Protein AF-A0A653WCY8-F1 (afdb_monomer_lite)

Structure (mmCIF, N/CA/C/O backbone):
data_AF-A0A653WCY8-F1
#
_entry.id   AF-A0A653WCY8-F1
#
loop_
_atom_site.group_PDB
_atom_site.id
_atom_site.type_symbol
_atom_site.label_atom_id
_atom_site.label_alt_id
_atom_site.label_comp_id
_atom_site.label_asym_id
_atom_site.label_entity_id
_atom_site.label_seq_id
_atom_site.pdbx_PDB_ins_code
_atom_site.Cartn_x
_atom_site.Cartn_y
_atom_site.Cartn_z
_atom_site.occupancy
_atom_site.B_iso_or_equiv
_atom_site.auth_seq_id
_atom_site.auth_comp_id
_atom_site.auth_asym_id
_atom_site.auth_atom_id
_atom_site.pdbx_PDB_model_num
ATOM 1 N N . MET A 1 1 ? -23.100 32.329 -38.546 1.00 37.22 1 MET A N 1
ATOM 2 C CA . MET A 1 1 ? -21.867 32.713 -37.825 1.00 37.22 1 MET A CA 1
ATOM 3 C C . MET A 1 1 ? -21.935 31.988 -36.496 1.00 37.22 1 MET A C 1
ATOM 5 O O . MET A 1 1 ? -22.924 32.178 -35.814 1.00 37.22 1 MET A O 1
ATOM 9 N N . THR A 1 2 ? -21.067 31.058 -36.130 1.00 34.03 2 THR A N 1
ATOM 10 C CA . THR A 1 2 ? -19.744 30.684 -36.642 1.00 34.03 2 THR A CA 1
ATOM 11 C C . THR A 1 2 ? -19.531 29.251 -36.151 1.00 34.03 2 THR A C 1
ATOM 13 O O . THR A 1 2 ? -19.774 28.970 -34.983 1.00 34.03 2 THR A O 1
ATOM 16 N N . VAL A 1 3 ? -19.167 28.339 -37.050 1.00 34.75 3 VAL A N 1
ATOM 17 C CA . VAL A 1 3 ? -18.745 26.983 -36.685 1.00 34.75 3 VAL A CA 1
ATOM 18 C C . VAL A 1 3 ? -17.281 27.111 -36.283 1.00 34.75 3 VAL A C 1
ATOM 20 O O . VAL A 1 3 ? -16.448 27.410 -37.134 1.00 34.75 3 VAL A O 1
ATOM 23 N N . GLU A 1 4 ? -16.981 26.973 -34.994 1.00 35.00 4 GLU A N 1
ATOM 24 C CA . GLU A 1 4 ? -15.604 26.849 -34.518 1.00 35.00 4 GLU A CA 1
ATOM 25 C C . GLU A 1 4 ? -15.106 25.447 -34.867 1.00 35.00 4 GLU A C 1
ATOM 27 O O . GLU A 1 4 ? -15.465 24.439 -34.257 1.00 35.00 4 GLU A O 1
ATOM 32 N N . THR A 1 5 ? -14.328 25.392 -35.940 1.00 37.34 5 THR A N 1
ATOM 33 C CA . THR A 1 5 ? -13.532 24.242 -36.348 1.00 37.34 5 THR A CA 1
ATOM 34 C C . THR A 1 5 ? -12.505 23.968 -35.252 1.00 37.34 5 THR A C 1
ATOM 36 O O . THR A 1 5 ? -11.610 24.778 -35.033 1.00 37.34 5 THR A O 1
ATOM 39 N N . LEU A 1 6 ? -12.630 22.835 -34.560 1.00 36.88 6 LEU A N 1
ATOM 40 C CA . LEU A 1 6 ? -11.575 22.310 -33.697 1.00 36.88 6 LEU A CA 1
ATOM 41 C C . LEU A 1 6 ? -10.349 22.008 -34.572 1.00 36.88 6 LEU A C 1
ATOM 43 O O . LEU A 1 6 ? -10.327 21.014 -35.301 1.00 36.88 6 LEU A O 1
ATOM 47 N N . GLU A 1 7 ? -9.344 22.884 -34.525 1.00 37.00 7 GLU A N 1
ATOM 48 C CA . GLU A 1 7 ? -8.011 22.601 -35.050 1.00 37.00 7 GLU A CA 1
ATOM 49 C C . GLU A 1 7 ? -7.476 21.345 -34.359 1.00 37.00 7 GLU A C 1
ATOM 51 O O . GLU A 1 7 ? -7.251 21.300 -33.150 1.00 37.00 7 GLU A O 1
ATOM 56 N N . THR A 1 8 ? -7.301 20.286 -35.145 1.00 37.06 8 THR A N 1
ATOM 57 C CA . THR A 1 8 ? -6.587 19.088 -34.715 1.00 37.06 8 THR A CA 1
ATOM 58 C C . THR A 1 8 ? -5.125 19.490 -34.553 1.00 37.06 8 THR A C 1
ATOM 60 O O . THR A 1 8 ? -4.447 19.739 -35.548 1.00 37.06 8 THR A O 1
ATOM 63 N N . ALA A 1 9 ? -4.652 19.615 -33.312 1.00 39.12 9 ALA A N 1
ATOM 64 C CA . ALA A 1 9 ? -3.251 19.900 -33.027 1.00 39.12 9 ALA A CA 1
ATOM 65 C C . ALA A 1 9 ? -2.364 18.875 -33.755 1.00 39.12 9 ALA A C 1
ATOM 67 O O . ALA A 1 9 ? -2.453 17.672 -33.504 1.00 39.12 9 ALA A O 1
ATOM 68 N N . ALA A 1 10 ? -1.539 19.343 -34.693 1.00 44.84 10 ALA A N 1
ATOM 69 C CA . ALA A 1 10 ? -0.582 18.504 -35.397 1.00 44.84 10 ALA A CA 1
ATOM 70 C C . ALA A 1 10 ? 0.420 17.931 -34.384 1.00 44.84 10 ALA A C 1
ATOM 72 O O . ALA A 1 10 ? 1.105 18.683 -33.690 1.00 44.84 10 ALA A O 1
ATOM 73 N N . HIS A 1 11 ? 0.505 16.603 -34.284 1.00 49.97 11 HIS A N 1
ATOM 74 C CA . HIS A 1 11 ? 1.547 15.957 -33.491 1.00 49.97 11 HIS A CA 1
ATOM 75 C C . HIS A 1 11 ? 2.930 16.366 -34.033 1.00 49.97 11 HIS A C 1
ATOM 77 O O . HIS A 1 11 ? 3.122 16.349 -35.254 1.00 49.97 11 HIS A O 1
ATOM 83 N N . PRO A 1 12 ? 3.896 16.744 -33.173 1.00 59.88 12 PRO A N 1
ATOM 84 C CA . PRO A 1 12 ? 5.237 17.090 -33.629 1.00 59.88 12 PRO A CA 1
ATOM 85 C C . PRO A 1 12 ? 5.863 15.906 -34.382 1.00 59.88 12 PRO A C 1
ATOM 87 O O . PRO A 1 12 ? 5.763 14.758 -33.952 1.00 59.88 12 PRO A O 1
ATOM 90 N N . LEU A 1 13 ? 6.489 16.190 -35.527 1.00 82.56 13 LEU A N 1
ATOM 91 C CA . LEU A 1 13 ? 7.158 15.190 -36.363 1.00 82.56 13 LEU A CA 1
ATOM 92 C C . LEU A 1 13 ? 8.298 14.512 -35.587 1.00 82.56 13 LEU A C 1
ATOM 94 O O . LEU A 1 13 ? 9.235 15.179 -35.156 1.00 82.56 13 LEU A O 1
ATOM 98 N N . VAL A 1 14 ? 8.237 13.184 -35.454 1.00 92.50 14 VAL A N 1
ATOM 99 C CA . VAL A 1 14 ? 9.301 12.376 -34.840 1.00 92.50 14 VAL A CA 1
ATOM 100 C C . VAL A 1 14 ? 10.441 12.179 -35.840 1.00 92.50 14 VAL A C 1
ATOM 102 O O . VAL A 1 14 ? 10.284 11.483 -36.845 1.00 92.50 14 VAL A O 1
ATOM 105 N N . THR A 1 15 ? 11.607 12.755 -35.551 1.00 97.00 15 THR A N 1
ATOM 106 C CA . THR A 1 15 ? 12.855 12.528 -36.299 1.00 97.00 15 THR A CA 1
ATOM 107 C C . THR A 1 15 ? 13.801 11.610 -35.524 1.00 97.00 15 THR A C 1
ATOM 109 O O . THR A 1 15 ? 13.743 11.548 -34.295 1.00 97.00 15 THR A O 1
ATOM 112 N N . VAL A 1 16 ? 14.671 10.883 -36.237 1.00 98.31 16 VAL A N 1
ATOM 113 C CA . VAL A 1 16 ? 15.595 9.897 -35.648 1.00 98.31 16 VAL A CA 1
ATOM 114 C C . VAL A 1 16 ? 17.026 10.160 -36.109 1.00 98.31 16 VAL A C 1
ATOM 116 O O . VAL A 1 16 ? 17.287 10.090 -37.309 1.00 98.31 16 VAL A O 1
ATOM 119 N N . ASP A 1 17 ? 17.945 10.387 -35.176 1.00 98.69 17 ASP A N 1
ATOM 120 C CA . ASP A 1 17 ? 19.391 10.320 -35.420 1.00 98.69 17 ASP A CA 1
ATOM 121 C C . ASP A 1 17 ? 19.901 8.922 -35.070 1.00 98.69 17 ASP A C 1
ATOM 123 O O . ASP A 1 17 ? 19.425 8.309 -34.114 1.00 98.69 17 ASP A O 1
ATOM 127 N N . VAL A 1 18 ? 20.855 8.394 -35.839 1.00 98.69 18 VAL A N 1
ATOM 128 C CA . VAL A 1 18 ? 21.429 7.060 -35.598 1.00 98.69 18 VAL A CA 1
ATOM 129 C C . VAL A 1 18 ? 22.893 7.179 -35.208 1.00 98.69 18 VAL A C 1
ATOM 131 O O . VAL A 1 18 ? 23.721 7.551 -36.034 1.00 98.69 18 VAL A O 1
ATOM 134 N N . VAL A 1 19 ? 23.216 6.797 -33.978 1.00 98.69 19 VAL A N 1
ATOM 135 C CA . VAL A 1 19 ? 24.571 6.780 -33.426 1.00 98.69 19 VAL A CA 1
ATOM 136 C C . VAL A 1 19 ? 25.219 5.413 -33.645 1.00 98.69 19 VAL A C 1
ATOM 138 O O . VAL A 1 19 ? 24.640 4.371 -33.319 1.00 98.69 19 VAL A O 1
ATOM 141 N N . VAL A 1 20 ? 26.438 5.422 -34.190 1.00 98.38 20 VAL A N 1
ATOM 142 C CA . VAL A 1 20 ? 27.239 4.233 -34.503 1.00 98.38 20 VAL A CA 1
ATOM 143 C C . VAL A 1 20 ? 28.653 4.394 -33.933 1.00 98.38 20 VAL A C 1
ATOM 145 O O . VAL A 1 20 ? 29.525 4.964 -34.595 1.00 98.38 20 VAL A O 1
ATOM 148 N N . PRO A 1 21 ? 28.919 3.885 -32.718 1.00 97.44 21 PRO A N 1
ATOM 149 C CA . PRO A 1 21 ? 30.273 3.817 -32.186 1.00 97.44 21 PRO A CA 1
ATOM 150 C C . PRO A 1 21 ? 31.128 2.841 -33.004 1.00 97.44 21 PRO A C 1
ATOM 152 O O . PRO A 1 21 ? 30.675 1.743 -33.354 1.00 97.44 21 PRO A O 1
ATOM 155 N N . VAL A 1 22 ? 32.375 3.213 -33.289 1.00 96.62 22 VAL A N 1
ATOM 156 C CA . VAL A 1 22 ? 33.323 2.378 -34.036 1.00 96.62 22 VAL A CA 1
ATOM 157 C C . VAL A 1 22 ? 34.723 2.447 -33.432 1.00 96.62 22 VAL A C 1
ATOM 159 O O . VAL A 1 22 ? 35.187 3.502 -33.008 1.00 96.62 22 VAL A O 1
ATOM 162 N N . LYS A 1 23 ? 35.399 1.295 -33.399 1.00 94.88 23 LYS A N 1
ATOM 163 C CA . LYS A 1 23 ? 36.823 1.183 -33.082 1.00 94.88 23 LYS A CA 1
ATOM 164 C C . LYS A 1 23 ? 37.437 0.018 -33.849 1.00 94.88 23 LYS A C 1
ATOM 166 O O . LYS A 1 23 ? 37.058 -1.123 -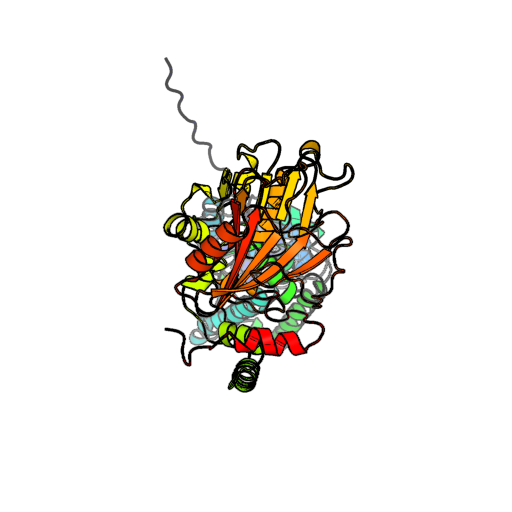33.601 1.00 94.88 23 LYS A O 1
ATOM 171 N N . ASP A 1 24 ? 38.374 0.301 -34.752 1.00 94.12 24 ASP A N 1
ATOM 172 C CA . ASP A 1 24 ? 39.100 -0.696 -35.566 1.00 94.12 24 ASP A CA 1
ATOM 173 C C . ASP A 1 24 ? 38.196 -1.632 -36.411 1.00 94.12 24 ASP A C 1
ATOM 175 O O . ASP A 1 24 ? 38.562 -2.770 -36.705 1.00 94.12 24 ASP A O 1
ATOM 179 N N . ASP A 1 25 ? 36.994 -1.178 -36.783 1.00 93.25 25 ASP A N 1
ATOM 180 C CA . ASP A 1 25 ? 35.944 -2.004 -37.402 1.00 93.25 25 ASP A CA 1
ATOM 181 C C . ASP A 1 25 ? 35.462 -1.421 -38.758 1.00 93.25 25 ASP A C 1
ATOM 183 O O . ASP A 1 25 ? 34.302 -1.593 -39.149 1.00 93.25 25 ASP A O 1
ATOM 187 N N . ALA A 1 26 ? 36.333 -0.749 -39.529 1.00 95.25 26 ALA A N 1
ATOM 188 C CA . ALA A 1 26 ? 35.964 -0.040 -40.768 1.00 95.25 26 ALA A CA 1
ATOM 189 C C . ALA A 1 26 ? 35.185 -0.902 -41.786 1.00 95.25 26 ALA A C 1
ATOM 191 O O . ALA A 1 26 ? 34.174 -0.474 -42.354 1.00 95.25 26 ALA A O 1
ATOM 192 N N . ALA A 1 27 ? 35.585 -2.158 -42.001 1.00 93.88 27 ALA A N 1
ATOM 193 C CA . ALA A 1 27 ? 34.877 -3.054 -42.921 1.00 93.88 27 ALA A CA 1
ATOM 194 C C . ALA A 1 27 ? 33.428 -3.343 -42.482 1.00 93.88 27 ALA A C 1
ATOM 196 O O . ALA A 1 27 ? 32.528 -3.450 -43.324 1.00 93.88 27 ALA A O 1
ATOM 197 N N . LEU A 1 28 ? 33.202 -3.457 -41.172 1.00 95.06 28 LEU A N 1
ATOM 198 C CA . LEU A 1 28 ? 31.887 -3.691 -40.584 1.00 95.06 28 LEU A CA 1
ATOM 199 C C . LEU A 1 28 ? 31.055 -2.408 -40.614 1.00 95.06 28 LEU A C 1
ATOM 201 O O . LEU A 1 28 ? 29.928 -2.450 -41.115 1.00 95.06 28 LEU A O 1
ATOM 205 N N . LEU A 1 29 ? 31.655 -1.267 -40.261 1.00 97.69 29 LEU A N 1
ATOM 206 C CA . LEU A 1 29 ? 31.039 0.055 -40.382 1.00 97.69 29 LEU A CA 1
ATOM 207 C C . LEU A 1 29 ? 30.500 0.290 -41.799 1.00 97.69 29 LEU A C 1
ATOM 209 O O . LEU A 1 29 ? 29.337 0.646 -41.974 1.00 97.69 29 LEU A O 1
ATOM 213 N N . ARG A 1 30 ? 31.299 -0.002 -42.834 1.00 98.00 30 ARG A N 1
ATOM 214 C CA . ARG A 1 30 ? 30.875 0.117 -44.241 1.00 98.00 30 ARG A CA 1
ATOM 215 C C . ARG A 1 30 ? 29.617 -0.701 -44.542 1.00 98.00 30 ARG A C 1
ATOM 217 O O . ARG A 1 30 ? 28.765 -0.259 -45.315 1.00 98.00 30 ARG A O 1
ATOM 224 N N . ARG A 1 31 ? 29.503 -1.909 -43.978 1.00 96.94 31 ARG A N 1
ATOM 225 C CA . ARG A 1 31 ? 28.319 -2.766 -44.144 1.00 96.94 31 ARG A CA 1
ATOM 226 C C . ARG A 1 31 ? 27.114 -2.181 -43.410 1.00 96.94 31 ARG A C 1
ATOM 228 O O . ARG A 1 31 ? 26.034 -2.163 -43.999 1.00 96.94 31 ARG A O 1
ATOM 235 N N . CYS A 1 32 ? 27.316 -1.705 -42.186 1.00 98.06 32 CYS A N 1
ATOM 236 C CA . CYS A 1 32 ? 26.291 -1.097 -41.349 1.00 98.06 32 CYS A CA 1
ATOM 237 C C . CYS A 1 32 ? 25.709 0.183 -41.982 1.00 98.06 32 CYS A C 1
ATOM 239 O O . CYS A 1 32 ? 24.495 0.274 -42.193 1.00 98.06 32 CYS A O 1
ATOM 241 N N . LEU A 1 33 ? 26.563 1.119 -42.415 1.00 98.25 33 LEU A N 1
ATOM 242 C CA . LEU A 1 33 ? 26.127 2.356 -43.075 1.00 98.25 33 LEU A CA 1
ATOM 243 C C . LEU A 1 33 ? 25.390 2.085 -44.392 1.00 98.25 33 LEU A C 1
ATOM 245 O O . LEU A 1 33 ? 24.407 2.753 -44.705 1.00 98.25 33 LEU A O 1
ATOM 249 N N . ARG A 1 34 ? 25.779 1.039 -45.134 1.00 97.81 34 ARG A N 1
ATOM 250 C CA . ARG A 1 34 ? 25.036 0.604 -46.325 1.00 97.81 34 ARG A CA 1
ATOM 251 C C . ARG A 1 34 ? 23.604 0.166 -45.997 1.00 97.81 34 ARG A C 1
ATOM 253 O O . ARG A 1 34 ? 22.697 0.501 -46.753 1.00 97.81 34 ARG A O 1
ATOM 260 N N . SER A 1 35 ? 23.385 -0.569 -44.904 1.00 97.62 35 SER A N 1
ATOM 261 C CA . SER A 1 35 ? 22.030 -0.944 -44.458 1.00 97.62 35 SER A CA 1
ATOM 262 C C . SER A 1 35 ? 21.225 0.236 -43.913 1.00 97.62 35 SER A C 1
ATOM 264 O O . SER A 1 35 ? 20.016 0.286 -44.129 1.00 97.62 35 SER A O 1
ATOM 266 N N . LEU A 1 36 ? 21.878 1.210 -43.271 1.00 97.88 36 LEU A N 1
ATOM 267 C CA . LEU A 1 36 ? 21.229 2.454 -42.842 1.00 97.88 36 LEU A CA 1
ATOM 268 C C . LEU A 1 36 ? 20.835 3.342 -44.031 1.00 97.88 36 LEU A C 1
ATOM 270 O O . LEU A 1 36 ? 19.763 3.940 -44.037 1.00 97.88 36 LEU A O 1
ATOM 274 N N . ARG A 1 37 ? 21.641 3.367 -45.098 1.00 96.44 37 ARG A N 1
ATOM 275 C CA . ARG A 1 37 ? 21.288 4.071 -46.340 1.00 96.44 37 ARG A CA 1
ATOM 276 C C . ARG A 1 37 ? 20.114 3.424 -47.082 1.00 96.44 37 ARG A C 1
ATOM 278 O O . ARG A 1 37 ? 19.429 4.109 -47.835 1.00 96.44 37 ARG A O 1
ATOM 285 N N . ALA A 1 38 ? 19.894 2.125 -46.878 1.00 96.31 38 ALA A N 1
ATOM 286 C CA . ALA A 1 38 ? 18.828 1.345 -47.506 1.00 96.31 38 ALA A CA 1
ATOM 287 C C . ALA A 1 38 ? 17.501 1.347 -46.718 1.00 96.31 38 ALA A C 1
ATOM 289 O O . ALA A 1 38 ? 16.601 0.579 -47.054 1.00 96.31 38 ALA A O 1
ATOM 290 N N . GLN A 1 39 ? 17.375 2.170 -45.671 1.00 97.81 39 GLN A N 1
ATOM 291 C CA . GLN A 1 39 ? 16.136 2.273 -44.901 1.00 97.81 39 GLN A CA 1
ATOM 292 C C . GLN A 1 39 ? 15.005 2.878 -45.742 1.00 97.81 39 GLN A C 1
ATOM 294 O O . GLN A 1 39 ? 15.221 3.817 -46.510 1.00 97.81 39 GLN A O 1
ATOM 299 N N . HIS A 1 40 ? 13.787 2.364 -45.571 1.00 96.50 40 HIS A N 1
ATOM 300 C CA . HIS A 1 40 ? 12.578 2.901 -46.199 1.00 96.50 40 HIS A CA 1
ATOM 301 C C . HIS A 1 40 ? 12.307 4.338 -45.736 1.00 96.50 40 HIS A C 1
ATOM 303 O O . HIS A 1 40 ? 12.013 5.208 -46.552 1.00 96.50 40 HIS A O 1
ATOM 309 N N . THR A 1 41 ? 12.468 4.585 -44.433 1.00 94.75 41 THR A N 1
ATOM 310 C CA . THR A 1 41 ? 12.459 5.922 -43.829 1.00 94.75 41 THR A CA 1
ATOM 311 C C . THR A 1 41 ? 13.896 6.315 -43.530 1.00 94.75 41 THR A C 1
ATOM 313 O O . THR A 1 41 ? 14.605 5.581 -42.843 1.00 94.75 41 THR A O 1
ATOM 316 N N . ARG A 1 42 ? 14.355 7.455 -44.054 1.00 94.06 42 ARG A N 1
ATOM 317 C CA . ARG A 1 42 ? 15.725 7.911 -43.798 1.00 94.06 42 ARG A CA 1
ATOM 318 C C . ARG A 1 42 ? 15.847 8.468 -42.376 1.00 94.06 42 ARG A C 1
ATOM 320 O O . ARG A 1 42 ? 14.951 9.203 -41.960 1.00 94.06 42 ARG A O 1
ATOM 327 N N . PRO A 1 43 ? 16.938 8.164 -41.652 1.00 96.81 43 PRO A N 1
ATOM 328 C CA . PRO A 1 43 ? 17.259 8.904 -40.439 1.00 96.81 43 PRO A CA 1
ATOM 329 C C . PRO A 1 43 ? 17.553 10.372 -40.785 1.00 96.81 43 PRO A C 1
ATOM 331 O O . PRO A 1 43 ? 17.943 10.678 -41.916 1.00 96.81 43 PRO A O 1
ATOM 334 N N . ALA A 1 44 ? 17.356 11.266 -39.819 1.00 96.81 44 ALA A N 1
ATOM 335 C CA . ALA A 1 44 ? 17.669 12.686 -39.951 1.00 96.81 44 ALA A CA 1
ATOM 336 C C . ALA A 1 44 ? 19.178 12.891 -40.132 1.00 96.81 44 ALA A C 1
ATOM 338 O O . ALA A 1 44 ? 19.601 13.575 -41.063 1.00 96.81 44 ALA A O 1
ATOM 339 N N . SER A 1 45 ? 19.980 12.213 -39.313 1.00 97.56 45 SER A N 1
ATOM 340 C CA . SER A 1 45 ? 21.417 12.078 -39.511 1.00 97.56 45 SER A CA 1
ATOM 341 C C . SER A 1 45 ? 21.924 10.705 -39.065 1.00 97.56 45 SER A C 1
ATOM 343 O O . SER A 1 45 ? 21.269 9.972 -38.315 1.00 97.56 45 SER A O 1
ATOM 345 N N . ILE A 1 46 ? 23.102 10.334 -39.562 1.00 98.62 46 ILE A N 1
ATOM 346 C CA . ILE A 1 46 ? 23.871 9.201 -39.051 1.00 98.62 46 ILE A CA 1
ATOM 347 C C . ILE A 1 46 ? 25.137 9.781 -38.435 1.00 98.62 46 ILE A C 1
ATOM 349 O O . ILE A 1 46 ? 25.871 10.498 -39.112 1.00 98.62 46 ILE A O 1
ATOM 353 N N . ILE A 1 47 ? 25.382 9.465 -37.172 1.00 98.75 47 ILE A N 1
ATOM 354 C CA . ILE A 1 47 ? 26.489 9.971 -36.370 1.00 98.75 47 ILE A CA 1
ATOM 355 C C . ILE A 1 47 ? 27.432 8.800 -36.101 1.00 98.75 47 ILE A C 1
ATOM 357 O O . ILE A 1 47 ? 27.106 7.875 -35.359 1.00 98.75 47 ILE A O 1
ATOM 361 N N . VAL A 1 48 ? 28.600 8.814 -36.728 1.00 98.69 48 VAL A N 1
ATOM 362 C CA . VAL A 1 48 ? 29.667 7.837 -36.503 1.00 98.69 48 VAL A CA 1
ATOM 363 C C . VAL A 1 48 ? 30.615 8.403 -35.459 1.00 98.69 48 VAL A C 1
ATOM 365 O O . VAL A 1 48 ? 31.184 9.471 -35.665 1.00 98.69 48 VAL A O 1
ATOM 368 N N . VAL A 1 49 ? 30.810 7.678 -34.359 1.00 98.50 49 VAL A N 1
ATOM 369 C CA . VAL A 1 49 ? 31.729 8.090 -33.290 1.00 98.50 49 VAL A CA 1
ATOM 370 C C . VAL A 1 49 ? 32.963 7.198 -33.323 1.00 98.50 49 VAL A C 1
ATOM 372 O O . VAL A 1 49 ? 32.896 6.026 -32.945 1.00 98.50 49 VAL A O 1
ATOM 375 N N . ASP A 1 50 ? 34.079 7.741 -33.803 1.00 98.06 50 ASP A N 1
ATOM 376 C CA . ASP A 1 50 ? 35.368 7.053 -33.843 1.00 98.06 50 ASP A CA 1
ATOM 377 C C . ASP A 1 50 ? 36.046 7.115 -32.470 1.00 98.06 50 ASP A C 1
ATOM 379 O O . ASP A 1 50 ? 36.502 8.170 -32.025 1.00 98.06 50 ASP A O 1
ATOM 383 N N . ASN A 1 51 ? 36.139 5.963 -31.804 1.00 96.06 51 ASN A N 1
ATOM 384 C CA . ASN A 1 51 ? 36.722 5.832 -30.472 1.00 96.06 51 ASN A CA 1
ATOM 385 C C . ASN A 1 51 ? 38.212 5.453 -30.513 1.00 96.06 51 ASN A C 1
ATOM 387 O O . ASN A 1 51 ? 38.664 4.479 -29.894 1.00 96.06 51 ASN A O 1
ATOM 391 N N . GLY A 1 52 ? 38.970 6.214 -31.304 1.00 94.56 52 GLY A N 1
ATOM 392 C CA . GLY A 1 52 ? 40.413 6.054 -31.465 1.00 94.56 52 GLY A CA 1
ATOM 393 C C . GLY A 1 52 ? 40.812 4.855 -32.328 1.00 94.56 52 GLY A C 1
ATOM 394 O O . GLY A 1 52 ? 41.693 4.086 -31.932 1.00 94.56 52 GLY A O 1
ATOM 395 N N . SER A 1 53 ? 40.168 4.671 -33.484 1.00 95.25 53 SER A N 1
ATOM 396 C CA . SER A 1 53 ? 40.542 3.637 -34.458 1.00 95.25 53 SER A CA 1
ATOM 397 C C . SER A 1 53 ? 41.945 3.865 -35.028 1.00 95.25 53 SER A C 1
ATOM 399 O O . SER A 1 53 ? 42.339 4.985 -35.362 1.00 95.25 53 SER A O 1
ATOM 401 N N . ARG A 1 54 ? 42.705 2.783 -35.213 1.00 94.94 54 ARG A N 1
ATOM 402 C CA . ARG A 1 54 ? 44.025 2.807 -35.871 1.00 94.94 54 ARG A CA 1
ATOM 403 C C . ARG A 1 54 ? 43.911 3.131 -37.359 1.00 94.94 54 ARG A C 1
ATOM 405 O O . ARG A 1 54 ? 44.796 3.763 -37.928 1.00 94.94 54 ARG A O 1
ATOM 412 N N . ASP A 1 55 ? 42.815 2.709 -37.977 1.00 91.75 55 ASP A N 1
ATOM 413 C CA . ASP A 1 55 ? 42.436 2.919 -39.374 1.00 91.75 55 ASP A CA 1
ATOM 414 C C . ASP A 1 55 ? 41.492 4.122 -39.550 1.00 91.75 55 ASP A C 1
ATOM 416 O O . ASP A 1 55 ? 40.642 4.151 -40.440 1.00 91.75 55 ASP A O 1
ATOM 420 N N . ARG A 1 56 ? 41.673 5.163 -38.730 1.00 94.44 56 ARG A N 1
ATOM 421 C CA . ARG A 1 56 ? 40.874 6.396 -38.732 1.00 94.44 56 ARG A CA 1
ATOM 422 C C . ARG A 1 56 ? 40.608 6.990 -40.120 1.00 94.44 56 ARG A C 1
ATOM 424 O O . ARG A 1 56 ? 39.495 7.419 -40.405 1.00 94.44 56 ARG A O 1
ATOM 431 N N . ALA A 1 57 ? 41.615 7.022 -40.994 1.00 96.25 57 ALA A N 1
ATOM 432 C CA . ALA A 1 57 ? 41.455 7.558 -42.347 1.00 96.25 57 ALA A CA 1
ATOM 433 C C . ALA A 1 57 ? 40.429 6.759 -43.176 1.00 96.25 57 ALA A C 1
ATOM 435 O O . ALA A 1 57 ? 39.677 7.340 -43.956 1.00 96.25 57 ALA A O 1
ATOM 436 N N . GLU A 1 58 ? 40.363 5.437 -42.987 1.00 96.94 58 GLU A N 1
ATOM 437 C CA . GLU A 1 58 ? 39.360 4.593 -43.639 1.00 96.94 58 GLU A CA 1
ATOM 438 C C . GLU A 1 58 ? 37.969 4.820 -43.035 1.00 96.94 58 GLU A C 1
ATOM 440 O O . GLU A 1 58 ? 36.998 4.936 -43.783 1.00 96.94 58 GLU A O 1
ATOM 445 N N . VAL A 1 59 ? 37.872 4.943 -41.705 1.00 97.44 59 VAL A N 1
ATOM 446 C CA . VAL A 1 59 ? 36.620 5.286 -41.006 1.00 97.44 59 VAL A CA 1
ATOM 447 C C . VAL A 1 59 ? 36.055 6.615 -41.515 1.00 97.44 59 VAL A C 1
ATOM 449 O O . VAL A 1 59 ? 34.879 6.673 -41.877 1.00 97.44 59 VAL A O 1
ATOM 452 N N . ALA A 1 60 ? 36.893 7.648 -41.636 1.00 97.50 60 ALA A N 1
ATOM 453 C CA . ALA A 1 60 ? 36.489 8.958 -42.143 1.00 97.50 60 ALA A CA 1
ATOM 454 C C . ALA A 1 60 ? 36.014 8.904 -43.602 1.00 97.50 60 ALA A C 1
ATOM 456 O O . ALA A 1 60 ? 34.934 9.404 -43.914 1.00 97.50 60 ALA A O 1
ATOM 457 N N . ALA A 1 61 ? 36.755 8.214 -44.476 1.00 98.00 61 ALA A N 1
ATOM 458 C CA . ALA A 1 61 ? 36.358 8.029 -45.872 1.00 98.00 61 ALA A CA 1
ATOM 459 C C . ALA A 1 61 ? 35.036 7.248 -46.010 1.00 98.00 61 ALA A C 1
ATOM 461 O O . ALA A 1 61 ? 34.255 7.475 -46.936 1.00 98.00 61 ALA A O 1
ATOM 462 N N . ILE A 1 62 ? 34.769 6.301 -45.104 1.00 98.25 62 ILE A N 1
ATOM 463 C CA . ILE A 1 62 ? 33.495 5.580 -45.054 1.00 98.25 62 ILE A CA 1
ATOM 464 C C . ILE A 1 62 ? 32.367 6.504 -44.587 1.00 98.25 62 ILE A C 1
ATOM 466 O O . ILE A 1 62 ? 31.317 6.500 -45.225 1.00 98.25 62 ILE A O 1
ATOM 470 N N . ALA A 1 63 ? 32.564 7.273 -43.514 1.00 97.44 63 ALA A N 1
ATOM 471 C CA . ALA A 1 63 ? 31.554 8.198 -43.004 1.00 97.44 63 ALA A CA 1
ATOM 472 C C . ALA A 1 63 ? 31.152 9.225 -44.076 1.00 97.44 63 ALA A C 1
ATOM 474 O O . ALA A 1 63 ? 29.969 9.334 -44.399 1.00 97.44 63 ALA A O 1
ATOM 475 N N . GLU A 1 64 ? 32.137 9.858 -44.722 1.00 97.62 64 GLU A N 1
ATOM 476 C CA . GLU A 1 64 ? 31.927 10.809 -45.821 1.00 97.62 64 GLU A CA 1
ATOM 477 C C . GLU A 1 64 ? 31.129 10.182 -46.974 1.00 97.62 64 GLU A C 1
ATOM 479 O O . GLU A 1 64 ? 30.133 10.738 -47.432 1.00 97.62 64 GLU A O 1
ATOM 484 N N . ARG A 1 65 ? 31.501 8.968 -47.402 1.00 97.62 65 ARG A N 1
ATOM 485 C CA . ARG A 1 65 ? 30.824 8.259 -48.501 1.00 97.62 65 ARG A CA 1
ATOM 486 C C . ARG A 1 65 ? 29.331 8.018 -48.258 1.00 97.62 65 ARG A C 1
ATOM 488 O O . ARG A 1 65 ? 28.580 7.867 -49.224 1.00 97.62 65 ARG A O 1
ATOM 495 N N . TYR A 1 66 ? 28.917 7.883 -47.001 1.00 97.12 66 TYR A N 1
ATOM 496 C CA . TYR A 1 66 ? 27.530 7.598 -46.629 1.00 97.12 66 TYR A CA 1
ATOM 497 C C . TYR A 1 66 ? 26.797 8.815 -46.053 1.00 97.12 66 TYR A C 1
ATOM 499 O O . TYR A 1 66 ? 25.718 8.637 -45.488 1.00 97.12 66 TYR A O 1
ATOM 507 N N . ASP A 1 67 ? 27.335 10.025 -46.245 1.00 96.38 67 ASP A N 1
ATOM 508 C CA . ASP A 1 67 ? 26.781 11.279 -45.723 1.00 96.38 67 ASP A CA 1
ATOM 509 C C . ASP A 1 67 ? 26.619 11.261 -44.183 1.00 96.38 67 ASP A C 1
ATOM 511 O O . ASP A 1 67 ? 25.661 11.816 -43.645 1.00 96.38 67 ASP A O 1
ATOM 515 N N . ALA A 1 68 ? 27.512 10.568 -43.465 1.00 97.94 68 ALA A N 1
ATOM 516 C CA . ALA A 1 68 ? 27.477 10.474 -42.008 1.00 97.94 68 ALA A CA 1
ATOM 517 C C . ALA A 1 68 ? 28.368 11.539 -41.355 1.00 97.94 68 ALA A C 1
ATOM 519 O O . ALA A 1 68 ? 29.467 11.832 -41.828 1.00 97.94 68 ALA A O 1
ATOM 520 N N . VAL A 1 69 ? 27.908 12.079 -40.229 1.00 98.25 69 VAL A N 1
ATOM 521 C CA . VAL A 1 69 ? 28.684 12.984 -39.381 1.00 98.25 69 VAL A CA 1
ATOM 522 C C . VAL A 1 69 ? 29.710 12.161 -38.613 1.00 98.25 69 VAL A C 1
ATOM 524 O O . VAL A 1 69 ? 29.344 11.195 -37.948 1.00 98.25 69 VAL A O 1
ATOM 527 N N . LEU A 1 70 ? 30.987 12.527 -38.706 1.00 98.25 70 LEU A N 1
ATOM 528 C CA . LEU A 1 70 ? 32.063 11.884 -37.957 1.00 98.25 70 LEU A CA 1
ATOM 529 C C . LEU A 1 70 ? 32.393 12.698 -36.703 1.00 98.25 70 LEU A C 1
ATOM 531 O O . LEU A 1 70 ? 32.653 13.896 -36.798 1.00 98.25 70 LEU A O 1
ATOM 535 N N . ILE A 1 71 ? 32.421 12.027 -35.555 1.00 97.88 71 ILE A N 1
ATOM 536 C CA . ILE A 1 71 ? 32.833 12.579 -34.263 1.00 97.88 71 ILE A CA 1
ATOM 537 C C . ILE A 1 71 ? 34.040 11.805 -33.754 1.00 97.88 71 ILE A C 1
ATOM 539 O O . ILE A 1 71 ? 34.090 10.578 -33.856 1.00 97.88 71 ILE A O 1
ATOM 543 N N . ASP A 1 72 ? 34.973 12.534 -33.156 1.00 96.94 72 ASP A N 1
ATOM 544 C CA . ASP A 1 72 ? 36.180 11.979 -32.559 1.00 96.94 72 ASP A CA 1
ATOM 545 C C . ASP A 1 72 ? 36.026 11.927 -31.050 1.00 96.94 72 ASP A C 1
ATOM 547 O O . ASP A 1 72 ? 35.911 12.972 -30.412 1.00 96.94 72 ASP A O 1
ATOM 551 N N . GLU A 1 73 ? 36.055 10.723 -30.480 1.00 96.56 73 GLU A N 1
ATOM 552 C CA . GLU A 1 73 ? 36.011 10.535 -29.030 1.00 96.56 73 GLU A CA 1
ATOM 553 C C . GLU A 1 73 ? 37.329 9.911 -28.546 1.00 96.56 73 GLU A C 1
ATOM 555 O O . GLU A 1 73 ? 37.528 8.696 -28.694 1.00 96.56 73 GLU A O 1
ATOM 560 N N . PRO A 1 74 ? 38.262 10.718 -28.004 1.00 91.25 74 PRO A N 1
ATOM 561 C CA . PRO A 1 74 ? 39.572 10.238 -27.575 1.00 91.25 74 PRO A CA 1
ATOM 562 C C . PRO A 1 74 ? 39.531 9.384 -26.299 1.00 91.25 74 PRO A C 1
ATOM 564 O O . PRO A 1 74 ? 40.473 8.619 -26.072 1.00 91.25 74 PRO A O 1
ATOM 567 N N . MET A 1 75 ? 38.491 9.492 -25.465 1.00 93.44 75 MET A N 1
ATOM 568 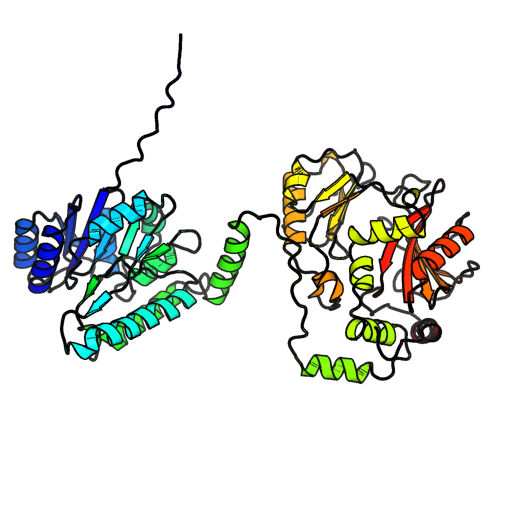C CA . MET A 1 75 ? 38.353 8.708 -24.238 1.00 93.44 75 MET A CA 1
ATOM 569 C C . MET A 1 75 ? 38.034 7.247 -24.575 1.00 93.44 75 MET A C 1
ATOM 571 O O . MET A 1 75 ? 36.972 6.968 -25.130 1.00 93.44 75 MET A O 1
ATOM 575 N N . PRO A 1 76 ? 38.894 6.270 -24.241 1.00 89.19 76 PRO A N 1
ATOM 576 C CA . PRO A 1 76 ? 38.654 4.883 -24.617 1.00 89.19 76 PRO A CA 1
ATOM 577 C C . PRO A 1 76 ? 37.414 4.303 -23.932 1.00 89.19 76 PRO A C 1
ATOM 579 O O . PRO A 1 76 ? 37.298 4.350 -22.713 1.00 89.19 76 PRO A O 1
ATOM 582 N N . GLY A 1 77 ? 36.551 3.639 -24.696 1.00 90.44 77 GLY A N 1
ATOM 583 C CA . GLY A 1 77 ? 35.418 2.894 -24.160 1.00 90.44 77 GLY A CA 1
ATOM 584 C C . GLY A 1 77 ? 34.120 3.151 -24.915 1.00 90.44 77 GLY A C 1
ATOM 585 O O . GLY A 1 77 ? 33.874 4.231 -25.442 1.00 90.44 77 GLY A O 1
ATOM 586 N N . ILE A 1 78 ? 33.257 2.133 -24.919 1.00 91.25 78 ILE A N 1
ATOM 587 C CA . ILE A 1 78 ? 31.898 2.259 -25.456 1.00 91.25 78 ILE A CA 1
ATOM 588 C C . ILE A 1 78 ? 31.090 3.334 -24.704 1.00 91.25 78 ILE A C 1
ATOM 590 O O . ILE A 1 78 ? 30.414 4.078 -25.405 1.00 91.25 78 ILE A O 1
ATOM 594 N N . PRO A 1 79 ? 31.160 3.476 -23.357 1.00 93.75 79 PRO A N 1
ATOM 595 C CA . PRO A 1 79 ? 30.391 4.508 -22.656 1.00 93.75 79 PRO A CA 1
ATOM 596 C C . PRO A 1 79 ? 30.688 5.932 -23.144 1.00 93.75 79 PRO A C 1
ATOM 598 O O . PRO A 1 79 ? 29.761 6.666 -23.477 1.00 93.75 79 PRO A O 1
ATOM 601 N N . ALA A 1 80 ? 31.968 6.296 -23.282 1.00 95.12 80 ALA A N 1
ATOM 602 C CA . ALA A 1 80 ? 32.369 7.603 -23.800 1.00 95.12 80 ALA A CA 1
ATOM 603 C C . ALA A 1 80 ? 31.883 7.824 -25.239 1.00 95.12 80 ALA A C 1
ATOM 605 O O . ALA A 1 80 ? 31.231 8.822 -25.532 1.00 95.12 80 ALA A O 1
ATOM 606 N N . ALA A 1 81 ? 32.137 6.857 -26.129 1.00 95.81 81 ALA A N 1
ATOM 607 C CA . ALA A 1 81 ? 31.747 6.964 -27.533 1.00 95.81 81 ALA A CA 1
ATOM 608 C C . ALA A 1 81 ? 30.224 7.037 -27.720 1.00 95.81 81 ALA A C 1
ATOM 610 O O . ALA A 1 81 ? 29.723 7.778 -28.564 1.00 95.81 81 ALA A O 1
ATOM 611 N N . ASN A 1 82 ? 29.475 6.267 -26.930 1.00 95.19 82 ASN A N 1
ATOM 612 C CA . ASN A 1 82 ? 28.022 6.292 -26.952 1.00 95.19 82 ASN A CA 1
ATOM 613 C C . ASN A 1 82 ? 27.491 7.653 -26.486 1.00 95.19 82 ASN A C 1
ATOM 615 O O . ASN A 1 82 ? 26.687 8.273 -27.181 1.00 95.19 82 ASN A O 1
ATOM 619 N N . ALA A 1 83 ? 28.002 8.146 -25.358 1.00 96.50 83 ALA A N 1
ATOM 620 C CA . ALA A 1 83 ? 27.598 9.425 -24.801 1.00 96.50 83 ALA A CA 1
ATOM 621 C C . ALA A 1 83 ? 27.903 10.602 -25.737 1.00 96.50 83 ALA A C 1
ATOM 623 O O . ALA A 1 83 ? 27.019 11.418 -25.977 1.00 96.50 83 ALA A O 1
ATOM 624 N N . ALA A 1 84 ? 29.096 10.641 -26.338 1.00 97.44 84 ALA A N 1
ATOM 625 C CA . ALA A 1 84 ? 29.476 11.678 -27.298 1.00 97.44 84 ALA A CA 1
ATOM 626 C C . ALA A 1 84 ? 28.538 11.721 -28.516 1.00 97.44 84 ALA A C 1
ATOM 628 O O . ALA A 1 84 ? 28.146 12.793 -28.978 1.00 97.44 84 ALA A O 1
ATOM 629 N N . GLY A 1 85 ? 28.132 10.552 -29.022 1.00 97.44 85 GLY A N 1
ATOM 630 C CA . GLY A 1 85 ? 27.161 10.472 -30.111 1.00 97.44 85 GLY A CA 1
ATOM 631 C C . GLY A 1 85 ? 25.764 10.934 -29.699 1.00 97.44 85 GLY A C 1
ATOM 632 O O . GLY A 1 85 ? 25.098 11.620 -30.472 1.00 97.44 85 GLY A O 1
ATOM 633 N N . PHE A 1 86 ? 25.324 10.584 -28.488 1.00 97.62 86 PHE A N 1
ATOM 634 C CA . PHE A 1 86 ? 24.007 10.975 -27.981 1.00 97.62 86 PHE A CA 1
ATOM 635 C C . PHE A 1 86 ? 23.933 12.475 -27.682 1.00 97.62 86 PHE A C 1
ATOM 637 O O . PHE A 1 86 ? 22.917 13.095 -27.982 1.00 97.62 86 PHE A O 1
ATOM 644 N N . ASP A 1 87 ? 25.012 13.064 -27.163 1.00 97.56 87 ASP A N 1
ATOM 645 C CA . ASP A 1 87 ? 25.124 14.505 -26.911 1.00 97.56 87 ASP A CA 1
ATOM 646 C C . ASP A 1 87 ? 25.111 15.329 -28.205 1.00 97.56 87 ASP A C 1
ATOM 648 O O . ASP A 1 87 ? 24.642 16.466 -28.218 1.00 97.56 87 ASP A O 1
ATOM 652 N N . HIS A 1 88 ? 25.623 14.768 -29.303 1.00 97.69 88 HIS A N 1
ATOM 653 C CA . HIS A 1 88 ? 25.627 15.436 -30.602 1.00 97.69 88 HIS A CA 1
ATOM 654 C C . HIS A 1 88 ? 24.282 15.356 -31.335 1.00 97.69 88 HIS A C 1
ATOM 656 O O . HIS A 1 88 ? 24.006 16.168 -32.219 1.00 97.69 88 HIS A O 1
ATOM 662 N N . ALA A 1 89 ? 23.452 14.365 -31.012 1.00 97.56 89 ALA A N 1
ATOM 663 C CA . ALA A 1 89 ? 22.183 14.159 -31.688 1.00 97.56 89 ALA A CA 1
ATOM 664 C C . ALA A 1 89 ? 21.214 15.328 -31.439 1.00 97.56 89 ALA A C 1
ATOM 666 O O . ALA A 1 89 ? 21.077 15.840 -30.329 1.00 97.56 89 ALA A O 1
ATOM 667 N N . THR A 1 90 ? 20.496 15.735 -32.484 1.00 96.81 90 THR A N 1
ATOM 668 C CA . THR A 1 90 ? 19.559 16.876 -32.449 1.00 96.81 90 THR A CA 1
ATOM 669 C C . THR A 1 90 ? 18.122 16.473 -32.767 1.00 96.81 90 THR A C 1
ATOM 671 O O . THR A 1 90 ? 17.185 17.224 -32.480 1.00 96.81 90 THR A O 1
ATOM 674 N N . ALA A 1 91 ? 17.928 15.276 -33.322 1.00 97.25 91 ALA A N 1
ATOM 675 C CA . ALA A 1 91 ? 16.621 14.709 -33.601 1.00 97.25 91 ALA A CA 1
ATOM 676 C C . ALA A 1 91 ? 15.795 14.452 -32.327 1.00 97.25 91 ALA A C 1
ATOM 678 O O . ALA A 1 91 ? 16.291 14.465 -31.199 1.00 97.25 91 ALA A O 1
ATOM 679 N N . THR A 1 92 ? 14.497 14.199 -32.495 1.00 96.94 92 THR A N 1
ATOM 680 C CA . THR A 1 92 ? 13.597 13.877 -31.373 1.00 96.94 92 THR A CA 1
ATOM 681 C C . THR A 1 92 ? 14.007 12.583 -30.663 1.00 96.94 92 THR A C 1
ATOM 683 O O . THR A 1 92 ? 13.913 12.480 -29.438 1.00 96.94 92 THR A O 1
ATOM 686 N N . VAL A 1 93 ? 14.463 11.597 -31.434 1.00 98.12 93 VAL A N 1
ATOM 687 C CA . VAL A 1 93 ? 14.868 10.270 -30.969 1.00 98.12 93 VAL A CA 1
ATOM 688 C C . VAL A 1 93 ? 16.313 10.010 -31.378 1.00 98.12 93 VAL A C 1
ATOM 690 O O . VAL A 1 93 ? 16.699 10.265 -32.518 1.00 98.12 93 VAL A O 1
ATOM 693 N N . VAL A 1 94 ? 17.087 9.434 -30.464 1.00 98.44 94 VAL A N 1
ATOM 694 C CA . VAL A 1 94 ? 18.450 8.964 -30.711 1.00 98.44 94 VAL A CA 1
ATOM 695 C C . VAL A 1 94 ? 18.432 7.440 -30.717 1.00 98.44 94 VAL A C 1
ATOM 697 O O . VAL A 1 94 ? 18.176 6.801 -29.697 1.00 98.44 94 VAL A O 1
ATOM 700 N N . ALA A 1 95 ? 18.648 6.845 -31.883 1.00 98.44 95 ALA A N 1
ATOM 701 C CA . ALA A 1 95 ? 18.782 5.408 -32.061 1.00 98.44 95 ALA A CA 1
ATOM 702 C C . ALA A 1 95 ? 20.254 5.001 -32.039 1.00 98.44 95 ALA A C 1
ATOM 704 O O . ALA A 1 95 ? 21.122 5.754 -32.471 1.00 98.44 95 ALA A O 1
ATOM 705 N N . ARG A 1 96 ? 20.544 3.790 -31.569 1.00 97.75 96 ARG A N 1
ATOM 706 C CA . ARG A 1 96 ? 21.911 3.290 -31.440 1.00 97.75 96 ARG A CA 1
ATOM 707 C C . ARG A 1 96 ? 22.009 1.845 -31.892 1.00 97.75 96 ARG A C 1
ATOM 709 O O . ARG A 1 96 ? 21.153 1.008 -31.598 1.00 97.75 96 ARG A O 1
ATOM 716 N N . LEU A 1 97 ? 23.088 1.576 -32.617 1.00 97.56 97 LEU A N 1
ATOM 717 C CA . LEU A 1 97 ? 23.524 0.243 -33.014 1.00 97.56 97 LEU A CA 1
ATOM 718 C C . LEU A 1 97 ? 25.059 0.194 -33.070 1.00 97.56 97 LEU A C 1
ATOM 720 O O . LEU A 1 97 ? 25.719 1.230 -33.082 1.00 97.56 97 LEU A O 1
ATOM 724 N N . ASP A 1 98 ? 25.639 -1.004 -33.089 1.00 95.88 98 ASP A N 1
ATOM 725 C CA . ASP A 1 98 ? 27.093 -1.168 -33.223 1.00 95.88 98 ASP A CA 1
ATOM 726 C C . ASP A 1 98 ? 27.524 -1.197 -34.697 1.00 95.88 98 ASP A C 1
ATOM 728 O O . ASP A 1 98 ? 26.749 -1.558 -35.588 1.00 95.88 98 ASP A O 1
ATOM 732 N N . ALA A 1 99 ? 28.797 -0.898 -34.968 1.00 95.88 99 ALA A N 1
ATOM 733 C CA . ALA A 1 99 ? 29.364 -0.938 -36.319 1.00 95.88 99 ALA A CA 1
ATOM 734 C C . ALA A 1 99 ? 29.221 -2.304 -37.024 1.00 95.88 99 ALA A C 1
ATOM 736 O O . ALA A 1 99 ? 29.289 -2.376 -38.248 1.00 95.88 99 ALA A O 1
ATOM 737 N N . ASP A 1 100 ? 28.997 -3.398 -36.292 1.00 94.50 100 ASP A N 1
ATOM 738 C CA . ASP A 1 100 ? 28.808 -4.739 -36.853 1.00 94.50 100 ASP A CA 1
ATOM 739 C C . ASP A 1 100 ? 27.355 -5.155 -37.083 1.00 94.50 100 ASP A C 1
ATOM 741 O O . ASP A 1 100 ? 27.108 -6.264 -37.582 1.00 94.50 100 ASP A O 1
ATOM 745 N N . CYS A 1 101 ? 26.420 -4.253 -36.798 1.00 96.94 101 CYS A N 1
ATOM 746 C CA . CYS A 1 101 ? 24.997 -4.460 -36.985 1.00 96.94 101 CYS A CA 1
ATOM 747 C C . CYS A 1 101 ? 24.564 -4.336 -38.450 1.00 96.94 101 CYS A C 1
ATOM 749 O O . CYS A 1 101 ? 25.211 -3.701 -39.286 1.00 96.94 101 CYS A O 1
ATOM 751 N N . VAL A 1 102 ? 23.436 -4.968 -38.766 1.00 97.56 102 VAL A N 1
ATOM 752 C CA . VAL A 1 102 ? 22.738 -4.865 -40.051 1.00 97.56 102 VAL A CA 1
ATOM 753 C C . VAL A 1 102 ? 21.241 -4.721 -39.756 1.00 97.56 102 VAL A C 1
ATOM 755 O O . VAL A 1 102 ? 20.558 -5.741 -39.598 1.00 97.56 102 VAL A O 1
ATOM 758 N N . PRO A 1 103 ? 20.720 -3.485 -39.633 1.00 97.56 103 PRO A N 1
ATOM 759 C CA . PRO A 1 103 ? 19.293 -3.256 -39.446 1.00 97.56 103 PRO A CA 1
ATOM 760 C C . PRO A 1 103 ? 18.490 -3.688 -40.683 1.00 97.56 103 PRO A C 1
ATOM 762 O O . PRO A 1 103 ? 18.959 -3.510 -41.814 1.00 97.56 103 PRO A O 1
ATOM 765 N N . PRO A 1 104 ? 17.273 -4.236 -40.505 1.00 97.06 104 PRO A N 1
ATOM 766 C CA . PRO A 1 104 ? 16.354 -4.465 -41.615 1.00 97.06 104 PRO A CA 1
ATOM 767 C C . PRO A 1 104 ? 15.905 -3.127 -42.237 1.00 97.06 104 PRO A C 1
ATOM 769 O O . PRO A 1 104 ? 15.953 -2.106 -41.551 1.00 97.06 104 PRO A O 1
ATOM 772 N N . PRO A 1 105 ? 15.459 -3.092 -43.510 1.00 97.62 105 PRO A N 1
ATOM 773 C CA . PRO A 1 105 ? 15.098 -1.846 -44.209 1.00 97.62 105 PRO A CA 1
ATOM 774 C C . PRO A 1 105 ? 13.997 -1.005 -43.544 1.00 97.62 105 PRO A C 1
ATOM 776 O O . PRO A 1 105 ? 13.840 0.171 -43.854 1.00 97.62 105 PRO A O 1
ATOM 779 N N . ASP A 1 106 ? 13.211 -1.590 -42.647 1.00 97.31 106 ASP A N 1
ATOM 780 C CA . ASP A 1 106 ? 12.113 -0.943 -41.934 1.00 97.31 106 ASP A CA 1
ATOM 781 C C . ASP A 1 106 ? 12.465 -0.535 -40.491 1.00 97.31 106 ASP A C 1
ATOM 783 O O . ASP A 1 106 ? 11.590 -0.056 -39.775 1.00 97.31 106 ASP A O 1
ATOM 787 N N . TRP A 1 107 ? 13.719 -0.681 -40.053 1.00 98.31 107 TRP A N 1
ATOM 788 C CA . TRP A 1 107 ? 14.136 -0.423 -38.669 1.00 98.31 107 TRP A CA 1
ATOM 789 C C . TRP A 1 107 ? 13.864 1.018 -38.213 1.00 98.31 107 TRP A C 1
ATOM 791 O O . TRP A 1 107 ? 13.206 1.214 -37.192 1.00 98.31 107 TRP A O 1
ATOM 801 N N . VAL A 1 108 ? 14.284 2.023 -38.991 1.00 98.06 108 VAL A N 1
ATOM 802 C CA . VAL A 1 108 ? 14.016 3.442 -38.675 1.00 98.06 108 VAL A CA 1
ATOM 803 C C . VAL A 1 108 ? 12.517 3.730 -38.715 1.00 98.06 108 VAL A C 1
ATOM 805 O O . VAL A 1 108 ? 12.002 4.388 -37.820 1.00 98.06 108 VAL A O 1
ATOM 808 N N . THR A 1 109 ? 11.798 3.168 -39.694 1.00 97.50 109 THR A N 1
ATOM 809 C CA . THR A 1 109 ? 10.336 3.302 -39.802 1.00 97.50 109 THR A CA 1
ATOM 810 C C . THR A 1 109 ? 9.644 2.816 -38.530 1.00 97.50 109 THR A C 1
ATOM 812 O O . THR A 1 109 ? 8.836 3.542 -37.961 1.00 97.50 109 THR A O 1
ATOM 815 N N . ARG A 1 110 ? 10.020 1.634 -38.021 1.00 96.94 110 ARG A N 1
ATOM 816 C CA . ARG A 1 110 ? 9.461 1.074 -36.781 1.00 96.94 110 ARG A CA 1
ATOM 817 C C . ARG A 1 110 ? 9.790 1.920 -35.555 1.00 96.94 110 ARG A C 1
ATOM 819 O O . ARG A 1 110 ? 8.950 2.035 -34.668 1.00 96.94 110 ARG A O 1
ATOM 826 N N . ILE A 1 111 ? 10.986 2.512 -35.486 1.00 98.06 111 ILE A N 1
ATOM 827 C CA . ILE A 1 111 ? 11.352 3.445 -34.407 1.00 98.06 111 ILE A CA 1
ATOM 828 C C . ILE A 1 111 ? 10.461 4.687 -34.474 1.00 98.06 111 ILE A C 1
ATOM 830 O O . ILE A 1 111 ? 9.827 5.038 -33.480 1.00 98.06 111 ILE A O 1
ATOM 834 N N . THR A 1 112 ? 10.354 5.321 -35.642 1.00 96.88 112 THR A N 1
ATOM 835 C CA . THR A 1 112 ? 9.502 6.498 -35.838 1.00 96.88 112 THR A CA 1
ATOM 836 C C . THR A 1 112 ? 8.046 6.192 -35.485 1.00 96.88 112 THR A C 1
ATOM 838 O O . THR A 1 112 ? 7.451 6.916 -34.689 1.00 96.88 112 THR A O 1
ATOM 841 N N . GLU A 1 113 ? 7.481 5.095 -35.996 1.00 95.19 113 GLU A N 1
ATOM 842 C CA . GLU A 1 113 ? 6.118 4.646 -35.682 1.00 95.19 113 GLU A CA 1
ATOM 843 C C . GLU A 1 113 ? 5.929 4.396 -34.181 1.00 95.19 113 GLU A C 1
ATOM 845 O O . GLU A 1 113 ? 4.916 4.797 -33.604 1.00 95.19 113 GLU A O 1
ATOM 850 N N . ALA A 1 114 ? 6.913 3.772 -33.530 1.00 95.56 114 ALA A N 1
ATOM 851 C CA . ALA A 1 114 ? 6.869 3.452 -32.113 1.00 95.56 114 ALA A CA 1
ATOM 852 C C . ALA A 1 114 ? 6.747 4.694 -31.225 1.00 95.56 114 ALA A C 1
ATOM 854 O O . ALA A 1 114 ? 5.882 4.698 -30.348 1.00 95.56 114 ALA A O 1
ATOM 855 N N . PHE A 1 115 ? 7.582 5.711 -31.454 1.00 95.00 115 PHE A N 1
ATOM 856 C CA . PHE A 1 115 ? 7.565 6.965 -30.691 1.00 95.00 115 PHE A CA 1
ATOM 857 C C . PHE A 1 115 ? 6.438 7.908 -31.130 1.00 95.00 115 PHE A C 1
ATOM 859 O O . PHE A 1 115 ? 5.951 8.686 -30.319 1.00 95.00 115 PHE A O 1
ATOM 866 N N . THR A 1 116 ? 5.964 7.803 -32.376 1.00 92.94 116 THR A N 1
ATOM 867 C CA . THR A 1 116 ? 4.773 8.543 -32.833 1.00 92.94 116 THR A CA 1
ATOM 868 C C . THR A 1 116 ? 3.503 8.008 -32.168 1.00 92.94 116 THR A C 1
ATOM 870 O O . THR A 1 116 ? 2.633 8.777 -31.772 1.00 92.94 116 THR A O 1
ATOM 873 N N . THR A 1 117 ? 3.387 6.683 -32.030 1.00 91.25 117 THR A N 1
ATOM 874 C CA . THR A 1 117 ? 2.178 6.024 -31.502 1.00 91.25 117 THR A CA 1
ATOM 875 C C . THR A 1 117 ? 2.113 6.031 -29.973 1.00 91.25 117 THR A C 1
ATOM 877 O O . THR A 1 117 ? 1.032 5.913 -29.400 1.00 91.25 117 THR A O 1
ATOM 880 N N . ASP A 1 118 ? 3.255 6.127 -29.291 1.00 89.44 118 ASP A N 1
ATOM 881 C CA . ASP A 1 118 ? 3.358 6.021 -27.832 1.00 89.44 118 ASP A CA 1
ATOM 882 C C . ASP A 1 118 ? 4.112 7.240 -27.266 1.00 89.44 118 ASP A C 1
ATOM 884 O O . ASP A 1 118 ? 5.322 7.154 -27.057 1.00 89.44 118 ASP A O 1
ATOM 888 N N . PRO A 1 119 ? 3.426 8.376 -27.017 1.00 86.56 119 PRO A N 1
ATOM 889 C CA . PRO A 1 119 ? 4.067 9.615 -26.557 1.00 86.56 119 PRO A CA 1
ATOM 890 C C . PRO A 1 119 ? 4.759 9.510 -25.190 1.00 86.56 119 PRO A C 1
ATOM 892 O O . PRO A 1 119 ? 5.604 10.336 -24.862 1.00 86.56 119 PRO A O 1
ATOM 895 N N . GLU A 1 120 ? 4.413 8.503 -24.382 1.00 89.06 120 GLU A N 1
ATOM 896 C CA . GLU A 1 120 ? 5.052 8.239 -23.086 1.00 89.06 120 GLU A CA 1
ATOM 897 C C . GLU A 1 120 ? 6.310 7.367 -23.202 1.00 89.06 120 GLU A C 1
ATOM 899 O O . GLU A 1 120 ? 6.979 7.103 -22.198 1.00 89.06 120 GLU A O 1
ATOM 904 N N . LEU A 1 121 ? 6.606 6.837 -24.393 1.00 94.38 121 LEU A N 1
ATOM 905 C CA . LEU A 1 121 ? 7.730 5.941 -24.616 1.00 94.38 121 LEU A CA 1
ATOM 906 C C . LEU A 1 121 ? 9.043 6.702 -24.450 1.00 94.38 121 LEU A C 1
ATOM 908 O O . LEU A 1 121 ? 9.359 7.580 -25.239 1.00 94.38 121 LEU A O 1
ATOM 912 N N . ALA A 1 122 ? 9.837 6.316 -23.457 1.00 96.81 122 ALA A N 1
ATOM 913 C CA . ALA A 1 122 ? 11.140 6.922 -23.210 1.00 96.81 122 ALA A CA 1
ATOM 914 C C . ALA A 1 122 ? 12.266 6.187 -23.943 1.00 96.81 122 ALA A C 1
ATOM 916 O O . ALA A 1 122 ? 13.212 6.810 -24.417 1.00 96.81 122 ALA A O 1
ATOM 917 N N . ALA A 1 123 ? 12.164 4.857 -24.045 1.00 97.69 123 ALA A N 1
ATOM 918 C CA . ALA A 1 123 ? 13.132 4.044 -24.767 1.00 97.69 123 ALA A CA 1
ATOM 919 C C . ALA A 1 123 ? 12.502 2.795 -25.397 1.00 97.69 123 ALA A C 1
ATOM 921 O O . ALA A 1 123 ? 11.565 2.188 -24.868 1.00 97.69 123 ALA A O 1
ATOM 922 N N . LEU A 1 124 ? 13.073 2.375 -26.517 1.00 98.00 124 LEU A N 1
ATOM 923 C CA . LEU A 1 124 ? 12.690 1.219 -27.309 1.00 98.00 124 LEU A CA 1
ATOM 924 C C . LEU A 1 124 ? 13.901 0.297 -27.478 1.00 98.00 124 LEU A C 1
ATOM 926 O O . LEU A 1 124 ? 15.021 0.757 -27.674 1.00 98.00 124 LEU A O 1
ATOM 930 N N . THR A 1 125 ? 13.680 -1.010 -27.411 1.00 98.06 125 THR A N 1
ATOM 931 C CA . THR A 1 125 ? 14.702 -2.036 -27.658 1.00 98.06 125 THR A CA 1
ATOM 932 C C . THR A 1 125 ? 14.066 -3.252 -28.325 1.00 98.06 125 THR A C 1
ATOM 934 O O . THR A 1 125 ? 12.847 -3.438 -28.246 1.00 98.06 125 THR A O 1
ATOM 937 N N . GLY A 1 126 ? 14.862 -4.097 -28.972 1.00 95.69 126 GLY A N 1
ATOM 938 C CA . GLY A 1 126 ? 14.351 -5.255 -29.702 1.00 95.69 126 GLY A CA 1
ATOM 939 C C . GLY A 1 126 ? 15.300 -6.453 -29.739 1.00 95.69 126 GLY A C 1
ATOM 940 O O . GLY A 1 126 ? 16.422 -6.402 -29.229 1.00 95.69 126 GLY A O 1
ATOM 941 N N . PRO A 1 127 ? 14.850 -7.586 -30.304 1.00 95.56 127 PRO A N 1
ATOM 942 C CA . PRO A 1 127 ? 15.674 -8.779 -30.441 1.00 95.56 127 PRO A CA 1
ATOM 943 C C . PRO A 1 127 ? 16.774 -8.593 -31.491 1.00 95.56 127 PRO A C 1
ATOM 945 O O . PRO A 1 127 ? 16.725 -7.698 -32.332 1.00 95.56 127 PRO A O 1
ATOM 948 N N . ALA A 1 128 ? 17.729 -9.519 -31.504 1.00 95.00 128 ALA A N 1
ATOM 949 C CA . ALA A 1 128 ? 18.663 -9.651 -32.608 1.00 95.00 128 ALA A CA 1
ATOM 950 C C . ALA A 1 128 ? 18.895 -11.115 -32.991 1.00 95.00 128 ALA A C 1
ATOM 952 O O . ALA A 1 128 ? 18.589 -12.035 -32.229 1.00 95.00 128 ALA A O 1
ATOM 953 N N . VAL A 1 129 ? 19.428 -11.317 -34.191 1.00 94.38 129 VAL A N 1
ATOM 954 C CA . VAL A 1 129 ? 19.825 -12.615 -34.739 1.00 94.38 129 VAL A CA 1
ATOM 955 C C . VAL A 1 129 ? 21.243 -12.529 -35.286 1.00 94.38 129 VAL A C 1
ATOM 957 O O . VAL A 1 129 ? 21.649 -11.501 -35.828 1.00 94.38 129 VAL A O 1
ATOM 960 N N . PHE A 1 130 ? 22.004 -13.617 -35.173 1.00 95.38 130 PHE A N 1
ATOM 961 C CA . PHE A 1 130 ? 23.341 -13.654 -35.759 1.00 95.38 130 PHE A CA 1
ATOM 962 C C . PHE A 1 130 ? 23.280 -13.696 -37.292 1.00 95.38 130 PHE A C 1
ATOM 964 O O . PHE A 1 130 ? 22.442 -14.401 -37.860 1.00 95.38 130 PHE A O 1
ATOM 971 N N . ILE A 1 131 ? 24.167 -12.968 -37.974 1.00 93.75 131 ILE A N 1
ATOM 972 C CA . ILE A 1 131 ? 24.219 -12.907 -39.454 1.00 93.75 131 ILE A CA 1
ATOM 973 C C . ILE A 1 131 ? 25.372 -13.713 -40.070 1.00 93.75 131 ILE A C 1
ATOM 975 O O . ILE A 1 131 ? 25.389 -13.962 -41.279 1.00 93.75 131 ILE A O 1
ATOM 979 N N . ASP A 1 132 ? 26.291 -14.190 -39.243 1.00 91.12 132 ASP A N 1
ATOM 980 C CA . ASP A 1 132 ? 27.455 -15.017 -39.559 1.00 91.12 132 ASP A CA 1
ATOM 981 C C . ASP A 1 132 ? 27.442 -16.330 -38.745 1.00 91.12 132 ASP A C 1
ATOM 983 O O . ASP A 1 132 ? 26.449 -16.680 -38.106 1.00 91.12 132 ASP A O 1
ATOM 987 N N . GLY A 1 133 ? 28.477 -17.161 -38.895 1.00 90.31 133 GLY A N 1
ATOM 988 C CA . GLY A 1 133 ? 28.526 -18.497 -38.288 1.00 90.31 133 GLY A CA 1
ATOM 989 C C . GLY A 1 133 ? 27.518 -19.510 -38.869 1.00 90.31 133 GLY A C 1
ATOM 990 O O . GLY A 1 133 ? 26.882 -19.244 -39.904 1.00 90.31 133 GLY A O 1
ATOM 991 N N . PRO A 1 134 ? 27.368 -20.696 -38.243 1.00 91.69 134 PRO A N 1
ATOM 992 C CA . PRO A 1 134 ? 26.517 -21.779 -38.742 1.00 91.69 134 PRO A CA 1
ATOM 993 C C . PRO A 1 134 ? 25.032 -21.393 -38.761 1.00 91.69 134 PRO A C 1
ATOM 995 O O . PRO A 1 134 ? 24.452 -21.088 -37.721 1.00 91.69 134 PRO A O 1
ATOM 998 N N . ARG A 1 135 ? 24.387 -21.451 -39.938 1.00 90.94 135 ARG A N 1
ATOM 999 C CA . ARG A 1 135 ? 23.001 -20.971 -40.147 1.00 90.94 135 ARG A CA 1
ATOM 1000 C C . ARG A 1 135 ? 21.990 -21.531 -39.143 1.00 90.94 135 ARG A C 1
ATOM 1002 O O . ARG A 1 135 ? 21.157 -20.779 -38.651 1.00 90.94 135 ARG A O 1
ATOM 1009 N N . LEU A 1 136 ? 22.099 -22.819 -38.812 1.00 91.38 136 LEU A N 1
ATOM 1010 C CA . LEU A 1 136 ? 21.195 -23.501 -37.879 1.00 91.38 136 LEU A CA 1
ATOM 1011 C C . LEU A 1 136 ? 21.322 -23.004 -36.430 1.00 91.38 136 LEU A C 1
ATOM 1013 O O . LEU A 1 136 ? 20.386 -23.162 -35.654 1.00 91.38 136 LEU A O 1
ATOM 1017 N N . LEU A 1 137 ? 22.451 -22.389 -36.061 1.00 90.62 137 LEU A N 1
ATOM 1018 C CA . LEU A 1 137 ? 22.707 -21.905 -34.701 1.00 90.62 137 LEU A CA 1
ATOM 1019 C C . LEU A 1 137 ? 22.367 -20.423 -34.510 1.00 90.62 137 LEU A C 1
ATOM 1021 O O . LEU A 1 137 ? 22.196 -19.984 -33.376 1.00 90.62 137 LEU A O 1
ATOM 1025 N N . ARG A 1 138 ? 22.229 -19.651 -35.594 1.00 92.25 138 ARG A N 1
ATOM 1026 C CA . ARG A 1 138 ? 22.099 -18.184 -35.547 1.00 92.25 138 ARG A CA 1
ATOM 1027 C C . ARG A 1 138 ? 20.922 -17.694 -34.709 1.00 92.25 138 ARG A C 1
ATOM 1029 O O . ARG A 1 138 ? 21.106 -16.907 -33.789 1.00 92.25 138 ARG A O 1
ATOM 1036 N N . ALA A 1 139 ? 19.718 -18.162 -35.026 1.00 89.94 139 ALA A N 1
ATOM 1037 C CA . ALA A 1 139 ? 18.503 -17.786 -34.310 1.00 89.94 139 ALA A CA 1
ATOM 1038 C C . ALA A 1 139 ? 18.421 -18.381 -32.889 1.00 89.94 139 ALA A C 1
ATOM 1040 O O . ALA A 1 139 ? 18.203 -17.609 -31.954 1.00 89.94 139 ALA A O 1
ATOM 1041 N N . PRO A 1 140 ? 18.612 -19.702 -32.669 1.00 91.06 140 PRO A N 1
ATOM 1042 C CA . PRO A 1 140 ? 18.459 -20.271 -31.330 1.00 91.06 140 PRO A CA 1
ATOM 1043 C C . PRO A 1 140 ? 19.522 -19.763 -30.352 1.00 91.06 140 PRO A C 1
ATOM 1045 O O . PRO A 1 140 ? 19.191 -19.484 -29.200 1.00 91.06 140 PRO A O 1
ATOM 1048 N N . LEU A 1 141 ? 20.775 -19.583 -30.791 1.00 90.81 141 LEU A N 1
ATOM 1049 C CA . LEU A 1 141 ? 21.822 -19.081 -29.903 1.00 90.81 141 LEU A CA 1
ATOM 1050 C C . LEU A 1 141 ? 21.623 -17.600 -29.572 1.00 90.81 141 LEU A C 1
ATOM 1052 O O . LEU A 1 141 ? 21.789 -17.223 -28.416 1.00 90.81 141 LEU A O 1
ATOM 1056 N N . ALA A 1 142 ? 21.216 -16.772 -30.542 1.00 91.00 142 ALA A N 1
ATOM 1057 C CA . ALA A 1 142 ? 20.893 -15.371 -30.273 1.00 91.00 142 ALA A CA 1
ATOM 1058 C C . ALA A 1 142 ? 19.702 -15.248 -29.310 1.00 91.00 142 ALA A C 1
ATOM 1060 O O . ALA A 1 142 ? 19.760 -14.474 -28.355 1.00 91.00 142 ALA A O 1
ATOM 1061 N N . ALA A 1 143 ? 18.659 -16.066 -29.497 1.00 89.94 143 ALA A N 1
ATOM 1062 C CA . ALA A 1 143 ? 17.509 -16.112 -28.599 1.00 89.94 143 ALA A CA 1
ATOM 1063 C C . ALA A 1 143 ? 17.897 -16.538 -27.175 1.00 89.94 143 ALA A C 1
ATOM 1065 O O . ALA A 1 143 ? 17.411 -15.943 -26.214 1.00 89.94 143 ALA A O 1
ATOM 1066 N N . LEU A 1 144 ? 18.785 -17.527 -27.026 1.00 90.50 144 LEU A N 1
ATOM 1067 C CA . LEU A 1 144 ? 19.300 -17.948 -25.722 1.00 90.50 144 LEU A CA 1
ATOM 1068 C C . LEU A 1 144 ? 20.142 -16.845 -25.068 1.00 90.50 144 LEU A C 1
ATOM 1070 O O . LEU A 1 144 ? 19.905 -16.501 -23.914 1.00 90.50 144 LEU A O 1
ATOM 1074 N N . TYR A 1 145 ? 21.091 -16.273 -25.807 1.00 88.56 145 TYR A N 1
ATOM 1075 C CA . TYR A 1 145 ? 22.020 -15.256 -25.317 1.00 88.56 145 TYR A CA 1
ATOM 1076 C C . TYR A 1 145 ? 21.303 -13.967 -24.896 1.00 88.56 145 TYR A C 1
ATOM 1078 O O . TYR A 1 145 ? 21.385 -13.546 -23.742 1.00 88.56 145 TYR A O 1
ATOM 1086 N N . LEU A 1 146 ? 20.533 -13.375 -25.810 1.00 90.81 146 LEU A N 1
ATOM 1087 C CA . LEU A 1 146 ? 19.815 -12.122 -25.566 1.00 90.81 146 LEU A CA 1
ATOM 1088 C C . LEU A 1 146 ? 18.593 -12.339 -24.670 1.00 90.81 146 LEU A C 1
ATOM 1090 O O . LEU A 1 146 ? 18.211 -11.454 -23.907 1.00 90.81 146 LEU A O 1
ATOM 1094 N N . GLY A 1 147 ? 17.989 -13.531 -24.718 1.00 90.81 147 GLY A N 1
ATOM 1095 C CA . GLY A 1 147 ? 16.935 -13.933 -23.791 1.00 90.81 147 GLY A CA 1
ATOM 1096 C C . GLY A 1 147 ? 17.440 -14.029 -22.354 1.00 90.81 147 GLY A C 1
ATOM 1097 O O . GLY A 1 147 ? 16.776 -13.514 -21.454 1.00 90.81 147 GLY A O 1
ATOM 1098 N N . ALA A 1 148 ? 18.622 -14.618 -22.145 1.00 89.62 148 ALA A N 1
ATOM 1099 C CA . ALA A 1 148 ? 19.277 -14.669 -20.842 1.00 89.62 148 ALA A CA 1
ATOM 1100 C C . ALA A 1 148 ? 19.654 -13.264 -20.354 1.00 89.62 148 ALA A C 1
ATOM 1102 O O . ALA A 1 148 ? 19.295 -12.919 -19.230 1.00 89.62 148 ALA A O 1
ATOM 1103 N N . TYR A 1 149 ? 20.280 -12.435 -21.201 1.00 90.12 149 TYR A N 1
ATOM 1104 C CA . TYR A 1 149 ? 20.568 -11.030 -20.884 1.00 90.12 149 TYR A CA 1
ATOM 1105 C C . TYR A 1 149 ? 19.300 -10.302 -20.421 1.00 90.12 149 TYR A C 1
ATOM 1107 O O . TYR A 1 149 ? 19.230 -9.837 -19.286 1.00 90.12 149 TYR A O 1
ATOM 1115 N N . ARG A 1 150 ? 18.237 -10.313 -21.236 1.00 92.94 150 ARG A N 1
ATOM 1116 C CA . ARG A 1 150 ? 16.968 -9.644 -20.914 1.00 92.94 150 ARG A CA 1
ATOM 1117 C C . ARG A 1 150 ? 16.340 -10.158 -19.620 1.00 92.94 150 ARG A C 1
ATOM 1119 O O . ARG A 1 150 ? 15.764 -9.369 -18.877 1.00 92.94 150 ARG A O 1
ATOM 1126 N N . PHE A 1 151 ? 16.415 -11.461 -19.357 1.00 91.00 151 PHE A N 1
ATOM 1127 C CA . PHE A 1 151 ? 15.850 -12.051 -18.146 1.00 91.00 151 PHE A CA 1
ATOM 1128 C C . PHE A 1 151 ? 16.645 -11.664 -16.896 1.00 91.00 151 PHE A C 1
ATOM 1130 O O . PHE A 1 151 ? 16.068 -11.116 -15.961 1.00 91.00 151 PHE A O 1
ATOM 1137 N N . PHE A 1 152 ? 17.953 -11.927 -16.872 1.00 90.81 152 PHE A N 1
ATOM 1138 C CA . PHE A 1 152 ? 18.775 -11.718 -15.679 1.00 90.81 152 PHE A CA 1
ATOM 1139 C C . PHE A 1 152 ? 19.025 -10.239 -15.405 1.00 90.81 152 PHE A C 1
ATOM 1141 O O . PHE A 1 152 ? 18.846 -9.792 -14.274 1.00 90.81 152 PHE A O 1
ATOM 1148 N N . VAL A 1 153 ? 19.363 -9.464 -16.435 1.00 90.38 153 VAL A N 1
ATOM 1149 C CA . VAL A 1 153 ? 19.562 -8.019 -16.295 1.00 90.38 153 VAL A CA 1
ATOM 1150 C C . VAL A 1 153 ? 18.234 -7.330 -16.007 1.00 90.38 153 VAL A C 1
ATOM 1152 O O . VAL A 1 153 ? 18.158 -6.498 -15.108 1.00 90.38 153 VAL A O 1
ATOM 1155 N N . GLY A 1 154 ? 17.151 -7.731 -16.678 1.00 91.31 154 GLY A N 1
ATOM 1156 C CA . GLY A 1 154 ? 15.834 -7.174 -16.384 1.00 91.31 154 GLY A CA 1
ATOM 1157 C C . GLY A 1 154 ? 15.337 -7.501 -14.975 1.00 91.31 154 GLY A C 1
ATOM 1158 O O . GLY A 1 154 ? 14.675 -6.676 -14.346 1.00 91.31 154 GLY A O 1
ATOM 1159 N N . ALA A 1 155 ? 15.699 -8.670 -14.438 1.00 89.44 155 ALA A N 1
ATOM 1160 C CA . ALA A 1 155 ? 15.465 -9.005 -13.039 1.00 89.44 155 ALA A CA 1
ATOM 1161 C C . ALA A 1 155 ? 16.337 -8.170 -12.089 1.00 89.44 155 ALA A C 1
ATOM 1163 O O . ALA A 1 155 ? 15.834 -7.748 -11.051 1.00 89.44 155 ALA A O 1
ATOM 1164 N N . ALA A 1 156 ? 17.599 -7.898 -12.431 1.00 88.50 156 ALA A N 1
ATOM 1165 C CA . ALA A 1 156 ? 18.486 -7.069 -11.617 1.00 88.50 156 ALA A CA 1
ATOM 1166 C C . ALA A 1 156 ? 18.023 -5.604 -11.566 1.00 88.50 156 ALA A C 1
ATOM 1168 O O . ALA A 1 156 ? 17.926 -5.025 -10.489 1.00 88.50 156 ALA A O 1
ATOM 1169 N N . LEU A 1 157 ? 17.654 -5.035 -12.714 1.00 89.25 157 LEU A N 1
ATOM 1170 C CA . LEU A 1 157 ? 17.198 -3.648 -12.825 1.00 89.25 157 LEU A CA 1
ATOM 1171 C C . LEU A 1 157 ? 15.718 -3.460 -12.475 1.00 89.25 157 LEU A C 1
ATOM 1173 O O . LEU A 1 157 ? 15.227 -2.331 -12.431 1.00 89.25 157 LEU A O 1
ATOM 1177 N N . ALA A 1 158 ? 14.984 -4.560 -12.293 1.00 90.69 158 ALA A N 1
ATOM 1178 C CA . ALA A 1 158 ? 13.531 -4.577 -12.251 1.00 90.69 158 ALA A CA 1
ATOM 1179 C C . ALA A 1 158 ? 12.914 -3.760 -13.403 1.00 90.69 158 ALA A C 1
ATOM 1181 O O . ALA A 1 158 ? 11.930 -3.071 -13.188 1.00 90.69 158 ALA A O 1
ATOM 1182 N N . GLN A 1 159 ? 13.431 -3.827 -14.632 1.00 91.81 159 GLN A N 1
ATOM 1183 C CA . GLN A 1 159 ? 12.859 -3.169 -15.820 1.00 91.81 159 GLN A CA 1
ATOM 1184 C C . GLN A 1 159 ? 13.294 -3.856 -17.115 1.00 91.81 159 GLN A C 1
ATOM 1186 O O . GLN A 1 159 ? 14.004 -4.853 -17.065 1.00 91.81 159 GLN A O 1
ATOM 1191 N N . VAL A 1 160 ? 12.817 -3.395 -18.273 1.00 94.06 160 VAL A N 1
ATOM 1192 C CA . VAL A 1 160 ? 13.332 -3.883 -19.560 1.00 94.06 160 VAL A CA 1
ATOM 1193 C C . VAL A 1 160 ? 14.692 -3.215 -19.788 1.00 94.06 160 VAL A C 1
ATOM 1195 O O . VAL A 1 160 ? 14.714 -1.992 -19.880 1.00 94.06 160 VAL A O 1
ATOM 1198 N N . PRO A 1 161 ? 15.805 -3.966 -19.866 1.00 94.50 161 PRO A N 1
ATOM 1199 C CA . PRO A 1 161 ? 17.088 -3.377 -20.217 1.00 94.50 161 PRO A CA 1
ATOM 1200 C C . PRO A 1 161 ? 17.112 -3.046 -21.708 1.00 94.50 161 PRO A C 1
ATOM 1202 O O . PRO A 1 161 ? 16.621 -3.833 -22.528 1.00 94.50 161 PRO A O 1
ATOM 1205 N N . ILE A 1 162 ? 17.687 -1.900 -22.060 1.00 95.38 162 ILE A N 1
ATOM 1206 C CA . ILE A 1 162 ? 18.021 -1.608 -23.450 1.00 95.38 162 ILE A CA 1
ATOM 1207 C C . ILE A 1 162 ? 19.195 -2.486 -23.875 1.00 95.38 162 ILE A C 1
ATOM 1209 O O . ILE A 1 162 ? 20.055 -2.829 -23.072 1.00 95.38 162 ILE A O 1
ATOM 1213 N N . PHE A 1 163 ? 19.199 -2.887 -25.139 1.00 94.44 163 PHE A N 1
ATOM 1214 C CA . PHE A 1 163 ? 20.307 -3.620 -25.728 1.00 94.44 163 PHE A CA 1
ATOM 1215 C C . PHE A 1 163 ? 21.013 -2.664 -26.672 1.00 94.44 163 PHE A C 1
ATOM 1217 O O . PHE A 1 163 ? 20.395 -2.215 -27.636 1.00 94.44 163 PHE A O 1
ATOM 1224 N N . GLY A 1 164 ? 22.277 -2.346 -26.400 1.00 90.50 164 GLY A N 1
ATOM 1225 C CA . GLY A 1 164 ? 22.990 -1.302 -27.128 1.00 90.50 164 GLY A CA 1
ATOM 1226 C C . GLY A 1 164 ? 22.9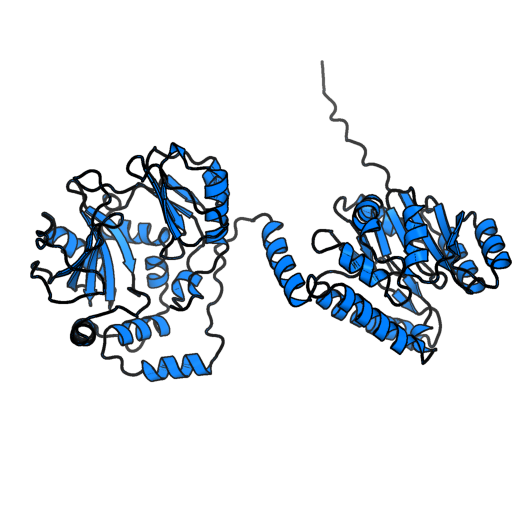56 -1.540 -28.634 1.00 90.50 164 GLY A C 1
ATOM 1227 O O . GLY A 1 164 ? 22.769 -0.614 -29.408 1.00 90.50 164 GLY A O 1
ATOM 1228 N N . SER A 1 165 ? 23.107 -2.772 -29.113 1.00 94.31 165 SER A N 1
ATOM 1229 C CA . SER A 1 165 ? 23.157 -3.012 -30.562 1.00 94.31 165 SER A CA 1
ATOM 1230 C C . SER A 1 165 ? 21.801 -2.816 -31.262 1.00 94.31 165 SER A C 1
ATOM 1232 O O . SER A 1 165 ? 21.732 -2.940 -32.481 1.00 94.31 165 SER A O 1
ATOM 1234 N N . ASN A 1 166 ? 20.720 -2.567 -30.516 1.00 97.19 166 ASN A N 1
ATOM 1235 C CA . ASN A 1 166 ? 19.378 -2.351 -31.043 1.00 97.19 166 ASN A CA 1
ATOM 1236 C C . ASN A 1 166 ? 18.492 -1.596 -30.036 1.00 97.19 166 ASN A C 1
ATOM 1238 O O . ASN A 1 166 ? 17.599 -2.187 -29.413 1.00 97.19 166 ASN A O 1
ATOM 1242 N N . CYS A 1 167 ? 18.734 -0.296 -29.873 1.00 97.94 167 CYS A N 1
ATOM 1243 C CA . CYS A 1 167 ? 17.907 0.552 -29.021 1.00 97.94 167 CYS A CA 1
ATOM 1244 C C . CYS A 1 167 ? 17.662 1.943 -29.613 1.00 97.94 167 CYS A C 1
ATOM 1246 O O . CYS A 1 167 ? 18.329 2.376 -30.550 1.00 97.94 167 CYS A O 1
ATOM 1248 N N . ALA A 1 168 ? 16.675 2.639 -29.058 1.00 98.31 168 ALA A N 1
ATOM 1249 C CA . ALA A 1 168 ? 16.411 4.046 -29.311 1.00 98.31 168 ALA A CA 1
ATOM 1250 C C . ALA A 1 168 ? 15.860 4.717 -28.051 1.00 98.31 168 ALA A C 1
ATOM 1252 O O . ALA A 1 168 ? 15.097 4.093 -27.314 1.00 98.31 168 ALA A O 1
ATOM 1253 N N . ILE A 1 169 ? 16.243 5.964 -27.793 1.00 98.06 169 ILE A N 1
ATOM 1254 C CA . ILE A 1 169 ? 15.869 6.736 -26.600 1.00 98.06 169 ILE A CA 1
ATOM 1255 C C . ILE A 1 169 ? 15.369 8.113 -27.048 1.00 98.06 169 ILE A C 1
ATOM 1257 O O . ILE A 1 169 ? 15.893 8.680 -28.006 1.00 98.06 169 ILE A O 1
ATOM 1261 N N . LEU A 1 170 ? 14.357 8.665 -26.374 1.00 97.62 170 LEU A N 1
ATOM 1262 C CA . LEU A 1 170 ? 14.005 10.076 -26.552 1.00 97.62 170 LEU A CA 1
ATOM 1263 C C . LEU A 1 170 ? 15.203 10.957 -26.191 1.00 97.62 170 LEU A C 1
ATOM 1265 O O . LEU A 1 170 ? 15.792 10.789 -25.124 1.00 97.62 170 LEU A O 1
ATOM 1269 N N . ARG A 1 171 ? 15.515 11.949 -27.028 1.00 96.88 171 ARG A N 1
ATOM 1270 C CA . ARG A 1 171 ? 16.618 12.880 -26.754 1.00 96.88 171 ARG A CA 1
ATOM 1271 C C . ARG A 1 171 ? 16.438 13.600 -25.417 1.00 96.88 171 ARG A C 1
ATOM 1273 O O . ARG A 1 171 ? 17.363 13.624 -24.621 1.00 96.88 171 ARG A O 1
ATOM 1280 N N . ALA A 1 172 ? 15.220 14.052 -25.116 1.00 95.75 172 ALA A N 1
ATOM 1281 C CA . ALA A 1 172 ? 14.897 14.655 -23.821 1.00 95.75 172 ALA A CA 1
ATOM 1282 C C . ALA A 1 172 ? 15.174 13.704 -22.637 1.00 95.75 172 ALA A C 1
ATOM 1284 O O . ALA A 1 172 ? 15.677 14.117 -21.601 1.00 95.75 172 ALA A O 1
ATOM 1285 N N . THR A 1 173 ? 14.911 12.401 -22.799 1.00 96.06 173 THR A N 1
ATOM 1286 C CA . THR A 1 173 ? 15.262 11.403 -21.775 1.00 96.06 173 THR A CA 1
ATOM 1287 C C . THR A 1 173 ? 16.772 11.254 -21.619 1.00 96.06 173 THR A C 1
ATOM 1289 O O . THR A 1 173 ? 17.230 11.062 -20.497 1.00 96.06 173 THR A O 1
ATOM 1292 N N . TRP A 1 174 ? 17.543 11.324 -22.709 1.00 96.88 174 TRP A N 1
ATOM 1293 C CA . TRP A 1 174 ? 19.002 11.337 -22.621 1.00 96.88 174 TRP A CA 1
ATOM 1294 C C . TRP A 1 174 ? 19.507 12.574 -21.877 1.00 96.88 174 TRP A C 1
ATOM 1296 O O . TRP A 1 174 ? 20.268 12.418 -20.930 1.00 96.88 174 TRP A O 1
ATOM 1306 N N . GLU A 1 175 ? 19.031 13.768 -22.235 1.00 96.12 175 GLU A N 1
ATOM 1307 C CA . GLU A 1 175 ? 19.402 15.037 -21.587 1.00 96.12 175 GLU A CA 1
ATOM 1308 C C . GLU A 1 175 ? 19.179 14.991 -20.062 1.00 96.12 175 GLU A C 1
ATOM 1310 O O . GLU A 1 175 ? 20.019 15.459 -19.300 1.00 96.12 175 GLU A O 1
ATOM 1315 N N . GLU A 1 176 ? 18.101 14.347 -19.601 1.00 95.50 176 GLU A N 1
ATOM 1316 C CA . GLU A 1 176 ? 17.804 14.175 -18.170 1.00 95.50 176 GLU A CA 1
ATOM 1317 C C . GLU A 1 176 ? 18.759 13.226 -17.425 1.00 95.50 176 GLU A C 1
ATOM 1319 O O . GLU A 1 176 ? 18.892 13.335 -16.205 1.00 95.50 176 GLU A O 1
ATOM 1324 N N . ILE A 1 177 ? 19.355 12.243 -18.108 1.00 94.94 177 ILE A N 1
ATOM 1325 C CA . ILE A 1 177 ? 20.198 11.212 -17.470 1.00 94.94 177 ILE A CA 1
ATOM 1326 C C . ILE A 1 177 ? 21.685 11.354 -17.802 1.00 94.94 177 ILE A C 1
ATOM 1328 O O . ILE A 1 177 ? 22.507 10.707 -17.155 1.00 94.94 177 ILE A O 1
ATOM 1332 N N . ALA A 1 178 ? 22.028 12.179 -18.790 1.00 93.19 178 ALA A N 1
ATOM 1333 C CA . ALA A 1 178 ? 23.354 12.314 -19.383 1.00 93.19 178 ALA A CA 1
ATOM 1334 C C . ALA A 1 178 ? 24.462 12.561 -18.351 1.00 93.19 178 ALA A C 1
ATOM 1336 O O . ALA A 1 178 ? 25.522 11.943 -18.450 1.00 93.19 178 ALA A O 1
ATOM 1337 N N . GLU A 1 179 ? 24.199 13.420 -17.360 1.00 90.81 179 GLU A N 1
ATOM 1338 C CA . GLU A 1 179 ? 25.149 13.768 -16.293 1.00 90.81 179 GLU A CA 1
ATOM 1339 C C . GLU A 1 179 ? 25.344 12.650 -15.261 1.00 90.81 179 GLU A C 1
ATOM 1341 O O . GLU A 1 179 ? 26.374 12.598 -14.594 1.00 90.81 179 GLU A O 1
ATOM 1346 N N . ALA A 1 180 ? 24.359 11.761 -15.110 1.00 90.06 180 ALA A N 1
ATOM 1347 C CA . ALA A 1 180 ? 24.412 10.671 -14.141 1.00 90.06 180 ALA A CA 1
ATOM 1348 C C . ALA A 1 180 ? 25.081 9.410 -14.709 1.00 90.06 180 ALA A C 1
ATOM 1350 O O . ALA A 1 180 ? 25.629 8.628 -13.939 1.00 90.06 180 ALA A O 1
ATOM 1351 N N . VAL A 1 181 ? 25.025 9.216 -16.032 1.00 92.25 181 VAL A N 1
ATOM 1352 C CA . VAL A 1 181 ? 25.617 8.067 -16.732 1.00 92.25 181 VAL A CA 1
ATOM 1353 C C . VAL A 1 181 ? 27.142 8.090 -16.621 1.00 92.25 181 VAL A C 1
ATOM 1355 O O . VAL A 1 181 ? 27.790 9.120 -16.807 1.00 92.25 181 VAL A O 1
ATOM 1358 N N . HIS A 1 182 ? 27.736 6.927 -16.374 1.00 92.44 182 HIS A N 1
ATOM 1359 C CA . HIS A 1 182 ? 29.176 6.772 -16.219 1.00 92.44 182 HIS A CA 1
ATOM 1360 C C . HIS A 1 182 ? 29.867 6.692 -17.585 1.00 92.44 182 HIS A C 1
ATOM 1362 O O . HIS A 1 182 ? 29.880 5.653 -18.244 1.00 92.44 182 HIS A O 1
ATOM 1368 N N . ARG A 1 183 ? 30.482 7.801 -18.002 1.00 92.31 183 ARG A N 1
ATOM 1369 C CA . ARG A 1 183 ? 31.090 7.952 -19.338 1.00 92.31 183 ARG A CA 1
ATOM 1370 C C . ARG A 1 183 ? 32.576 7.591 -19.389 1.00 92.31 183 ARG A C 1
ATOM 1372 O O . ARG A 1 183 ? 33.077 7.203 -20.439 1.00 92.31 183 ARG A O 1
ATOM 1379 N N . GLU A 1 184 ? 33.276 7.703 -18.262 1.00 88.44 184 GLU A N 1
ATOM 1380 C CA . GLU A 1 184 ? 34.745 7.616 -18.201 1.00 88.44 184 GLU A CA 1
ATOM 1381 C C . GLU A 1 184 ? 35.276 6.211 -17.866 1.00 88.44 184 GLU A C 1
ATOM 1383 O O . GLU A 1 184 ? 36.461 5.933 -18.051 1.00 88.44 184 GLU A O 1
ATOM 1388 N N . ASP A 1 185 ? 34.423 5.296 -17.395 1.00 87.00 185 ASP A N 1
ATOM 1389 C CA . ASP A 1 185 ? 34.842 3.943 -17.018 1.00 87.00 185 ASP A CA 1
ATOM 1390 C C . ASP A 1 185 ? 34.636 2.943 -18.168 1.00 87.00 185 ASP A C 1
ATOM 1392 O O . ASP A 1 185 ? 33.554 2.394 -18.392 1.00 87.00 185 ASP A O 1
ATOM 1396 N N . ALA A 1 186 ? 35.727 2.661 -18.884 1.00 83.94 186 ALA A N 1
ATOM 1397 C CA . ALA A 1 186 ? 35.771 1.718 -20.002 1.00 83.94 186 ALA A CA 1
ATOM 1398 C C . ALA A 1 186 ? 35.429 0.259 -19.626 1.00 83.94 186 ALA A C 1
ATOM 1400 O O . ALA A 1 186 ? 35.210 -0.577 -20.516 1.00 83.94 186 ALA A O 1
ATOM 1401 N N . GLU A 1 187 ? 35.422 -0.077 -18.332 1.00 84.00 187 GLU A N 1
ATOM 1402 C CA . GLU A 1 187 ? 35.056 -1.397 -17.821 1.00 84.00 187 GLU A CA 1
ATOM 1403 C C . GLU A 1 187 ? 33.560 -1.539 -17.531 1.00 84.00 187 GLU A C 1
ATOM 1405 O O . GLU A 1 187 ? 33.110 -2.639 -17.195 1.00 84.00 187 GLU A O 1
ATOM 1410 N N . LEU A 1 188 ? 32.764 -0.487 -17.728 1.00 87.06 188 LEU A N 1
ATOM 1411 C CA . LEU A 1 188 ? 31.316 -0.578 -17.620 1.00 87.06 188 LEU A CA 1
ATOM 1412 C C . LEU A 1 188 ? 30.666 -1.047 -18.920 1.00 87.06 188 LEU A C 1
ATOM 1414 O O . LEU A 1 188 ? 31.126 -0.811 -20.041 1.00 87.06 188 LEU A O 1
ATOM 1418 N N . HIS A 1 189 ? 29.563 -1.762 -18.749 1.00 87.88 189 HIS A N 1
ATOM 1419 C CA . HIS A 1 189 ? 28.667 -2.144 -19.817 1.00 87.88 189 HIS A CA 1
ATOM 1420 C C . HIS A 1 189 ? 27.671 -0.996 -20.052 1.00 87.88 189 HIS A C 1
ATOM 1422 O O . HIS A 1 189 ? 26.672 -0.891 -19.349 1.00 87.88 189 HIS A O 1
ATOM 1428 N N . ASP A 1 190 ? 27.968 -0.141 -21.031 1.00 89.31 190 ASP A N 1
ATOM 1429 C CA . ASP A 1 190 ? 27.221 1.087 -21.368 1.00 89.31 190 ASP A CA 1
ATOM 1430 C C . ASP A 1 190 ? 25.691 0.904 -21.391 1.00 89.31 190 ASP A C 1
ATOM 1432 O O . ASP A 1 190 ? 24.979 1.564 -20.641 1.00 89.31 190 ASP A O 1
ATOM 1436 N N . ASP A 1 191 ? 25.170 -0.053 -22.168 1.00 90.81 191 ASP A N 1
ATOM 1437 C CA . ASP A 1 191 ? 23.715 -0.237 -22.283 1.00 90.81 191 ASP A CA 1
ATOM 1438 C C . ASP A 1 191 ? 23.031 -0.609 -20.951 1.00 90.81 191 ASP A C 1
ATOM 1440 O O . ASP A 1 191 ? 21.868 -0.268 -20.726 1.00 90.81 191 ASP A O 1
ATOM 1444 N N . LEU A 1 192 ? 23.756 -1.252 -20.035 1.00 91.56 192 LEU A N 1
ATOM 1445 C CA . LEU A 1 192 ? 23.294 -1.623 -18.706 1.00 91.56 192 LEU A CA 1
ATOM 1446 C C . LEU A 1 192 ? 23.338 -0.415 -17.772 1.00 91.56 192 LEU A C 1
ATOM 1448 O O . LEU A 1 192 ? 22.404 -0.228 -16.997 1.00 91.56 192 LEU A O 1
ATOM 1452 N N . ASP A 1 193 ? 24.378 0.408 -17.872 1.00 92.94 193 ASP A N 1
ATOM 1453 C CA . ASP A 1 193 ? 24.494 1.650 -17.111 1.00 92.94 193 ASP A CA 1
ATOM 1454 C C . ASP A 1 193 ? 23.375 2.629 -17.492 1.00 92.94 193 ASP A C 1
ATOM 1456 O O . ASP A 1 193 ? 22.584 3.046 -16.645 1.00 92.94 193 ASP A O 1
ATOM 1460 N N . VAL A 1 194 ? 23.182 2.860 -18.793 1.00 94.31 194 VAL A N 1
ATOM 1461 C CA . VAL A 1 194 ? 22.055 3.647 -19.311 1.00 94.31 194 VAL A CA 1
ATOM 1462 C C . VAL A 1 194 ? 20.722 3.024 -18.882 1.00 94.31 194 VAL A C 1
ATOM 1464 O O . VAL A 1 194 ? 19.832 3.730 -18.407 1.00 94.31 194 VAL A O 1
ATOM 1467 N N . SER A 1 195 ? 20.577 1.694 -18.952 1.00 94.31 195 SER A N 1
ATOM 1468 C CA . SER A 1 195 ? 19.375 1.009 -18.448 1.00 94.31 195 SER A CA 1
ATOM 1469 C C . SER A 1 195 ? 19.142 1.224 -16.951 1.00 94.31 195 SER A C 1
ATOM 1471 O O . SER A 1 195 ? 17.989 1.229 -16.515 1.00 94.31 195 SER A O 1
ATOM 1473 N N . ALA A 1 196 ? 20.189 1.361 -16.139 1.00 91.50 196 ALA A N 1
ATOM 1474 C CA . ALA A 1 196 ? 20.054 1.647 -14.718 1.00 91.50 196 ALA A CA 1
ATOM 1475 C C . ALA A 1 196 ? 19.522 3.072 -14.506 1.00 91.50 196 ALA A C 1
ATOM 1477 O O . ALA A 1 196 ? 18.510 3.220 -13.806 1.00 91.50 196 ALA A O 1
ATOM 1478 N N . HIS A 1 197 ? 20.106 4.059 -15.198 1.00 93.81 197 HIS A N 1
ATOM 1479 C CA . HIS A 1 197 ? 19.773 5.489 -15.111 1.00 93.81 197 HIS A CA 1
ATOM 1480 C C . HIS A 1 197 ? 18.443 5.892 -15.757 1.00 93.81 197 HIS A C 1
ATOM 1482 O O . HIS A 1 197 ? 17.798 6.835 -15.291 1.00 93.81 197 HIS A O 1
ATOM 1488 N N . LEU A 1 198 ? 17.943 5.130 -16.741 1.00 92.12 198 LEU A N 1
ATOM 1489 C CA . LEU A 1 198 ? 16.548 5.254 -17.195 1.00 92.12 198 LEU A CA 1
ATOM 1490 C C . LEU A 1 198 ? 15.572 5.138 -16.012 1.00 92.12 198 LEU A C 1
ATOM 1492 O O . LEU A 1 198 ? 14.504 5.756 -16.021 1.00 92.12 198 LEU A O 1
ATOM 1496 N N . GLY A 1 199 ? 15.978 4.410 -14.965 1.00 87.12 199 GLY A N 1
ATOM 1497 C CA . GLY A 1 199 ? 15.264 4.319 -13.705 1.00 87.12 199 GLY A CA 1
ATOM 1498 C C . GLY A 1 199 ? 13.940 3.581 -13.850 1.00 87.12 199 GLY A C 1
ATOM 1499 O O . GLY A 1 199 ? 13.537 3.150 -14.921 1.00 87.12 199 GLY A O 1
ATOM 1500 N N . LEU A 1 200 ? 13.221 3.420 -12.746 1.00 84.94 200 LEU A N 1
ATOM 1501 C CA . LEU A 1 200 ? 11.947 2.697 -12.765 1.00 84.94 200 LEU A CA 1
ATOM 1502 C C . LEU A 1 200 ? 10.786 3.542 -13.277 1.00 84.94 200 LEU A C 1
ATOM 1504 O O . LEU A 1 200 ? 9.675 3.016 -13.357 1.00 84.94 200 LEU A O 1
ATOM 1508 N N . HIS A 1 201 ? 11.012 4.835 -13.545 1.00 81.38 201 HIS A N 1
ATOM 1509 C CA . HIS A 1 201 ? 9.970 5.798 -13.877 1.00 81.38 201 HIS A CA 1
ATOM 1510 C C . HIS A 1 201 ? 9.726 5.966 -15.384 1.00 81.38 201 HIS A C 1
ATOM 1512 O O . HIS A 1 201 ? 8.639 6.352 -15.807 1.00 81.38 201 HIS A O 1
ATOM 1518 N N . ARG A 1 202 ? 10.685 5.595 -16.221 1.00 89.12 202 ARG A N 1
ATOM 1519 C CA . ARG A 1 202 ? 10.558 5.763 -17.666 1.00 89.12 202 ARG A CA 1
ATOM 1520 C C . ARG A 1 202 ? 9.963 4.520 -18.322 1.00 89.12 202 ARG A C 1
ATOM 1522 O O . ARG A 1 202 ? 10.153 3.393 -17.859 1.00 89.12 202 ARG A O 1
ATOM 1529 N N . ARG A 1 203 ? 9.166 4.714 -19.374 1.00 91.50 203 ARG A N 1
ATOM 1530 C CA . ARG A 1 203 ? 8.541 3.611 -20.112 1.00 91.50 203 ARG A CA 1
ATOM 1531 C C . ARG A 1 203 ? 9.540 3.068 -21.127 1.00 91.50 203 ARG A C 1
ATOM 1533 O O . ARG A 1 203 ? 9.804 3.705 -22.141 1.00 91.50 203 ARG A O 1
ATOM 1540 N N . VAL A 1 204 ? 10.077 1.883 -20.843 1.00 95.69 204 VAL A N 1
ATOM 1541 C CA . VAL A 1 204 ? 10.977 1.153 -21.746 1.00 95.69 204 VAL A CA 1
ATOM 1542 C C . VAL A 1 204 ? 10.238 -0.034 -22.352 1.00 95.69 204 VAL A C 1
ATOM 1544 O O . VAL A 1 204 ? 9.727 -0.893 -21.623 1.00 95.69 204 VAL A O 1
ATOM 1547 N N . ARG A 1 205 ? 10.168 -0.100 -23.683 1.00 96.44 205 ARG A N 1
ATOM 1548 C CA . ARG A 1 205 ? 9.424 -1.141 -24.405 1.00 96.44 205 ARG A CA 1
ATOM 1549 C C . ARG A 1 205 ? 10.362 -2.088 -25.142 1.00 96.44 205 ARG A C 1
ATOM 1551 O O . ARG A 1 205 ? 11.231 -1.658 -25.890 1.00 96.44 205 ARG A O 1
ATOM 1558 N N . PHE A 1 206 ? 10.130 -3.390 -24.971 1.00 96.19 206 PHE A N 1
ATOM 1559 C CA . PHE A 1 206 ? 10.726 -4.423 -25.817 1.00 96.19 206 PHE A CA 1
ATOM 1560 C C . PHE A 1 206 ? 9.778 -4.744 -26.972 1.00 96.19 206 PHE A C 1
ATOM 1562 O O . PHE A 1 206 ? 8.720 -5.342 -26.752 1.00 96.19 206 PHE A O 1
ATOM 1569 N N . ASP A 1 207 ? 10.159 -4.379 -28.189 1.00 94.81 207 ASP A N 1
ATOM 1570 C CA . ASP A 1 207 ? 9.399 -4.676 -29.396 1.00 94.81 207 ASP A CA 1
ATOM 1571 C C . ASP A 1 207 ? 10.010 -5.879 -30.123 1.00 94.81 20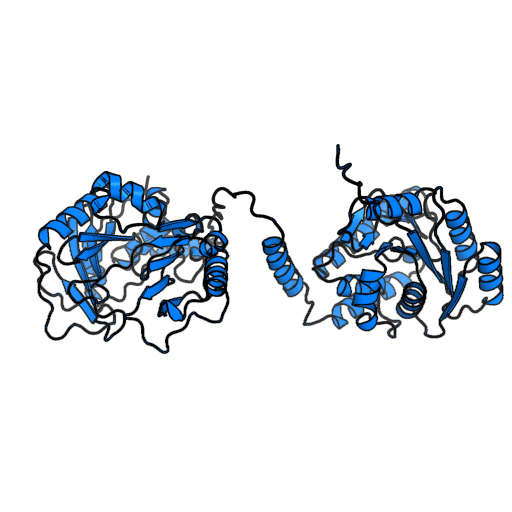7 ASP A C 1
ATOM 1573 O O . ASP A 1 207 ? 11.125 -5.835 -30.638 1.00 94.81 207 ASP A O 1
ATOM 1577 N N . ARG A 1 208 ? 9.255 -6.982 -30.180 1.00 93.62 208 ARG A N 1
ATOM 1578 C CA . ARG A 1 208 ? 9.666 -8.220 -30.870 1.00 93.62 208 ARG A CA 1
ATOM 1579 C C . ARG A 1 208 ? 9.849 -8.032 -32.374 1.00 93.62 208 ARG A C 1
ATOM 1581 O O . ARG A 1 208 ? 10.478 -8.867 -33.017 1.00 93.62 208 ARG A O 1
ATOM 1588 N N . SER A 1 209 ? 9.237 -6.991 -32.911 1.00 92.31 209 SER A N 1
ATOM 1589 C CA . SER A 1 209 ? 9.186 -6.663 -34.321 1.00 92.31 209 SER A CA 1
ATOM 1590 C C . SER A 1 209 ? 10.384 -5.798 -34.749 1.00 92.31 209 SER A C 1
ATOM 1592 O O . SER A 1 209 ? 10.760 -5.808 -35.918 1.00 92.31 209 SER A O 1
ATOM 1594 N N . LEU A 1 210 ? 11.047 -5.132 -33.794 1.00 95.31 210 LEU A N 1
ATOM 1595 C CA . LEU A 1 210 ? 12.274 -4.366 -34.005 1.00 95.31 210 LEU A CA 1
ATOM 1596 C C . LEU A 1 210 ? 13.492 -5.303 -34.039 1.00 95.31 210 LEU A C 1
ATOM 1598 O O . LEU A 1 210 ? 14.288 -5.338 -33.110 1.00 95.31 210 LEU A O 1
ATOM 1602 N N . GLY A 1 211 ? 13.608 -6.138 -35.068 1.00 94.19 211 GLY A N 1
ATOM 1603 C CA . GLY A 1 211 ? 14.733 -7.067 -35.206 1.00 94.19 211 GLY A CA 1
ATOM 1604 C C . GLY A 1 211 ? 16.037 -6.382 -35.630 1.00 94.19 211 GLY A C 1
ATOM 1605 O O . GLY A 1 211 ? 16.014 -5.398 -36.361 1.00 94.19 211 GLY A O 1
ATOM 1606 N N . MET A 1 212 ? 17.177 -6.952 -35.231 1.00 97.25 212 MET A N 1
ATOM 1607 C CA . MET A 1 212 ? 18.514 -6.518 -35.657 1.00 97.25 212 MET A CA 1
ATOM 1608 C C . MET A 1 212 ? 19.388 -7.703 -36.087 1.00 97.25 212 MET A C 1
ATOM 1610 O O . MET A 1 212 ? 19.360 -8.765 -35.464 1.00 97.25 212 MET A O 1
ATOM 1614 N N . GLY A 1 213 ? 20.191 -7.543 -37.138 1.00 97.00 213 GLY A N 1
ATOM 1615 C CA . GLY A 1 213 ? 21.269 -8.481 -37.455 1.00 97.00 213 GLY A CA 1
ATOM 1616 C C . GLY A 1 213 ? 22.556 -8.102 -36.723 1.00 97.00 213 GLY A C 1
ATOM 1617 O O . GLY A 1 213 ? 22.985 -6.964 -36.850 1.00 97.00 213 GLY A O 1
ATOM 1618 N N . ILE A 1 214 ? 23.190 -9.029 -35.999 1.00 94.69 214 ILE A N 1
ATOM 1619 C CA . ILE A 1 214 ? 24.448 -8.790 -35.256 1.00 94.69 214 ILE A CA 1
ATOM 1620 C C . ILE A 1 214 ? 25.506 -9.859 -35.556 1.00 94.69 214 ILE A C 1
ATOM 1622 O O . ILE A 1 214 ? 25.173 -10.959 -36.004 1.00 94.69 214 ILE A O 1
ATOM 1626 N N . SER A 1 215 ? 26.783 -9.573 -35.296 1.00 91.38 215 SER A N 1
ATOM 1627 C CA . SER A 1 215 ? 27.845 -10.576 -35.453 1.00 91.38 215 SER A CA 1
ATOM 1628 C C . SER A 1 215 ? 27.851 -11.612 -34.318 1.00 91.38 215 SER A C 1
ATOM 1630 O O . SER A 1 215 ? 27.526 -11.316 -33.168 1.00 91.38 215 SER A O 1
ATOM 1632 N N . MET A 1 216 ? 28.259 -12.844 -34.625 1.00 89.12 216 MET A N 1
ATOM 1633 C CA . MET A 1 216 ? 28.418 -13.963 -33.686 1.00 89.12 216 MET A CA 1
ATOM 1634 C C . MET A 1 216 ? 29.751 -13.894 -32.921 1.00 89.12 216 MET A C 1
ATOM 1636 O O . MET A 1 216 ? 30.088 -14.816 -32.175 1.00 89.12 216 MET A O 1
ATOM 1640 N N . ARG A 1 217 ? 30.490 -12.780 -33.047 1.00 82.00 217 ARG A N 1
ATOM 1641 C CA . ARG A 1 217 ? 31.779 -12.534 -32.381 1.00 82.00 217 ARG A CA 1
ATOM 1642 C C . ARG A 1 217 ? 31.794 -12.822 -30.873 1.00 82.00 217 ARG A C 1
ATOM 1644 O O . ARG A 1 217 ? 32.790 -13.388 -30.422 1.00 82.00 217 ARG A O 1
ATOM 1651 N N . PRO A 1 218 ? 30.721 -12.550 -30.094 1.00 74.75 218 PRO A N 1
ATOM 1652 C CA . PRO A 1 218 ? 30.683 -12.904 -28.671 1.00 74.75 218 PRO A CA 1
ATOM 1653 C C . PRO A 1 218 ? 30.914 -14.394 -28.363 1.00 74.75 218 PRO A C 1
ATOM 1655 O O . PRO A 1 218 ? 31.245 -14.730 -27.231 1.00 74.75 218 PRO A O 1
ATOM 1658 N N . PHE A 1 219 ? 30.729 -15.284 -29.345 1.00 75.31 219 PHE A N 1
ATOM 1659 C CA . PHE A 1 219 ? 30.905 -16.732 -29.200 1.00 75.31 219 PHE A CA 1
ATOM 1660 C C . PHE A 1 219 ? 32.135 -17.289 -29.920 1.00 75.31 219 PHE A C 1
ATOM 1662 O O . PHE A 1 219 ? 32.472 -18.453 -29.714 1.00 75.31 219 PHE A O 1
ATOM 1669 N N . THR A 1 220 ? 32.800 -16.500 -30.765 1.00 72.31 220 THR A N 1
ATOM 1670 C CA . THR A 1 220 ? 33.979 -16.957 -31.518 1.00 72.31 220 THR A CA 1
ATOM 1671 C C . THR A 1 220 ? 35.295 -16.538 -30.872 1.00 72.31 220 THR A C 1
ATOM 1673 O O . THR A 1 220 ? 36.312 -17.165 -31.142 1.00 72.31 220 THR A O 1
ATOM 1676 N N . ASP A 1 221 ? 35.288 -15.513 -30.015 1.00 72.94 221 ASP A N 1
ATOM 1677 C CA . ASP A 1 221 ? 36.455 -15.105 -29.230 1.00 72.94 221 ASP A CA 1
ATOM 1678 C C . ASP A 1 221 ? 36.295 -15.526 -27.759 1.00 72.94 221 ASP A C 1
ATOM 1680 O O . ASP A 1 221 ? 35.505 -14.951 -27.003 1.00 72.94 221 ASP A O 1
ATOM 1684 N N . THR A 1 222 ? 37.057 -16.546 -27.357 1.00 55.06 222 THR A N 1
ATOM 1685 C CA . THR A 1 222 ? 37.007 -17.208 -26.042 1.00 55.06 222 THR A CA 1
ATOM 1686 C C . THR A 1 222 ? 37.323 -16.295 -24.849 1.00 55.06 222 THR A C 1
ATOM 1688 O O . THR A 1 222 ? 36.943 -16.635 -23.729 1.00 55.06 222 THR A O 1
ATOM 1691 N N . GLY A 1 223 ? 37.951 -15.129 -25.052 1.00 62.16 223 GLY A N 1
ATOM 1692 C CA . GLY A 1 223 ? 38.168 -14.125 -23.994 1.00 62.16 223 GLY A CA 1
ATOM 1693 C C . GLY A 1 223 ? 37.036 -13.097 -23.858 1.00 62.16 223 GLY A C 1
ATOM 1694 O O . GLY A 1 223 ? 36.829 -12.519 -22.787 1.00 62.16 223 GLY A O 1
ATOM 1695 N N . SER A 1 224 ? 36.260 -12.895 -24.925 1.00 68.81 224 SER A N 1
ATOM 1696 C CA . SER A 1 224 ? 35.284 -11.807 -25.019 1.00 68.81 224 SER A CA 1
ATOM 1697 C C . SER A 1 224 ? 34.040 -12.023 -24.149 1.00 68.81 224 SER A C 1
ATOM 1699 O O . SER A 1 224 ? 33.505 -11.065 -23.589 1.00 68.81 224 SER A O 1
ATOM 1701 N N . LEU A 1 225 ? 33.592 -13.272 -23.969 1.00 71.81 225 LEU A N 1
ATOM 1702 C CA . LEU A 1 225 ? 32.404 -13.583 -23.167 1.00 71.81 225 LEU A CA 1
ATOM 1703 C C . LEU A 1 225 ? 32.651 -13.383 -21.663 1.00 71.81 225 LEU A C 1
ATOM 1705 O O . LEU A 1 225 ? 31.815 -12.801 -20.973 1.00 71.81 225 LEU A O 1
ATOM 1709 N N . ALA A 1 226 ? 33.810 -13.820 -21.159 1.00 75.19 226 ALA A N 1
ATOM 1710 C CA . ALA A 1 226 ? 34.189 -13.633 -19.758 1.00 75.19 226 ALA A CA 1
ATOM 1711 C C . ALA A 1 226 ? 34.368 -12.146 -19.420 1.00 75.19 226 ALA A C 1
ATOM 1713 O O . ALA A 1 226 ? 33.896 -11.691 -18.377 1.00 75.19 226 ALA A O 1
ATOM 1714 N N . LEU A 1 227 ? 34.975 -11.376 -20.332 1.00 78.31 227 LEU A N 1
ATOM 1715 C CA . LEU A 1 227 ? 35.088 -9.926 -20.195 1.00 78.31 227 LEU A CA 1
ATOM 1716 C C . LEU A 1 227 ? 33.703 -9.265 -20.132 1.00 78.31 227 LEU A C 1
ATOM 1718 O O . LEU A 1 227 ? 33.453 -8.485 -19.221 1.00 78.31 227 LEU A O 1
ATOM 1722 N N . ARG A 1 228 ? 32.771 -9.625 -21.025 1.00 79.94 228 ARG A N 1
ATOM 1723 C CA . ARG A 1 228 ? 31.391 -9.097 -21.018 1.00 79.94 228 ARG A CA 1
ATOM 1724 C C . ARG A 1 228 ? 30.657 -9.390 -19.709 1.00 79.94 228 ARG A C 1
ATOM 1726 O O . ARG A 1 228 ? 30.013 -8.498 -19.164 1.00 79.94 228 ARG A O 1
ATOM 1733 N N . MET A 1 229 ? 30.798 -10.604 -19.175 1.00 80.75 229 MET A N 1
ATOM 1734 C CA . MET A 1 229 ? 30.215 -10.970 -17.877 1.00 80.75 229 MET A CA 1
ATOM 1735 C C . MET A 1 229 ? 30.843 -10.179 -16.725 1.00 80.75 229 MET A C 1
ATOM 1737 O O . MET A 1 229 ? 30.117 -9.690 -15.860 1.00 80.75 229 MET A O 1
ATOM 1741 N N . ARG A 1 230 ? 32.174 -10.000 -16.733 1.00 84.25 230 ARG A N 1
ATOM 1742 C CA . ARG A 1 230 ? 32.880 -9.171 -15.744 1.00 84.25 230 ARG A CA 1
ATOM 1743 C C . ARG A 1 230 ? 32.374 -7.733 -15.774 1.00 84.25 230 ARG A C 1
ATOM 1745 O O . ARG A 1 230 ? 32.028 -7.217 -14.720 1.00 84.25 230 ARG A O 1
ATOM 1752 N N . ARG A 1 231 ? 32.288 -7.124 -16.960 1.00 85.56 231 ARG A N 1
ATOM 1753 C CA . ARG A 1 231 ? 31.789 -5.753 -17.136 1.00 85.56 231 ARG A CA 1
ATOM 1754 C C . ARG A 1 231 ? 30.349 -5.611 -16.661 1.00 85.56 231 ARG A C 1
ATOM 1756 O O . ARG A 1 231 ? 30.064 -4.727 -15.868 1.00 85.56 231 ARG A O 1
ATOM 1763 N N . GLY A 1 232 ? 29.469 -6.544 -17.035 1.00 84.88 232 GLY A N 1
ATOM 1764 C CA . GLY A 1 232 ? 28.085 -6.552 -16.554 1.00 84.88 232 GLY A CA 1
ATOM 1765 C C . GLY A 1 232 ? 27.980 -6.621 -15.025 1.00 84.88 232 GLY A C 1
ATOM 1766 O O . GLY A 1 232 ? 27.188 -5.900 -14.421 1.00 84.88 232 GLY A O 1
ATOM 1767 N N . TRP A 1 233 ? 28.813 -7.444 -14.378 1.00 84.50 233 TRP A N 1
ATOM 1768 C CA . TRP A 1 233 ? 28.862 -7.522 -12.916 1.00 84.50 233 TRP A CA 1
ATOM 1769 C C . TRP A 1 233 ? 29.439 -6.257 -12.270 1.00 84.50 233 TRP A C 1
ATOM 1771 O O . TRP A 1 233 ? 28.893 -5.786 -11.273 1.00 84.50 233 TRP A O 1
ATOM 1781 N N . SER A 1 234 ? 30.516 -5.697 -12.829 1.00 85.94 234 SER A N 1
ATOM 1782 C CA . SER A 1 234 ? 31.097 -4.429 -12.373 1.00 85.94 234 SER A CA 1
ATOM 1783 C C . SER A 1 234 ? 30.075 -3.299 -12.446 1.00 85.94 234 SER A C 1
ATOM 1785 O O . SER A 1 234 ? 29.897 -2.594 -11.459 1.00 85.94 234 SER A O 1
ATOM 1787 N N . THR A 1 235 ? 29.328 -3.195 -13.548 1.00 86.94 235 THR A N 1
ATOM 1788 C CA . THR A 1 235 ? 28.281 -2.181 -13.705 1.00 86.94 235 THR A CA 1
ATOM 1789 C C . THR A 1 235 ? 27.183 -2.331 -12.669 1.00 86.94 235 THR A C 1
ATOM 1791 O O . THR A 1 235 ? 26.904 -1.370 -11.968 1.00 86.94 235 THR A O 1
ATOM 1794 N N . LEU A 1 236 ? 26.623 -3.529 -12.460 1.00 85.62 236 LEU A N 1
ATOM 1795 C CA . LEU A 1 236 ? 25.608 -3.715 -11.409 1.00 85.62 236 LEU A CA 1
ATOM 1796 C C . LEU A 1 236 ? 26.109 -3.306 -10.017 1.00 85.62 236 LEU A C 1
ATOM 1798 O O . LEU A 1 236 ? 25.324 -2.807 -9.217 1.00 85.62 236 LEU A O 1
ATOM 1802 N N . ARG A 1 237 ? 27.397 -3.514 -9.726 1.00 86.00 237 ARG A N 1
ATOM 1803 C CA . ARG A 1 237 ? 27.992 -3.169 -8.431 1.00 86.00 237 ARG A CA 1
ATOM 1804 C C . ARG A 1 237 ? 28.184 -1.674 -8.216 1.00 86.00 237 ARG A C 1
ATOM 1806 O O . ARG A 1 237 ? 28.106 -1.261 -7.066 1.00 86.00 237 ARG A O 1
ATOM 1813 N N . VAL A 1 238 ? 28.451 -0.899 -9.266 1.00 88.75 238 VAL A N 1
ATOM 1814 C CA . VAL A 1 238 ? 28.578 0.569 -9.166 1.00 88.75 238 VAL A CA 1
ATOM 1815 C C . VAL A 1 238 ? 27.257 1.202 -8.722 1.00 88.75 238 VAL A C 1
ATOM 1817 O O . VAL A 1 238 ? 27.258 2.184 -7.996 1.00 88.75 238 VAL A O 1
ATOM 1820 N N . HIS A 1 239 ? 26.137 0.564 -9.064 1.00 84.12 239 HIS A N 1
ATOM 1821 C CA . HIS A 1 239 ? 24.791 0.968 -8.657 1.00 84.12 239 HIS A CA 1
ATOM 1822 C C . HIS A 1 239 ? 24.385 0.476 -7.249 1.00 84.12 239 HIS A C 1
ATOM 1824 O O . HIS A 1 239 ? 23.252 0.673 -6.821 1.00 84.12 239 HIS A O 1
ATOM 1830 N N . TRP A 1 240 ? 25.248 -0.219 -6.500 1.00 82.25 240 TRP A N 1
ATOM 1831 C CA . TRP A 1 240 ? 24.909 -0.724 -5.160 1.00 82.25 240 TRP A CA 1
ATOM 1832 C C . TRP A 1 240 ? 25.501 0.144 -4.044 1.00 82.25 240 TRP A C 1
ATOM 1834 O O . TRP A 1 240 ? 26.665 0.531 -4.146 1.00 82.25 240 TRP A O 1
ATOM 1844 N N . PRO A 1 241 ? 24.780 0.318 -2.914 1.00 75.62 241 PRO A N 1
ATOM 1845 C CA . PRO A 1 241 ? 23.574 -0.416 -2.496 1.00 75.62 241 PRO A CA 1
ATOM 1846 C C . PRO A 1 241 ? 22.219 0.152 -2.959 1.00 75.62 241 PRO A C 1
ATOM 1848 O O . PRO A 1 241 ? 21.211 -0.551 -2.828 1.00 75.62 241 PRO A O 1
ATOM 1851 N N . GLU A 1 242 ? 22.172 1.378 -3.474 1.00 71.50 242 GLU A N 1
ATOM 1852 C CA . GLU A 1 242 ? 20.940 2.138 -3.741 1.00 71.50 242 GLU A CA 1
ATOM 1853 C C . GLU A 1 242 ? 20.012 1.422 -4.733 1.00 71.50 242 GLU A C 1
ATOM 1855 O O . GLU A 1 242 ? 18.791 1.429 -4.570 1.00 71.50 242 GLU A O 1
ATOM 1860 N N . ASP A 1 243 ? 20.594 0.717 -5.703 1.00 75.19 243 ASP A N 1
ATOM 1861 C CA . ASP A 1 243 ? 19.895 0.020 -6.779 1.00 75.19 243 ASP A CA 1
ATOM 1862 C C . ASP A 1 243 ? 20.048 -1.512 -6.708 1.00 75.19 243 ASP A C 1
ATOM 1864 O O . ASP A 1 243 ? 19.989 -2.229 -7.715 1.00 75.19 243 ASP A O 1
ATOM 1868 N N . LEU A 1 244 ? 20.187 -2.060 -5.494 1.00 85.00 244 LEU A N 1
ATOM 1869 C CA . LEU A 1 244 ? 20.111 -3.509 -5.280 1.00 85.00 244 LEU A CA 1
ATOM 1870 C C . LEU A 1 244 ? 18.814 -4.089 -5.881 1.00 85.00 244 LEU A C 1
ATOM 1872 O O . LEU A 1 244 ? 17.744 -3.499 -5.708 1.00 85.00 244 LEU A O 1
ATOM 1876 N N . PRO A 1 245 ? 18.834 -5.291 -6.498 1.00 83.62 245 PRO A N 1
ATOM 1877 C CA . PRO A 1 245 ? 17.648 -5.840 -7.161 1.00 83.62 245 PRO A CA 1
ATOM 1878 C C . PRO A 1 245 ? 16.406 -5.897 -6.263 1.00 83.62 245 PRO A C 1
ATOM 1880 O O . PRO A 1 245 ? 15.305 -5.559 -6.691 1.00 83.62 245 PRO A O 1
ATOM 1883 N N . ALA A 1 246 ? 16.568 -6.269 -4.989 1.00 78.75 246 ALA A N 1
ATOM 1884 C CA . ALA A 1 246 ? 15.466 -6.294 -4.026 1.00 78.75 246 ALA A CA 1
ATOM 1885 C C . ALA A 1 246 ? 14.861 -4.898 -3.783 1.00 78.75 246 ALA A C 1
ATOM 1887 O O . ALA A 1 246 ? 13.639 -4.767 -3.682 1.00 78.75 246 ALA A O 1
ATOM 1888 N N . VAL A 1 247 ? 15.707 -3.867 -3.737 1.00 78.94 247 VAL A N 1
ATOM 1889 C CA . VAL A 1 247 ? 15.318 -2.462 -3.569 1.00 78.94 247 VAL A CA 1
ATOM 1890 C C . VAL A 1 247 ? 14.601 -1.968 -4.828 1.00 78.94 247 VAL A C 1
ATOM 1892 O O . VAL A 1 247 ? 13.482 -1.459 -4.734 1.00 78.94 247 VAL A O 1
ATOM 1895 N N . ARG A 1 248 ? 15.133 -2.243 -6.026 1.00 80.75 248 ARG A N 1
ATOM 1896 C CA . ARG A 1 248 ? 14.471 -1.887 -7.297 1.00 80.75 248 ARG A CA 1
ATOM 1897 C C . ARG A 1 248 ? 13.115 -2.577 -7.464 1.00 80.75 248 ARG A C 1
ATOM 1899 O O . ARG A 1 248 ? 12.139 -1.934 -7.849 1.00 80.75 248 ARG A O 1
ATOM 1906 N N . TRP A 1 249 ? 12.989 -3.856 -7.106 1.00 82.12 249 TRP A N 1
ATOM 1907 C CA . TRP A 1 249 ? 11.690 -4.544 -7.112 1.00 82.12 249 TRP A CA 1
ATOM 1908 C C . TRP A 1 249 ? 10.718 -3.982 -6.072 1.00 82.12 249 TRP A C 1
ATOM 1910 O O . TRP A 1 249 ? 9.522 -3.872 -6.359 1.00 82.12 249 TRP A O 1
ATOM 1920 N N . PHE A 1 250 ? 11.208 -3.573 -4.899 1.00 78.19 250 PHE A N 1
ATOM 1921 C CA . PHE A 1 250 ? 10.400 -2.866 -3.908 1.00 78.19 250 PHE A CA 1
ATOM 1922 C C . PHE A 1 250 ? 9.863 -1.543 -4.477 1.00 78.19 250 PHE A C 1
ATOM 1924 O O . PHE A 1 250 ? 8.643 -1.356 -4.511 1.00 78.19 250 PHE A O 1
ATOM 1931 N N . HIS A 1 251 ? 10.718 -0.681 -5.032 1.00 75.44 251 HIS A N 1
ATOM 1932 C CA . HIS A 1 251 ? 10.296 0.582 -5.648 1.00 75.44 251 HIS A CA 1
ATOM 1933 C C . HIS A 1 251 ? 9.375 0.377 -6.857 1.00 75.44 251 HIS A C 1
ATOM 1935 O O . HIS A 1 251 ? 8.347 1.048 -6.955 1.00 75.44 251 HIS A O 1
ATOM 1941 N N . ARG A 1 252 ? 9.649 -0.602 -7.731 1.00 74.38 252 ARG A N 1
ATOM 1942 C CA . ARG A 1 252 ? 8.776 -0.915 -8.876 1.00 74.38 252 ARG A CA 1
ATOM 1943 C C . ARG A 1 252 ? 7.406 -1.389 -8.422 1.00 74.38 252 ARG A C 1
ATOM 1945 O O . ARG A 1 252 ? 6.403 -1.003 -9.013 1.00 74.38 252 ARG A O 1
ATOM 1952 N N . SER A 1 253 ? 7.347 -2.202 -7.370 1.00 66.75 253 SER A N 1
ATOM 1953 C CA . SER A 1 253 ? 6.075 -2.658 -6.812 1.00 66.75 253 SER A CA 1
ATOM 1954 C C . SER A 1 253 ? 5.267 -1.512 -6.197 1.00 66.75 253 SER A C 1
ATOM 1956 O O . SER A 1 253 ? 4.048 -1.491 -6.352 1.00 66.75 253 SER A O 1
ATOM 1958 N N . ARG A 1 254 ? 5.928 -0.528 -5.566 1.00 65.88 254 ARG A N 1
ATOM 1959 C CA . ARG A 1 254 ? 5.286 0.706 -5.086 1.00 65.88 254 ARG A CA 1
ATOM 1960 C C . ARG A 1 254 ? 4.803 1.582 -6.245 1.00 65.88 254 ARG A C 1
ATOM 1962 O O . ARG A 1 254 ? 3.693 2.087 -6.181 1.00 65.88 254 ARG A O 1
ATOM 1969 N N . ARG A 1 255 ? 5.582 1.704 -7.324 1.00 59.72 255 ARG A N 1
ATOM 1970 C CA . ARG A 1 255 ? 5.232 2.520 -8.499 1.00 59.72 255 ARG A CA 1
ATOM 1971 C C . ARG A 1 255 ? 4.114 1.915 -9.351 1.00 59.72 255 ARG A C 1
ATOM 1973 O O . ARG A 1 255 ? 3.197 2.626 -9.733 1.00 59.72 255 ARG A O 1
ATOM 1980 N N . LEU A 1 256 ? 4.143 0.608 -9.623 1.00 48.22 256 LEU A N 1
ATOM 1981 C CA . LEU A 1 256 ? 3.046 -0.075 -10.327 1.00 48.22 256 LEU A CA 1
ATOM 1982 C C . LEU A 1 256 ? 1.722 0.020 -9.553 1.00 48.22 256 LEU A C 1
ATOM 1984 O O . LEU A 1 256 ? 0.663 -0.057 -10.161 1.00 48.22 256 LEU A O 1
ATOM 1988 N N . ARG A 1 257 ? 1.782 0.212 -8.229 1.00 41.28 257 ARG A N 1
ATOM 1989 C CA . ARG A 1 257 ? 0.613 0.534 -7.400 1.00 41.28 257 ARG A CA 1
ATOM 1990 C C . ARG A 1 257 ? 0.174 2.001 -7.481 1.00 41.28 257 ARG A C 1
ATOM 1992 O O . ARG A 1 257 ? -0.945 2.269 -7.090 1.00 41.28 257 ARG A O 1
ATOM 1999 N N . ALA A 1 258 ? 1.024 2.910 -7.958 1.00 40.84 258 ALA A N 1
ATOM 2000 C CA . ALA A 1 258 ? 0.746 4.344 -8.067 1.00 40.84 258 ALA A CA 1
ATOM 2001 C C . ALA A 1 258 ? 0.308 4.797 -9.480 1.00 40.84 258 ALA A C 1
ATOM 2003 O O . ALA A 1 258 ? -0.195 5.901 -9.615 1.00 40.84 258 ALA A O 1
ATOM 2004 N N . ILE A 1 259 ? 0.528 3.986 -10.530 1.00 39.38 259 ILE A N 1
ATOM 2005 C CA . ILE A 1 259 ? 0.253 4.346 -11.945 1.00 39.38 259 ILE A CA 1
ATOM 2006 C C . ILE A 1 259 ? -0.982 3.667 -12.528 1.00 39.38 259 ILE A C 1
ATOM 2008 O O . ILE A 1 259 ? -1.541 4.158 -13.500 1.00 39.38 259 ILE A O 1
ATOM 2012 N N . LEU A 1 260 ? -1.410 2.531 -11.980 1.00 31.45 260 LEU A N 1
ATOM 2013 C CA . LEU A 1 260 ? -2.672 1.939 -12.407 1.00 31.45 260 LEU A CA 1
ATOM 2014 C C . LEU A 1 260 ? -3.807 2.842 -11.899 1.00 31.45 260 LEU A C 1
ATOM 2016 O O . LEU A 1 260 ? -3.931 2.955 -10.681 1.00 31.45 260 LEU A O 1
ATOM 2020 N N . PRO A 1 261 ? -4.622 3.459 -12.780 1.00 32.38 261 PRO A N 1
ATOM 2021 C CA . PRO A 1 261 ? -5.878 4.052 -12.355 1.00 32.38 261 PRO A CA 1
ATOM 2022 C C . PRO A 1 261 ? -6.707 2.917 -11.766 1.00 32.38 261 PRO A C 1
ATOM 2024 O O . PRO A 1 261 ? -6.817 1.848 -12.383 1.00 32.38 261 PRO A O 1
ATOM 2027 N N . ASP A 1 262 ? -7.255 3.119 -10.575 1.00 33.16 262 ASP A N 1
ATOM 2028 C CA . ASP A 1 262 ? -8.209 2.183 -10.007 1.00 33.16 262 ASP A CA 1
ATOM 2029 C C . ASP A 1 262 ? -9.449 2.156 -10.917 1.00 33.16 262 ASP A C 1
ATOM 2031 O O . ASP A 1 262 ? -10.376 2.948 -10.794 1.00 33.16 262 ASP A O 1
ATOM 2035 N N . ALA A 1 263 ? -9.493 1.206 -11.859 1.00 29.28 263 ALA A N 1
ATOM 2036 C CA . ALA A 1 263 ? -10.774 0.620 -12.228 1.00 29.28 263 ALA A CA 1
ATOM 2037 C C . ALA A 1 263 ? -11.389 0.125 -10.911 1.00 29.28 263 ALA A C 1
ATOM 2039 O O . ALA A 1 263 ? -10.652 -0.549 -10.182 1.00 29.28 263 ALA A O 1
ATOM 2040 N N . PRO A 1 264 ? -12.663 0.437 -10.590 1.00 33.03 264 PRO A N 1
ATOM 2041 C CA . PRO A 1 264 ? -13.254 0.155 -9.286 1.00 33.03 264 PRO A CA 1
ATOM 2042 C C . PRO A 1 264 ? -13.105 -1.335 -9.006 1.00 33.03 264 PRO A C 1
ATOM 2044 O O . PRO A 1 264 ? -13.801 -2.188 -9.565 1.00 33.03 264 PRO A O 1
ATOM 2047 N N . SER A 1 265 ? -12.071 -1.664 -8.233 1.00 37.16 265 SER A N 1
ATOM 2048 C CA . SER A 1 265 ? -11.652 -3.040 -8.093 1.00 37.16 265 SER A CA 1
ATOM 2049 C C . SER A 1 265 ? -12.522 -3.618 -7.003 1.00 37.16 265 SER A C 1
ATOM 2051 O O . SER A 1 265 ? -12.385 -3.281 -5.828 1.00 37.16 265 SER A O 1
ATOM 2053 N N . ALA A 1 266 ? -13.439 -4.497 -7.411 1.00 33.22 266 ALA A N 1
ATOM 2054 C CA . ALA A 1 266 ? -14.119 -5.385 -6.488 1.00 33.22 266 ALA A CA 1
ATOM 2055 C C . ALA A 1 266 ? -13.088 -5.901 -5.463 1.00 33.22 266 ALA A C 1
ATOM 2057 O O . ALA A 1 266 ? -11.976 -6.290 -5.854 1.00 33.22 266 ALA A O 1
ATOM 2058 N N . PRO A 1 267 ? -13.411 -5.861 -4.161 1.00 37.56 267 PRO A N 1
ATOM 2059 C CA . PRO A 1 267 ? -12.435 -5.919 -3.086 1.00 37.56 267 PRO A CA 1
ATOM 2060 C C . PRO A 1 267 ? -11.466 -7.084 -3.267 1.00 37.56 267 PRO A C 1
ATOM 2062 O O . PRO A 1 267 ? -11.842 -8.257 -3.203 1.00 37.56 267 PRO A O 1
ATOM 2065 N N . ARG A 1 268 ? -10.189 -6.757 -3.516 1.00 43.84 268 ARG A N 1
ATOM 2066 C CA . ARG A 1 268 ? -9.110 -7.740 -3.692 1.00 43.84 268 ARG A CA 1
ATOM 2067 C C . ARG A 1 268 ? -8.913 -8.502 -2.386 1.00 43.84 268 ARG A C 1
ATOM 2069 O O . ARG A 1 268 ? -8.092 -8.115 -1.554 1.00 43.84 268 ARG A O 1
ATOM 2076 N N . THR A 1 269 ? -9.633 -9.610 -2.214 1.00 40.41 269 THR A N 1
ATOM 2077 C CA . THR A 1 269 ? -9.383 -10.551 -1.124 1.00 40.41 269 THR A CA 1
ATOM 2078 C C . THR A 1 269 ? -8.023 -11.195 -1.367 1.00 40.41 269 THR A C 1
ATOM 2080 O O . THR A 1 269 ? -7.874 -12.026 -2.265 1.00 40.41 269 THR A O 1
ATOM 2083 N N . VAL A 1 270 ? -7.004 -10.822 -0.596 1.00 45.66 270 VAL A N 1
ATOM 2084 C CA . VAL A 1 270 ? -5.723 -11.533 -0.628 1.00 45.66 270 VAL A CA 1
ATOM 2085 C C . VAL A 1 270 ? -5.944 -12.866 0.092 1.00 45.66 270 VAL A C 1
ATOM 2087 O O . VAL A 1 270 ? -6.328 -12.859 1.265 1.00 45.66 270 VAL A O 1
ATOM 2090 N N . PRO A 1 271 ? -5.734 -14.035 -0.545 1.00 43.00 271 PRO A N 1
ATOM 2091 C CA . PRO A 1 271 ? -5.900 -15.308 0.139 1.00 43.00 271 PRO A CA 1
ATOM 2092 C C . PRO A 1 271 ? -4.860 -15.421 1.257 1.00 43.00 271 PRO A C 1
ATOM 2094 O O . PRO A 1 271 ? -3.684 -15.692 1.016 1.00 43.00 271 PRO A O 1
ATOM 2097 N N . TRP A 1 272 ? -5.292 -15.217 2.500 1.00 48.84 272 TRP A N 1
ATOM 2098 C CA . TRP A 1 272 ? -4.462 -15.466 3.671 1.00 48.84 272 TRP A CA 1
ATOM 2099 C C . TRP A 1 272 ? -4.033 -16.941 3.689 1.00 48.84 272 TRP A C 1
ATOM 2101 O O . TRP A 1 272 ? -4.872 -17.847 3.673 1.00 48.84 272 TRP A O 1
ATOM 2111 N N . ARG A 1 273 ? -2.722 -17.197 3.736 1.00 52.78 273 ARG A N 1
ATOM 2112 C CA . ARG A 1 273 ? -2.152 -18.514 4.042 1.00 52.78 273 ARG A CA 1
ATOM 2113 C C . ARG A 1 273 ? -0.961 -18.338 4.970 1.00 52.78 273 ARG A C 1
ATOM 2115 O O . ARG A 1 273 ? -0.004 -17.646 4.634 1.00 52.78 273 ARG A O 1
ATOM 2122 N N . GLU A 1 274 ? -0.999 -19.015 6.114 1.00 57.16 274 GLU A N 1
ATOM 2123 C CA . GLU A 1 274 ? 0.185 -19.207 6.950 1.00 57.16 274 GLU A CA 1
ATOM 2124 C C . GLU A 1 274 ? 1.249 -19.938 6.114 1.00 57.16 274 GLU A C 1
ATOM 2126 O O . GLU A 1 274 ? 1.087 -21.116 5.787 1.00 57.16 274 GLU A O 1
ATOM 2131 N N . ARG A 1 275 ? 2.288 -19.201 5.682 1.00 57.69 275 ARG A N 1
ATOM 2132 C CA . ARG A 1 275 ? 3.279 -19.671 4.693 1.00 57.69 275 ARG A CA 1
ATOM 2133 C C . ARG A 1 275 ? 4.053 -20.898 5.187 1.00 57.69 275 ARG A C 1
ATOM 2135 O O . ARG A 1 275 ? 4.393 -21.768 4.391 1.00 57.69 275 ARG A O 1
ATOM 2142 N N . SER A 1 276 ? 4.267 -21.005 6.502 1.00 70.62 276 SER A N 1
ATOM 2143 C CA . SER A 1 276 ? 4.894 -22.170 7.130 1.00 70.62 276 SER A CA 1
ATOM 2144 C C . SER A 1 276 ? 3.853 -23.211 7.547 1.00 70.62 276 SER A C 1
ATOM 2146 O O . SER A 1 276 ? 3.088 -23.021 8.498 1.00 70.62 276 SER A O 1
ATOM 2148 N N . ARG A 1 277 ? 3.868 -24.360 6.861 1.00 73.31 277 ARG A N 1
ATOM 2149 C CA . ARG A 1 277 ? 3.042 -25.527 7.216 1.00 73.31 277 ARG A CA 1
ATOM 2150 C C . ARG A 1 277 ? 3.357 -26.047 8.625 1.00 73.31 277 ARG A C 1
ATOM 2152 O O . ARG A 1 277 ? 2.440 -26.476 9.319 1.00 73.31 277 ARG A O 1
ATOM 2159 N N . LEU A 1 278 ? 4.617 -25.947 9.058 1.00 79.12 278 LEU A N 1
ATOM 2160 C CA . LEU A 1 278 ? 5.069 -26.365 10.386 1.00 79.12 278 LEU A CA 1
ATOM 2161 C C . LEU A 1 278 ? 4.456 -25.496 11.491 1.00 79.12 278 LEU A C 1
ATOM 2163 O O . LEU A 1 278 ? 3.855 -26.021 12.425 1.00 79.12 278 LEU A O 1
ATOM 2167 N N . VAL A 1 279 ? 4.537 -24.168 11.356 1.00 76.94 279 VAL A N 1
ATOM 2168 C CA . VAL A 1 279 ? 3.969 -23.229 12.342 1.00 76.94 279 VAL A CA 1
ATOM 2169 C C . VAL A 1 279 ? 2.464 -23.438 12.476 1.00 76.94 279 VAL A C 1
ATOM 2171 O O . VAL A 1 279 ? 1.940 -23.529 13.587 1.00 76.94 279 VAL A O 1
ATOM 2174 N N . ARG A 1 280 ? 1.769 -23.602 11.345 1.00 78.06 280 ARG A N 1
ATOM 2175 C CA . ARG A 1 280 ? 0.338 -23.913 11.341 1.00 78.06 280 ARG A CA 1
ATOM 2176 C C . ARG A 1 280 ? 0.036 -25.235 12.055 1.00 78.06 280 ARG A C 1
ATOM 2178 O O . ARG A 1 280 ? -0.904 -25.286 12.846 1.00 78.06 280 ARG A O 1
ATOM 2185 N N . ALA A 1 281 ? 0.818 -26.287 11.807 1.00 81.62 281 ALA A N 1
ATOM 2186 C CA . ALA A 1 281 ? 0.643 -27.586 12.460 1.00 81.62 281 ALA A CA 1
ATOM 2187 C C . ALA A 1 281 ? 0.829 -27.492 13.985 1.00 81.62 281 ALA A C 1
ATOM 2189 O O . ALA A 1 281 ? -0.016 -27.985 14.732 1.00 81.62 281 ALA A O 1
ATOM 2190 N N . VAL A 1 282 ? 1.862 -26.780 14.451 1.00 83.69 282 VAL A N 1
ATOM 2191 C CA . VAL A 1 282 ? 2.113 -26.548 15.885 1.00 83.69 282 VAL A CA 1
ATOM 2192 C C . VAL A 1 282 ? 0.958 -25.781 16.536 1.00 83.69 282 VAL A C 1
ATOM 2194 O O . VAL A 1 282 ? 0.466 -26.186 17.590 1.00 83.69 282 VAL A O 1
ATOM 2197 N N . ARG A 1 283 ? 0.469 -24.704 15.907 1.00 82.38 283 ARG A N 1
ATOM 2198 C CA . ARG A 1 283 ? -0.666 -23.916 16.428 1.00 82.38 283 ARG A CA 1
ATOM 2199 C C . ARG A 1 283 ? -1.960 -24.735 16.493 1.00 82.38 283 ARG A C 1
ATOM 2201 O O . ARG A 1 283 ? -2.699 -24.646 17.476 1.00 82.38 283 ARG A O 1
ATOM 2208 N N . LEU A 1 284 ? -2.226 -25.562 15.478 1.00 85.12 284 LEU A N 1
ATOM 2209 C CA . LEU A 1 284 ? -3.375 -26.474 15.466 1.00 85.12 284 LEU A CA 1
ATOM 2210 C C . LEU A 1 284 ? -3.277 -27.541 16.561 1.00 85.12 284 LEU A C 1
ATOM 2212 O O . LEU A 1 284 ? -4.301 -27.863 17.167 1.00 85.12 284 LEU A O 1
ATOM 2216 N N . TRP A 1 285 ? -2.073 -28.059 16.821 1.00 86.06 285 TRP A N 1
ATOM 2217 C CA . TRP A 1 285 ? -1.815 -29.035 17.879 1.00 86.06 285 TRP A CA 1
ATOM 2218 C C . TRP A 1 285 ? -1.997 -28.431 19.277 1.00 86.06 285 TRP A C 1
ATOM 2220 O O . TRP A 1 285 ? -2.751 -28.991 20.072 1.00 86.06 285 TRP A O 1
ATOM 2230 N N . ARG A 1 286 ? -1.420 -27.248 19.544 1.00 84.38 286 ARG A N 1
ATOM 2231 C CA . ARG A 1 286 ? -1.581 -26.525 20.825 1.00 84.38 286 ARG A CA 1
ATOM 2232 C C . ARG A 1 286 ? -3.042 -26.223 21.150 1.00 84.38 286 ARG A C 1
ATOM 2234 O O . ARG A 1 286 ? -3.456 -26.312 22.292 1.00 84.38 286 ARG A O 1
ATOM 2241 N N . THR A 1 287 ? -3.844 -25.922 20.132 1.00 87.56 287 THR A N 1
ATOM 2242 C CA . THR A 1 287 ? -5.280 -25.646 20.283 1.00 87.56 287 THR A CA 1
ATOM 2243 C C . THR A 1 287 ? -6.146 -26.885 20.038 1.00 87.56 287 THR A C 1
ATOM 2245 O O . THR A 1 287 ? -7.294 -26.763 19.636 1.00 87.56 287 THR A O 1
ATOM 2248 N N . ARG A 1 288 ? -5.647 -28.118 20.201 1.00 87.62 288 ARG A N 1
ATOM 2249 C CA . ARG A 1 288 ? -6.475 -29.315 19.945 1.00 87.62 288 ARG A CA 1
ATOM 2250 C C . ARG A 1 288 ? -7.584 -29.504 20.989 1.00 87.62 288 ARG A C 1
ATOM 2252 O O . ARG A 1 288 ? -8.625 -30.068 20.655 1.00 87.62 288 ARG A O 1
ATOM 2259 N N . ARG A 1 289 ? -7.356 -29.053 22.225 1.00 89.94 289 ARG A N 1
ATOM 2260 C CA . ARG A 1 289 ? -8.289 -29.135 23.361 1.00 89.94 289 ARG A CA 1
ATOM 2261 C C . ARG A 1 289 ? -8.259 -27.816 24.150 1.00 89.94 289 ARG A C 1
ATOM 2263 O O . ARG A 1 289 ? -7.642 -27.781 25.206 1.00 89.94 289 ARG A O 1
ATOM 2270 N N . PRO A 1 290 ? -8.822 -26.723 23.607 1.00 93.44 290 PRO A N 1
ATOM 2271 C CA . PRO A 1 290 ? -8.725 -25.412 24.243 1.00 93.44 290 PRO A CA 1
ATOM 2272 C C . PRO A 1 290 ? -9.583 -25.363 25.518 1.00 93.44 290 PRO A C 1
ATOM 2274 O O . PRO A 1 290 ? -10.757 -25.741 25.482 1.00 93.44 290 PRO A O 1
ATOM 2277 N N . VAL A 1 291 ? -9.012 -24.890 26.626 1.00 92.44 291 VAL A N 1
ATOM 2278 C CA . VAL A 1 291 ? -9.698 -24.779 27.926 1.00 92.44 291 VAL A CA 1
ATOM 2279 C C . VAL A 1 291 ? -9.927 -23.313 28.275 1.00 92.44 291 VAL A C 1
ATOM 2281 O O . VAL A 1 291 ? -11.057 -22.914 28.552 1.00 92.44 291 VAL A O 1
ATOM 2284 N N . THR A 1 292 ? -8.869 -22.511 28.193 1.00 94.75 292 THR A N 1
ATOM 2285 C CA . THR A 1 292 ? -8.887 -21.084 28.544 1.00 94.75 292 THR A CA 1
ATOM 2286 C C . THR A 1 292 ? -9.492 -20.218 27.439 1.00 94.75 292 THR A C 1
ATOM 2288 O O . THR A 1 292 ? -9.544 -20.618 26.271 1.00 94.75 292 THR A O 1
ATOM 2291 N N . PHE A 1 293 ? -9.919 -19.003 27.783 1.00 95.50 293 PHE A N 1
ATOM 2292 C CA . PHE A 1 293 ? -10.454 -18.035 26.829 1.00 95.50 293 PHE A CA 1
ATOM 2293 C C . PHE A 1 293 ? -9.448 -17.728 25.710 1.00 95.50 293 PHE A C 1
ATOM 2295 O O . PHE A 1 293 ? -9.789 -17.866 24.533 1.00 95.50 293 PHE A O 1
ATOM 2302 N N . ARG A 1 294 ? -8.179 -17.438 26.047 1.00 92.62 294 ARG A N 1
ATOM 2303 C CA . ARG A 1 294 ? -7.109 -17.197 25.050 1.00 92.62 294 ARG A CA 1
ATOM 2304 C C . ARG A 1 294 ? -6.954 -18.369 24.070 1.00 92.62 294 ARG A C 1
ATOM 2306 O O . ARG A 1 294 ? -6.853 -18.177 22.855 1.00 92.62 294 ARG A O 1
ATOM 2313 N N . GLU A 1 295 ? -6.964 -19.610 24.562 1.00 92.38 295 GLU A N 1
ATOM 2314 C CA . GLU A 1 295 ? -6.879 -20.799 23.702 1.00 92.38 295 GLU A CA 1
ATOM 2315 C C . GLU A 1 295 ? -8.100 -20.960 22.793 1.00 92.38 295 GLU A C 1
ATOM 2317 O O . GLU A 1 295 ? -7.943 -21.385 21.644 1.00 92.38 295 GLU A O 1
ATOM 2322 N N . LYS A 1 296 ? -9.299 -20.619 23.279 1.00 95.12 296 LYS A N 1
ATOM 2323 C CA . LYS A 1 296 ? -10.556 -20.698 22.519 1.00 95.12 296 LYS A CA 1
ATOM 2324 C C . LYS A 1 296 ? -10.655 -19.609 21.450 1.00 95.12 296 LYS A C 1
ATOM 2326 O O . LYS A 1 296 ? -11.006 -19.931 20.314 1.00 95.12 296 LYS A O 1
ATOM 2331 N N . VAL A 1 297 ? -10.206 -18.382 21.728 1.00 93.56 297 VAL A N 1
ATOM 2332 C CA . VAL A 1 297 ? -10.057 -17.335 20.697 1.00 93.56 297 VAL A CA 1
ATOM 2333 C C . VAL A 1 297 ? -9.090 -17.801 19.605 1.00 93.56 297 VAL A C 1
ATOM 2335 O O . VAL A 1 297 ? -9.433 -17.796 18.420 1.00 93.56 297 VAL A O 1
ATOM 2338 N N . ARG A 1 298 ? -7.908 -18.313 19.981 1.00 90.25 298 ARG A N 1
ATOM 2339 C CA . ARG A 1 298 ? -6.933 -18.866 19.021 1.00 90.25 298 ARG A CA 1
ATOM 2340 C C . ARG A 1 298 ? -7.497 -20.075 18.257 1.00 90.25 298 ARG A C 1
ATOM 2342 O O . ARG A 1 298 ? -7.226 -20.223 17.064 1.00 90.25 298 ARG A O 1
ATOM 2349 N N . TYR A 1 299 ? -8.296 -20.929 18.904 1.00 92.44 299 TYR A N 1
ATOM 2350 C CA . TYR A 1 299 ? -9.001 -22.043 18.259 1.00 92.44 299 TYR A CA 1
ATOM 2351 C C . TYR A 1 299 ? -9.944 -21.544 17.164 1.00 92.44 299 TYR A C 1
ATOM 2353 O O . TYR A 1 299 ? -9.841 -22.016 16.024 1.00 92.44 299 TYR A O 1
ATOM 2361 N N . LYS A 1 300 ? -10.817 -20.584 17.504 1.00 92.56 300 LYS A N 1
ATOM 2362 C CA . LYS A 1 300 ? -11.771 -19.950 16.587 1.00 92.56 300 LYS A CA 1
ATOM 2363 C C . LYS A 1 300 ? -11.033 -19.283 15.434 1.00 92.56 300 LYS A C 1
ATOM 2365 O O . LYS A 1 300 ? -11.318 -19.590 14.285 1.00 92.56 300 LYS A O 1
ATOM 2370 N N . MET A 1 301 ? -10.007 -18.479 15.706 1.00 89.56 301 MET A N 1
ATOM 2371 C CA . MET A 1 301 ? -9.215 -17.803 14.671 1.00 89.56 301 MET A CA 1
ATOM 2372 C C . MET A 1 301 ? -8.573 -18.780 13.665 1.00 89.56 301 MET A C 1
ATOM 2374 O O . MET A 1 301 ? -8.465 -18.481 12.475 1.00 89.56 301 MET A O 1
ATOM 2378 N N . LEU A 1 302 ? -8.156 -19.972 14.103 1.00 87.12 302 LEU A N 1
ATOM 2379 C CA . LEU A 1 302 ? -7.555 -20.970 13.212 1.00 87.12 302 LEU A CA 1
ATOM 2380 C C . LEU A 1 302 ? -8.586 -21.752 12.382 1.00 87.12 302 LEU A C 1
ATOM 2382 O O . LEU A 1 302 ? -8.253 -22.168 11.264 1.00 87.12 302 LEU A O 1
ATOM 2386 N N . ARG A 1 303 ? -9.793 -21.982 12.918 1.00 89.69 303 ARG A N 1
ATOM 2387 C CA . ARG A 1 303 ? -10.763 -22.966 12.393 1.00 89.69 303 ARG A CA 1
ATOM 2388 C C . ARG A 1 303 ? -12.071 -22.378 11.883 1.00 89.69 303 ARG A C 1
ATOM 2390 O O . ARG A 1 303 ? -12.679 -22.991 11.013 1.00 89.69 303 ARG A O 1
ATOM 2397 N N . ASP A 1 304 ? -12.503 -21.240 12.401 1.00 90.62 304 ASP A N 1
ATOM 2398 C CA . ASP A 1 304 ? -13.697 -20.558 11.926 1.00 90.62 304 ASP A CA 1
ATOM 2399 C C . ASP A 1 304 ? -13.347 -19.774 10.665 1.00 90.62 304 ASP A C 1
ATOM 2401 O O . ASP A 1 304 ? -12.410 -18.977 10.663 1.00 90.62 304 ASP A O 1
ATOM 2405 N N . ARG A 1 305 ? -14.037 -20.080 9.567 1.00 88.75 305 ARG A N 1
ATOM 2406 C CA . ARG A 1 305 ? -13.846 -19.457 8.247 1.00 88.75 305 ARG A CA 1
ATOM 2407 C C . ARG A 1 305 ? -15.164 -18.971 7.657 1.00 88.75 305 ARG A C 1
ATOM 2409 O O . ARG A 1 305 ? -15.219 -18.682 6.464 1.00 88.75 305 ARG A O 1
ATOM 2416 N N . ARG A 1 306 ? -16.211 -18.900 8.483 1.00 88.25 306 ARG A N 1
ATOM 2417 C CA . ARG A 1 306 ? -17.532 -18.442 8.064 1.00 88.25 306 ARG A CA 1
ATOM 2418 C C . ARG A 1 306 ? -17.458 -16.981 7.601 1.00 88.25 306 ARG A C 1
ATOM 2420 O O . ARG A 1 306 ? -16.775 -16.188 8.256 1.00 88.25 306 ARG A O 1
ATOM 2427 N N . PRO A 1 307 ? -18.182 -16.602 6.531 1.00 87.88 307 PRO A N 1
ATOM 2428 C CA . PRO A 1 307 ? -18.268 -15.211 6.078 1.00 87.88 307 PRO A CA 1
ATOM 2429 C C . PRO A 1 307 ? -18.722 -14.247 7.178 1.00 87.88 307 PRO A C 1
ATOM 2431 O O . PRO A 1 307 ? -18.219 -13.134 7.251 1.00 87.88 307 PRO A O 1
ATOM 2434 N N . LEU A 1 308 ? -19.580 -14.719 8.089 1.00 89.31 308 LEU A N 1
ATOM 2435 C CA . LEU A 1 308 ? -20.116 -13.941 9.207 1.00 89.31 308 LEU A CA 1
ATOM 2436 C C . LEU A 1 308 ? -19.037 -13.232 10.046 1.00 89.31 308 LEU A C 1
ATOM 2438 O O . LEU A 1 308 ? -19.226 -12.089 10.438 1.00 89.31 308 LEU A O 1
ATOM 2442 N N . ILE A 1 309 ? -17.884 -13.865 10.295 1.00 90.56 309 ILE A N 1
ATOM 2443 C CA . ILE A 1 309 ? -16.821 -13.223 11.093 1.00 90.56 309 ILE A CA 1
ATOM 2444 C C . ILE A 1 309 ? -16.096 -12.139 10.294 1.00 90.56 309 ILE A C 1
ATOM 2446 O O . ILE A 1 309 ? -15.642 -11.150 10.862 1.00 90.56 309 ILE A O 1
ATOM 2450 N N . VAL A 1 310 ? -16.003 -12.298 8.971 1.00 90.25 310 VAL A N 1
ATOM 2451 C CA . VAL A 1 310 ? -15.498 -11.221 8.112 1.00 90.25 310 VAL A CA 1
ATOM 2452 C C . VAL A 1 310 ? -16.455 -10.034 8.177 1.00 90.25 310 VAL A C 1
ATOM 2454 O O . VAL A 1 310 ? -15.985 -8.915 8.335 1.00 90.25 310 VAL A O 1
ATOM 2457 N N . THR A 1 311 ? -17.770 -10.280 8.150 1.00 91.88 311 THR A N 1
ATOM 2458 C CA . THR A 1 311 ? -18.789 -9.235 8.324 1.00 91.88 311 THR A CA 1
ATOM 2459 C C . THR A 1 311 ? -18.653 -8.521 9.665 1.00 91.88 311 THR A C 1
ATOM 2461 O O . THR A 1 311 ? -18.705 -7.303 9.676 1.00 91.88 311 THR A O 1
ATOM 2464 N N . PHE A 1 312 ? -18.420 -9.231 10.775 1.00 93.50 312 PHE A N 1
ATOM 2465 C CA . PHE A 1 312 ? -18.200 -8.591 12.083 1.00 93.50 312 PHE A CA 1
ATOM 2466 C C . PHE A 1 312 ? -16.989 -7.648 12.088 1.00 93.50 312 PHE A C 1
ATOM 2468 O O . PHE A 1 312 ? -17.061 -6.558 12.641 1.00 93.50 312 PHE A O 1
ATOM 2475 N N . ALA A 1 313 ? -15.891 -8.052 11.442 1.00 91.44 313 ALA A N 1
ATOM 2476 C CA . ALA A 1 313 ? -14.671 -7.252 11.367 1.00 91.44 313 ALA A CA 1
ATOM 2477 C C . ALA A 1 313 ? -14.755 -6.076 10.371 1.00 91.44 313 ALA A C 1
ATOM 2479 O O . ALA A 1 313 ? -13.959 -5.140 10.469 1.00 91.44 313 ALA A O 1
ATOM 2480 N N . ASP A 1 314 ? -15.673 -6.129 9.400 1.00 93.19 314 ASP A N 1
ATOM 2481 C CA . ASP A 1 314 ? -15.889 -5.087 8.395 1.00 93.19 314 ASP A CA 1
ATOM 2482 C C . ASP A 1 314 ? -16.792 -3.979 8.946 1.00 93.19 314 ASP A C 1
ATOM 2484 O O . ASP A 1 314 ? -18.013 -4.121 9.007 1.00 93.19 314 ASP A O 1
ATOM 2488 N N . LYS A 1 315 ? -16.191 -2.833 9.284 1.00 94.75 315 LYS A N 1
ATOM 2489 C CA . LYS A 1 315 ? -16.904 -1.668 9.844 1.00 94.75 315 LYS A CA 1
ATOM 2490 C C . LYS A 1 315 ? -18.009 -1.112 8.941 1.00 94.75 315 LYS A C 1
ATOM 2492 O O . LYS A 1 315 ? -18.892 -0.419 9.437 1.00 94.75 315 LYS A O 1
ATOM 2497 N N . ALA A 1 316 ? -17.970 -1.393 7.640 1.00 93.06 316 ALA A N 1
ATOM 2498 C CA . ALA A 1 316 ? -19.026 -1.009 6.714 1.00 93.06 316 ALA A CA 1
ATOM 2499 C C . ALA A 1 316 ? -20.097 -2.106 6.609 1.00 93.06 316 ALA A C 1
ATOM 2501 O O . ALA A 1 316 ? -21.270 -1.825 6.835 1.00 93.06 316 ALA A O 1
ATOM 2502 N N . ALA A 1 317 ? -19.715 -3.359 6.332 1.00 91.62 317 ALA A N 1
ATOM 2503 C CA . ALA A 1 317 ? -20.688 -4.442 6.128 1.00 91.62 317 ALA A CA 1
ATOM 2504 C C . ALA A 1 317 ? -21.423 -4.872 7.413 1.00 91.62 317 ALA A C 1
ATOM 2506 O O . ALA A 1 317 ? -22.548 -5.365 7.340 1.00 91.62 317 ALA A O 1
ATOM 2507 N N . VAL A 1 318 ? -20.827 -4.678 8.597 1.00 93.94 318 VAL A N 1
ATOM 2508 C CA . VAL A 1 318 ? -21.486 -4.981 9.881 1.00 93.94 318 VAL A CA 1
ATOM 2509 C C . VAL A 1 318 ? -22.747 -4.141 10.097 1.00 93.94 318 VAL A C 1
ATOM 2511 O O . VAL A 1 318 ? -23.665 -4.576 10.790 1.00 93.94 318 VAL A O 1
ATOM 2514 N N . ARG A 1 319 ? -22.825 -2.960 9.474 1.00 94.00 319 ARG A N 1
ATOM 2515 C CA . ARG A 1 319 ? -23.936 -2.019 9.641 1.00 94.00 319 ARG A CA 1
ATOM 2516 C C . ARG A 1 319 ? -25.254 -2.609 9.154 1.00 94.00 319 ARG A C 1
ATOM 2518 O O . ARG A 1 319 ? -26.236 -2.550 9.884 1.00 94.00 319 ARG A O 1
ATOM 2525 N N . ASP A 1 320 ? -25.263 -3.253 7.990 1.00 89.31 320 ASP A N 1
ATOM 2526 C CA . ASP A 1 320 ? -26.467 -3.899 7.448 1.00 89.31 320 ASP A CA 1
ATOM 2527 C C . ASP A 1 320 ? -26.967 -5.010 8.381 1.00 89.31 320 ASP A C 1
ATOM 2529 O O . ASP A 1 320 ? -28.167 -5.146 8.633 1.00 89.31 320 ASP A O 1
ATOM 2533 N N . LEU A 1 321 ? -26.035 -5.770 8.966 1.00 90.19 321 LEU A N 1
ATOM 2534 C CA . LEU A 1 321 ? -26.368 -6.803 9.940 1.00 90.19 321 LEU A CA 1
ATOM 2535 C C . LEU A 1 321 ? -26.997 -6.201 11.202 1.00 90.19 321 LEU A C 1
ATOM 2537 O O . LEU A 1 321 ? -28.045 -6.673 11.643 1.00 90.19 321 LEU A O 1
ATOM 2541 N N . VAL A 1 322 ? -26.380 -5.170 11.776 1.00 94.19 322 VAL A N 1
ATOM 2542 C CA . VAL A 1 322 ? -26.884 -4.485 12.976 1.00 94.19 322 VAL A CA 1
ATOM 2543 C C . VAL A 1 322 ? -28.262 -3.878 12.706 1.00 94.19 322 VAL A C 1
ATOM 2545 O O . VAL A 1 322 ? -29.203 -4.147 13.454 1.00 94.19 322 VAL A O 1
ATOM 2548 N N . ALA A 1 323 ? -28.418 -3.163 11.588 1.00 92.12 323 ALA A N 1
ATOM 2549 C CA . ALA A 1 323 ? -29.688 -2.576 11.174 1.00 92.12 323 ALA A CA 1
ATOM 2550 C C . ALA A 1 323 ? -30.797 -3.632 11.054 1.00 92.12 323 ALA A C 1
ATOM 2552 O O . ALA A 1 323 ? -31.915 -3.394 11.503 1.00 92.12 323 ALA A O 1
ATOM 2553 N N . SER A 1 324 ? -30.483 -4.817 10.518 1.00 90.25 324 SER A N 1
ATOM 2554 C CA . SER A 1 324 ? -31.453 -5.912 10.392 1.00 90.25 324 SER A CA 1
ATOM 2555 C C . SER A 1 324 ? -31.860 -6.558 11.726 1.00 90.25 324 SER A C 1
ATOM 2557 O O . SER A 1 324 ? -32.965 -7.086 11.828 1.00 90.25 324 SER A O 1
ATOM 2559 N N . ARG A 1 325 ? -30.989 -6.539 12.748 1.00 92.12 325 ARG A N 1
ATOM 2560 C CA . ARG A 1 325 ? -31.215 -7.236 14.033 1.00 92.12 325 ARG A CA 1
ATOM 2561 C C . ARG A 1 325 ? -31.820 -6.350 15.112 1.00 92.12 325 ARG A C 1
ATOM 2563 O O . ARG A 1 325 ? -32.687 -6.799 15.867 1.00 92.12 325 ARG A O 1
ATOM 2570 N N . ILE A 1 326 ? -31.327 -5.120 15.215 1.00 93.62 326 ILE A N 1
ATOM 2571 C CA . ILE A 1 326 ? -31.683 -4.191 16.294 1.00 93.62 326 ILE A CA 1
ATOM 2572 C C . ILE A 1 326 ? -32.166 -2.828 15.786 1.00 93.62 326 ILE A C 1
ATOM 2574 O O . ILE A 1 326 ? -32.662 -2.029 16.569 1.00 93.62 326 ILE A O 1
ATOM 2578 N N . GLY A 1 327 ? -32.126 -2.598 14.473 1.00 90.75 327 GLY A N 1
ATOM 2579 C CA . GLY A 1 327 ? -32.638 -1.387 13.841 1.00 90.75 327 GLY A CA 1
ATOM 2580 C C . GLY A 1 327 ? -31.542 -0.364 13.512 1.00 90.75 327 GLY A C 1
ATOM 2581 O O . GLY A 1 327 ? -30.522 -0.288 14.196 1.00 90.75 327 GLY A O 1
ATOM 2582 N N . PRO A 1 328 ? -31.730 0.448 12.456 1.00 93.31 328 PRO A N 1
ATOM 2583 C CA . PRO A 1 328 ? -30.713 1.390 11.980 1.00 93.31 328 PRO A CA 1
ATOM 2584 C C . PRO A 1 328 ? -30.528 2.620 12.882 1.00 93.31 328 PRO A C 1
ATOM 2586 O O . PRO A 1 328 ? -29.518 3.301 12.767 1.00 93.31 328 PRO A O 1
ATOM 2589 N N . HIS A 1 329 ? -31.478 2.908 13.776 1.00 93.19 329 HIS A N 1
ATOM 2590 C CA . HIS A 1 329 ? -31.433 4.056 14.692 1.00 93.19 329 HIS A CA 1
ATOM 2591 C C . HIS A 1 329 ? -30.332 3.943 15.762 1.00 93.19 329 HIS A C 1
ATOM 2593 O O . HIS A 1 329 ? -29.942 4.954 16.335 1.00 93.19 329 HIS A O 1
ATOM 2599 N N . LEU A 1 330 ? -29.820 2.729 15.994 1.00 95.25 330 LEU A N 1
ATOM 2600 C CA . LEU A 1 330 ? -28.707 2.449 16.906 1.00 95.25 330 LEU A CA 1
ATOM 2601 C C . LEU A 1 330 ? -27.343 2.524 16.206 1.00 95.25 330 LEU A C 1
ATOM 2603 O O . LEU A 1 330 ? -26.319 2.293 16.838 1.00 95.25 330 LEU A O 1
ATOM 2607 N N . LEU A 1 331 ? -27.291 2.790 14.898 1.00 95.75 331 LEU A N 1
ATOM 2608 C CA . LEU A 1 331 ? -26.027 2.943 14.182 1.00 95.75 331 LEU A CA 1
ATOM 2609 C C . LEU A 1 331 ? -25.555 4.395 14.211 1.00 95.75 331 LEU A C 1
ATOM 2611 O O . LEU A 1 331 ? -26.378 5.295 14.026 1.00 95.75 331 LEU A O 1
ATOM 2615 N N . PRO A 1 332 ? -24.231 4.625 14.281 1.00 95.94 332 PRO A N 1
ATOM 2616 C CA . PRO A 1 332 ? -23.689 5.944 14.031 1.00 95.94 332 PRO A CA 1
ATOM 2617 C C . PRO A 1 332 ? -24.098 6.439 12.643 1.00 95.94 332 PRO A C 1
ATOM 2619 O O . PRO A 1 332 ? -24.049 5.665 11.670 1.00 95.94 332 PRO A O 1
ATOM 2622 N N . ARG A 1 333 ? -24.459 7.717 12.517 1.00 96.06 333 ARG A N 1
ATOM 2623 C CA . ARG A 1 333 ? -24.611 8.372 11.210 1.00 96.06 333 ARG A CA 1
ATOM 2624 C C . ARG A 1 333 ? -23.311 8.250 10.411 1.00 96.06 333 ARG A C 1
ATOM 2626 O O . ARG A 1 333 ? -22.221 8.415 10.944 1.00 96.06 333 ARG A O 1
ATOM 2633 N N . VAL A 1 334 ? -23.432 7.962 9.117 1.00 96.62 334 VAL A N 1
ATOM 2634 C CA . VAL A 1 334 ? -22.300 7.869 8.185 1.00 96.62 334 VAL A CA 1
ATOM 2635 C C . VAL A 1 334 ? -22.407 8.976 7.154 1.00 96.62 334 VAL A C 1
ATOM 2637 O O . VAL A 1 334 ? -23.469 9.168 6.564 1.00 96.62 334 VAL A O 1
ATOM 2640 N N . TYR A 1 335 ? -21.302 9.685 6.956 1.00 97.19 335 TYR A N 1
ATOM 2641 C CA . TYR A 1 335 ? -21.162 10.732 5.948 1.00 97.19 335 TYR A CA 1
ATOM 2642 C C . TYR A 1 335 ? -20.629 10.167 4.631 1.00 97.19 335 TYR A C 1
ATOM 2644 O O . TYR A 1 335 ? -21.029 10.623 3.568 1.00 97.19 335 TYR A O 1
ATOM 2652 N N . GLY A 1 336 ? -19.794 9.124 4.688 1.00 95.25 336 GLY A N 1
ATOM 2653 C CA . GLY A 1 336 ? -19.309 8.439 3.492 1.00 95.25 336 GLY A CA 1
ATOM 2654 C C . GLY A 1 336 ? -18.660 7.092 3.793 1.00 95.25 336 GLY A C 1
ATOM 2655 O O . GLY A 1 336 ? -18.039 6.904 4.840 1.00 95.25 336 GLY A O 1
ATOM 2656 N N . ILE A 1 337 ? -18.801 6.152 2.858 1.00 95.19 337 ILE A N 1
ATOM 2657 C CA . ILE A 1 337 ? -17.996 4.927 2.786 1.00 95.19 337 ILE A CA 1
ATOM 2658 C C . ILE A 1 337 ? -17.327 4.958 1.422 1.00 95.19 337 ILE A C 1
ATOM 2660 O O . ILE A 1 337 ? -18.005 4.819 0.410 1.00 95.19 337 ILE A O 1
ATOM 2664 N N . LEU A 1 338 ? -16.021 5.179 1.418 1.00 94.06 338 LEU A N 1
ATOM 2665 C CA . LEU A 1 338 ? -15.272 5.572 0.235 1.00 94.06 338 LEU A CA 1
ATOM 2666 C C . LEU A 1 338 ? -14.355 4.428 -0.186 1.00 94.06 338 LEU A C 1
ATOM 2668 O O . LEU A 1 338 ? -13.561 3.927 0.624 1.00 94.06 338 LEU A O 1
ATOM 2672 N N . ASP A 1 339 ? -14.487 4.011 -1.442 1.00 87.50 339 ASP A N 1
ATOM 2673 C CA . ASP A 1 339 ? -13.557 3.078 -2.077 1.00 87.50 339 ASP A CA 1
ATOM 2674 C C . ASP A 1 339 ? -12.263 3.796 -2.480 1.00 87.50 339 ASP A C 1
ATOM 2676 O O . ASP A 1 339 ? -11.179 3.251 -2.263 1.00 87.50 339 ASP A O 1
ATOM 2680 N N . ASP A 1 340 ? -12.372 5.033 -2.976 1.00 90.44 340 ASP A N 1
ATOM 2681 C CA . ASP A 1 340 ? -11.242 5.915 -3.261 1.00 90.44 340 ASP A CA 1
ATOM 2682 C C . ASP A 1 340 ? -11.056 6.952 -2.130 1.00 90.44 340 ASP A C 1
ATOM 2684 O O . ASP A 1 340 ? -11.916 7.813 -1.919 1.00 90.44 340 ASP A O 1
ATOM 2688 N N . PRO A 1 341 ? -9.930 6.923 -1.389 1.00 93.06 341 PRO A N 1
ATOM 2689 C CA . PRO A 1 341 ? -9.611 7.944 -0.397 1.00 93.06 341 PRO A CA 1
ATOM 2690 C C . PRO A 1 341 ? -9.594 9.379 -0.930 1.00 93.06 341 PRO A C 1
ATOM 2692 O O . PRO A 1 341 ? -9.773 10.291 -0.127 1.00 93.06 341 PRO A O 1
ATOM 2695 N N . HIS A 1 342 ? -9.383 9.613 -2.229 1.00 92.00 342 HIS A N 1
ATOM 2696 C CA . HIS A 1 342 ? -9.402 10.960 -2.807 1.00 92.00 342 HIS A CA 1
ATOM 2697 C C . HIS A 1 342 ? -10.778 11.627 -2.725 1.00 92.00 342 HIS A C 1
ATOM 2699 O O . HIS A 1 342 ? -10.841 12.852 -2.615 1.00 92.00 342 HIS A O 1
ATOM 2705 N N . GLU A 1 343 ? -11.861 10.847 -2.657 1.00 92.12 343 GLU A N 1
ATOM 2706 C CA . GLU A 1 343 ? -13.217 11.359 -2.422 1.00 92.12 343 GLU A CA 1
ATOM 2707 C C . GLU A 1 343 ? -13.340 12.072 -1.063 1.00 92.12 343 GLU A C 1
ATOM 2709 O O . GLU A 1 343 ? -14.206 12.928 -0.886 1.00 92.12 343 GLU A O 1
ATOM 2714 N N . LEU A 1 344 ? -12.433 11.801 -0.107 1.00 92.69 344 LEU A N 1
ATOM 2715 C CA . LEU A 1 344 ? -12.364 12.560 1.143 1.00 92.69 344 LEU A CA 1
ATOM 2716 C C . LEU A 1 344 ? -12.068 14.033 0.914 1.00 92.69 344 LEU A C 1
ATOM 2718 O O . LEU A 1 344 ? -12.327 14.791 1.830 1.00 92.69 344 LEU A O 1
ATOM 2722 N N . ARG A 1 345 ? -11.484 14.462 -0.210 1.00 92.19 345 ARG A N 1
ATOM 2723 C CA . ARG A 1 345 ? -11.157 15.879 -0.416 1.00 92.19 345 ARG A CA 1
ATOM 2724 C C . ARG A 1 345 ? -12.432 16.718 -0.474 1.00 92.19 345 ARG A C 1
ATOM 2726 O O . ARG A 1 345 ? -12.558 17.679 0.288 1.00 92.19 345 ARG A O 1
ATOM 2733 N N . ASP A 1 346 ? -13.394 16.258 -1.266 1.00 91.69 346 ASP A N 1
ATOM 2734 C CA . ASP A 1 346 ? -14.605 16.998 -1.631 1.00 91.69 346 ASP A CA 1
ATOM 2735 C C . ASP A 1 346 ? -15.842 16.592 -0.810 1.00 91.69 346 ASP A C 1
ATOM 2737 O O . ASP A 1 346 ? -16.899 17.205 -0.932 1.00 91.69 346 ASP A O 1
ATOM 2741 N N . LEU A 1 347 ? -15.724 15.576 0.055 1.00 93.44 347 LEU A N 1
ATOM 2742 C CA . LEU A 1 347 ? -16.821 15.129 0.914 1.00 93.44 347 LEU A CA 1
ATOM 2743 C C . LEU A 1 347 ? -17.242 16.224 1.908 1.00 93.44 347 LEU A C 1
ATOM 2745 O O . LEU A 1 347 ? -16.445 16.632 2.756 1.00 93.44 347 LEU A O 1
ATOM 2749 N N . GLU A 1 348 ? -18.505 16.647 1.866 1.00 93.56 348 GLU A N 1
ATOM 2750 C CA . GLU A 1 348 ? -19.070 17.573 2.852 1.00 93.56 348 GLU A CA 1
ATOM 2751 C C . GLU A 1 348 ? -19.069 16.937 4.246 1.00 93.56 348 GLU A C 1
ATOM 2753 O O . GLU A 1 348 ? -19.704 15.904 4.475 1.00 93.56 348 GLU A O 1
ATOM 2758 N N . LEU A 1 349 ? -18.352 17.555 5.187 1.00 94.12 349 LEU A N 1
ATOM 2759 C CA . LEU A 1 349 ? -18.248 17.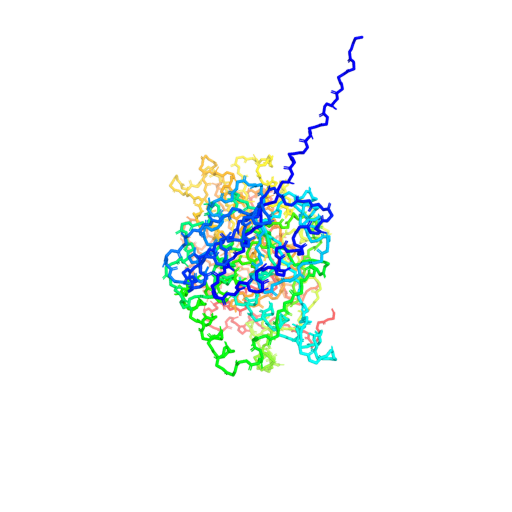079 6.563 1.00 94.12 349 LEU A CA 1
ATOM 2760 C C . LEU A 1 349 ? -18.719 18.146 7.556 1.00 94.12 349 LEU A C 1
ATOM 2762 O O . LEU A 1 349 ? -18.477 19.333 7.336 1.00 94.12 349 LEU A O 1
ATOM 2766 N N . PRO A 1 350 ? -19.361 17.734 8.662 1.00 94.88 350 PRO A N 1
ATOM 2767 C CA . PRO A 1 350 ? -19.657 18.633 9.777 1.00 94.88 350 PRO A CA 1
ATOM 2768 C C . PRO A 1 350 ? -18.374 19.078 10.501 1.00 94.88 350 PRO A C 1
ATOM 2770 O O . PRO A 1 350 ? -17.278 18.595 10.220 1.00 94.88 350 PRO A O 1
ATOM 2773 N N . GLU A 1 351 ? -18.521 19.943 11.507 1.00 91.69 351 GLU A N 1
ATOM 2774 C CA . GLU A 1 351 ? -17.405 20.359 12.369 1.00 91.69 351 GLU A CA 1
ATOM 2775 C C . GLU A 1 351 ? -16.787 19.199 13.169 1.00 91.69 351 GLU A C 1
ATOM 2777 O O . GLU A 1 351 ? -15.609 19.262 13.518 1.00 91.69 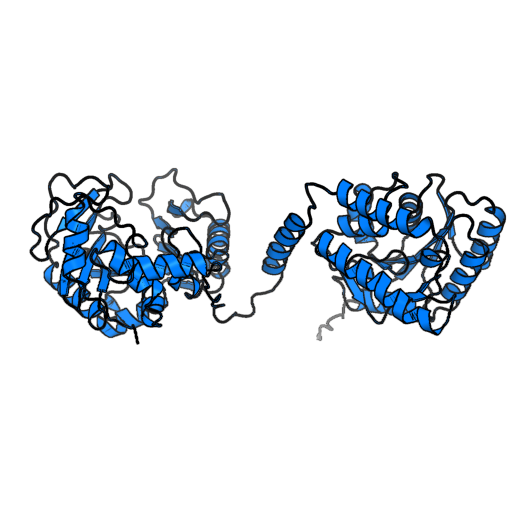351 GLU A O 1
ATOM 2782 N N . SER A 1 352 ? -17.546 18.129 13.444 1.00 95.25 352 SER A N 1
ATOM 2783 C CA . SER A 1 352 ? -17.057 16.956 14.172 1.00 95.25 352 SER A CA 1
ATOM 2784 C C . SER A 1 352 ? -17.374 15.627 13.484 1.00 95.25 352 SER A C 1
ATOM 2786 O O . SER A 1 352 ? -18.510 15.326 13.115 1.00 95.25 352 SER A O 1
ATOM 2788 N N . TYR A 1 353 ? -16.346 14.802 13.297 1.00 97.06 353 TYR A N 1
ATOM 2789 C CA . TYR A 1 353 ? -16.452 13.521 12.596 1.00 97.06 353 TYR A CA 1
ATOM 2790 C C . TYR A 1 353 ? -15.290 12.588 12.942 1.00 97.06 353 TYR A C 1
ATOM 2792 O O . TYR A 1 353 ? -14.263 12.999 13.488 1.00 97.06 353 TYR A O 1
ATOM 2800 N N . VAL A 1 354 ? -15.440 11.313 12.587 1.00 96.88 354 VAL A N 1
ATOM 2801 C CA . VAL A 1 354 ? -14.397 10.291 12.721 1.00 96.88 354 VAL A CA 1
ATOM 2802 C C . VAL A 1 354 ? -14.100 9.682 11.360 1.00 96.88 354 VAL A C 1
ATOM 2804 O O . VAL A 1 354 ? -15.007 9.219 10.674 1.00 96.88 354 VAL A O 1
ATOM 2807 N N . VAL A 1 355 ? -12.821 9.633 10.988 1.00 96.94 355 VAL A N 1
ATOM 2808 C CA . VAL A 1 355 ? -12.327 8.957 9.780 1.00 96.94 355 VAL A CA 1
ATOM 2809 C C . VAL A 1 355 ? -11.523 7.735 10.191 1.00 96.94 355 VAL A C 1
ATOM 2811 O O . VAL A 1 355 ? -10.572 7.845 10.968 1.00 96.94 355 VAL A O 1
ATOM 2814 N N . LYS A 1 356 ? -11.867 6.558 9.666 1.00 96.06 356 LYS A N 1
ATOM 2815 C CA . LYS A 1 356 ? -11.165 5.307 9.991 1.00 96.06 356 LYS A CA 1
ATOM 2816 C C . LYS A 1 356 ? -11.158 4.328 8.811 1.00 96.06 356 LYS A C 1
ATOM 2818 O O . LYS A 1 356 ? -12.080 4.349 7.994 1.00 96.06 356 LYS A O 1
ATOM 2823 N N . PRO A 1 357 ? -10.154 3.440 8.706 1.00 95.12 357 PRO A N 1
ATOM 2824 C CA . PRO A 1 357 ? -10.184 2.357 7.732 1.00 95.12 357 PRO A CA 1
ATOM 2825 C C . PRO A 1 357 ? -11.200 1.285 8.143 1.00 95.12 357 PRO A C 1
ATOM 2827 O O . PRO A 1 357 ? -11.347 0.968 9.326 1.00 95.12 357 PRO A O 1
ATOM 2830 N N . THR A 1 358 ? -11.867 0.664 7.171 1.00 93.62 358 THR A N 1
ATOM 2831 C CA . THR A 1 358 ? -12.843 -0.409 7.435 1.00 93.62 358 THR A CA 1
ATOM 2832 C C . THR A 1 358 ? -12.192 -1.740 7.815 1.00 93.62 358 THR A C 1
ATOM 2834 O O . THR A 1 358 ? -12.820 -2.561 8.479 1.00 93.62 358 THR A O 1
ATOM 2837 N N . HIS A 1 359 ? -10.932 -1.959 7.422 1.00 90.12 359 HIS A N 1
ATOM 2838 C CA . HIS A 1 359 ? -10.237 -3.256 7.420 1.00 90.12 359 HIS A CA 1
ATOM 2839 C C . HIS A 1 359 ? -9.173 -3.431 8.514 1.00 90.12 359 HIS A C 1
ATOM 2841 O O . HIS A 1 359 ? -8.191 -4.151 8.318 1.00 90.12 359 HIS A O 1
ATOM 2847 N N . GLY A 1 360 ? -9.338 -2.801 9.674 1.00 88.50 360 GLY A N 1
ATOM 2848 C CA . GLY A 1 360 ? -8.413 -2.996 10.790 1.00 88.50 360 GLY A CA 1
ATOM 2849 C C . GLY A 1 360 ? -8.854 -2.319 12.079 1.00 88.50 360 GLY A C 1
ATOM 2850 O O . GLY A 1 360 ? -9.975 -1.821 12.182 1.00 88.50 360 GLY A O 1
ATOM 2851 N N . SER A 1 361 ? -7.966 -2.317 13.071 1.00 86.06 361 SER A N 1
ATOM 2852 C CA . SER A 1 361 ? -8.188 -1.703 14.385 1.00 86.06 361 SER A CA 1
ATOM 2853 C C . SER A 1 361 ? -6.976 -0.872 14.811 1.00 86.06 361 SER A C 1
ATOM 2855 O O . SER A 1 361 ? -5.853 -1.162 14.402 1.00 86.06 361 SER A O 1
ATOM 2857 N N . GLY A 1 362 ? -7.192 0.166 15.622 1.00 84.88 362 GLY A N 1
ATOM 2858 C CA . GLY A 1 362 ? -6.128 1.020 16.172 1.00 84.88 362 GLY A CA 1
ATOM 2859 C C . GLY A 1 362 ? -5.733 2.241 15.332 1.00 84.88 362 GLY A C 1
ATOM 2860 O O . GLY A 1 362 ? -4.879 3.001 15.775 1.00 84.88 362 GLY A O 1
ATOM 2861 N N . ALA A 1 363 ? -6.361 2.461 14.173 1.00 90.75 363 ALA A N 1
ATOM 2862 C CA . ALA A 1 363 ? -6.208 3.684 13.384 1.00 90.75 363 ALA A CA 1
ATOM 2863 C C . ALA A 1 363 ? -7.549 4.418 13.273 1.00 90.75 363 ALA A C 1
ATOM 2865 O O . ALA A 1 363 ? -8.547 3.813 12.876 1.00 90.75 363 ALA A O 1
ATOM 2866 N N . ALA A 1 364 ? -7.562 5.701 13.634 1.00 94.19 364 ALA A N 1
ATOM 2867 C CA . ALA A 1 364 ? -8.662 6.627 13.366 1.00 94.19 364 ALA A CA 1
ATOM 2868 C C . ALA A 1 364 ? -8.195 8.075 13.569 1.00 94.19 364 ALA A C 1
ATOM 2870 O O . ALA A 1 364 ? -7.384 8.352 14.454 1.00 94.19 364 ALA A O 1
ATOM 2871 N N . ILE A 1 365 ? -8.752 9.001 12.795 1.00 95.31 365 ILE A N 1
ATOM 2872 C CA . ILE A 1 365 ? -8.657 10.436 13.053 1.00 95.31 365 ILE A CA 1
ATOM 2873 C C . ILE A 1 365 ? -10.016 10.904 13.564 1.00 95.31 365 ILE A C 1
ATOM 2875 O O . ILE A 1 365 ? -11.012 10.831 12.848 1.00 95.31 365 ILE A O 1
ATOM 2879 N N . VAL A 1 366 ? -10.045 11.372 14.805 1.00 94.94 366 VAL A N 1
ATOM 2880 C CA . VAL A 1 366 ? -11.184 12.064 15.407 1.00 94.94 366 VAL A CA 1
ATOM 2881 C C . VAL A 1 366 ? -10.980 13.558 15.214 1.00 94.94 366 VAL A C 1
ATOM 2883 O O . VAL A 1 366 ? -9.917 14.085 15.551 1.00 94.94 366 VAL A O 1
ATOM 2886 N N . VAL A 1 367 ? -11.989 14.242 14.694 1.00 95.44 367 VAL A N 1
ATOM 2887 C CA . VAL A 1 367 ? -11.972 15.687 14.476 1.00 95.44 367 VAL A CA 1
ATOM 2888 C C . VAL A 1 367 ? -13.069 16.309 15.326 1.00 95.44 367 VAL A C 1
ATOM 2890 O O . VAL A 1 367 ? -14.227 15.932 15.178 1.00 95.44 367 VAL A O 1
ATOM 2893 N N . SER A 1 368 ? -12.707 17.217 16.236 1.00 93.62 368 SER A N 1
ATOM 2894 C CA . SER A 1 368 ? -13.661 18.079 16.950 1.00 93.62 368 SER A CA 1
ATOM 2895 C C . SER A 1 368 ? -12.971 19.218 17.698 1.00 93.62 368 SER A C 1
ATOM 2897 O O . SER A 1 368 ? -11.767 19.189 17.972 1.00 93.62 368 SER A O 1
ATOM 2899 N N . SER A 1 369 ? -13.753 20.226 18.080 1.00 90.88 369 SER A N 1
ATOM 2900 C CA . SER A 1 369 ? -13.294 21.395 18.838 1.00 90.88 369 SER A CA 1
ATOM 2901 C C . SER A 1 369 ? -12.823 21.071 20.268 1.00 90.88 369 SER A C 1
ATOM 2903 O O . SER A 1 369 ? -12.148 21.898 20.886 1.00 90.88 369 SER A O 1
ATOM 2905 N N . SER A 1 370 ? -13.107 19.873 20.795 1.00 87.81 370 SER A N 1
ATOM 2906 C CA . SER A 1 370 ? -12.631 19.417 22.110 1.00 87.81 370 SER A CA 1
ATOM 2907 C C . SER A 1 370 ? -11.196 18.868 22.094 1.00 87.81 370 SER A C 1
ATOM 2909 O O . SER A 1 370 ? -10.614 18.633 23.154 1.00 87.81 370 SER A O 1
ATOM 2911 N N . ALA A 1 371 ? -10.578 18.712 20.916 1.00 88.81 371 ALA A N 1
ATOM 2912 C CA . ALA A 1 371 ? -9.194 18.255 20.793 1.00 88.81 371 ALA A CA 1
ATOM 2913 C C . ALA A 1 371 ? -8.180 19.237 21.409 1.00 88.81 371 ALA A C 1
ATOM 2915 O O . ALA A 1 371 ? -8.411 20.450 21.502 1.00 88.81 371 ALA A O 1
ATOM 2916 N N . ARG A 1 372 ? -6.993 18.742 21.785 1.00 87.94 372 ARG A N 1
ATOM 2917 C CA . ARG A 1 372 ? -5.919 19.617 22.284 1.00 87.94 372 ARG A CA 1
ATOM 2918 C C . ARG A 1 372 ? -5.466 20.611 21.196 1.00 87.94 372 ARG A C 1
ATOM 2920 O O . ARG A 1 372 ? -5.312 20.198 20.047 1.00 87.94 372 ARG A O 1
ATOM 2927 N N . PRO A 1 373 ? -5.235 21.902 21.513 1.00 88.94 373 PRO A N 1
ATOM 2928 C CA . PRO A 1 373 ? -4.873 22.919 20.511 1.00 88.94 373 PRO A CA 1
ATOM 2929 C C . PRO A 1 373 ? -3.583 22.637 19.727 1.00 88.94 373 PRO A C 1
ATOM 2931 O O . PRO A 1 373 ? -3.436 23.055 18.577 1.00 88.94 373 PRO A O 1
ATOM 2934 N N . ASP A 1 374 ? -2.641 21.920 20.331 1.00 90.56 374 ASP A N 1
ATOM 2935 C CA . ASP A 1 374 ? -1.354 21.529 19.755 1.00 90.56 374 ASP A CA 1
ATOM 2936 C C . ASP A 1 374 ? -1.410 20.200 18.983 1.00 90.56 374 ASP A C 1
ATOM 2938 O O . ASP A 1 374 ? -0.463 19.865 18.274 1.00 90.56 374 ASP A O 1
ATOM 2942 N N . ALA A 1 375 ? -2.521 19.458 19.050 1.00 90.56 375 ALA A N 1
ATOM 2943 C CA . ALA A 1 375 ? -2.659 18.201 18.328 1.00 90.56 375 ALA A CA 1
ATOM 2944 C C . ALA A 1 375 ? -2.677 18.429 16.807 1.00 90.56 375 ALA A C 1
ATOM 2946 O O . ALA A 1 375 ? -3.338 19.337 16.289 1.00 90.56 375 ALA A O 1
ATOM 2947 N N . ARG A 1 376 ? -1.926 17.599 16.080 1.00 93.12 376 ARG A N 1
ATOM 2948 C CA . ARG A 1 376 ? -1.798 17.637 14.617 1.00 93.12 376 ARG A CA 1
ATOM 2949 C C . ARG A 1 376 ? -1.974 16.244 14.032 1.00 93.12 376 ARG A C 1
ATOM 2951 O O . ARG A 1 376 ? -1.808 15.240 14.729 1.00 93.12 376 ARG A O 1
ATOM 2958 N N . LEU A 1 377 ? -2.302 16.202 12.743 1.00 93.38 377 LEU A N 1
ATOM 2959 C CA . LEU A 1 377 ? -2.300 14.963 11.975 1.00 93.38 377 LEU A CA 1
ATOM 2960 C C . LEU A 1 377 ? -0.882 14.358 11.947 1.00 93.38 377 LEU A C 1
ATOM 2962 O O . LEU A 1 377 ? 0.096 15.111 11.920 1.00 93.38 377 LEU A O 1
ATOM 2966 N N . PRO A 1 378 ? -0.741 13.020 11.927 1.00 90.75 378 PRO A N 1
ATOM 2967 C CA . PRO A 1 378 ? 0.560 12.382 11.752 1.00 90.75 378 PRO A CA 1
ATOM 2968 C C . PRO A 1 378 ? 1.240 12.829 10.452 1.00 90.75 378 PRO A C 1
ATOM 2970 O O . PRO A 1 378 ? 0.579 12.971 9.421 1.00 90.75 378 PRO A O 1
ATOM 2973 N N . THR A 1 379 ? 2.562 12.997 10.478 1.00 85.12 379 THR A N 1
ATOM 2974 C CA . THR A 1 379 ? 3.378 13.465 9.339 1.00 85.12 379 THR A CA 1
ATOM 2975 C C . THR A 1 379 ? 3.860 12.339 8.423 1.00 85.12 379 THR A C 1
ATOM 2977 O O . THR A 1 379 ? 4.131 12.569 7.247 1.00 85.12 379 THR A O 1
ATOM 2980 N N . GLU A 1 380 ? 3.900 11.098 8.906 1.00 82.50 380 GLU A N 1
ATOM 2981 C CA . GLU A 1 380 ? 4.284 9.935 8.103 1.00 82.50 380 GLU A CA 1
ATOM 2982 C C . GLU A 1 380 ? 3.095 9.381 7.313 1.00 82.50 380 GLU A C 1
ATOM 2984 O O . GLU A 1 380 ? 2.037 9.071 7.869 1.00 82.50 380 GLU A O 1
ATOM 2989 N N . ALA A 1 381 ? 3.226 9.300 5.986 1.00 67.69 381 ALA A N 1
ATOM 2990 C CA . ALA A 1 381 ? 2.205 8.686 5.139 1.00 67.69 381 ALA A CA 1
ATOM 2991 C C . ALA A 1 381 ? 2.032 7.206 5.527 1.00 67.69 381 ALA A C 1
ATOM 2993 O O . ALA A 1 381 ? 2.993 6.437 5.519 1.00 67.69 381 ALA A O 1
ATOM 2994 N N . GLY A 1 382 ? 0.807 6.807 5.880 1.00 69.12 382 GLY A N 1
ATOM 2995 C CA . GLY A 1 382 ? 0.517 5.457 6.371 1.00 69.12 382 GLY A CA 1
ATOM 2996 C C . GLY A 1 382 ? 0.753 5.224 7.864 1.00 69.12 382 GLY A C 1
ATOM 2997 O O . GLY A 1 382 ? 0.740 4.065 8.277 1.00 69.12 382 GLY A O 1
ATOM 2998 N N . SER A 1 383 ? 0.907 6.274 8.677 1.00 84.44 383 SER A N 1
ATOM 2999 C CA . SER A 1 383 ? 0.829 6.147 10.140 1.00 84.44 383 SER A CA 1
ATOM 3000 C C . SER A 1 383 ? -0.445 5.392 10.545 1.00 84.44 383 SER A C 1
ATOM 3002 O O . SER A 1 383 ? -1.553 5.758 10.151 1.00 84.44 383 SER A O 1
ATOM 3004 N N . TRP A 1 384 ? -0.290 4.310 11.310 1.00 87.88 384 TRP A N 1
ATOM 3005 C CA . TRP A 1 384 ? -1.398 3.504 11.825 1.00 87.88 384 TRP A CA 1
ATOM 3006 C C . TRP A 1 384 ? -1.665 3.885 13.279 1.00 87.88 384 TRP A C 1
ATOM 3008 O O . TRP A 1 384 ? -1.393 3.127 14.209 1.00 87.88 384 TRP A O 1
ATOM 3018 N N . GLU A 1 385 ? -2.135 5.112 13.464 1.00 86.25 385 GLU A N 1
ATOM 3019 C CA . GLU A 1 385 ? -2.337 5.706 14.778 1.00 86.25 385 GLU A CA 1
ATOM 3020 C C . GLU A 1 385 ? -3.757 6.219 14.953 1.00 86.25 385 GLU A C 1
ATOM 3022 O O . GLU A 1 385 ? -4.465 6.569 14.005 1.00 86.25 385 GLU A O 1
ATOM 3027 N N . TYR A 1 386 ? -4.144 6.295 16.217 1.00 87.75 386 TYR A N 1
ATOM 3028 C CA . TYR A 1 386 ? -5.348 6.963 16.652 1.00 87.75 386 TYR A CA 1
ATOM 3029 C C . TYR A 1 386 ? -4.997 8.389 17.094 1.00 87.75 386 TYR A C 1
ATOM 3031 O O . TYR A 1 386 ? -4.149 8.570 17.972 1.00 87.75 386 TYR A O 1
ATOM 3039 N N . ARG A 1 387 ? -5.621 9.409 16.497 1.00 91.81 387 ARG A N 1
ATOM 3040 C CA . ARG A 1 387 ? -5.370 10.826 16.819 1.00 91.81 387 ARG A CA 1
ATOM 3041 C C . ARG A 1 387 ? -6.667 11.613 16.937 1.00 91.81 387 ARG A C 1
ATOM 3043 O O . ARG A 1 387 ? -7.630 11.331 16.237 1.00 91.81 387 ARG A O 1
ATOM 3050 N N . HIS A 1 388 ? -6.656 12.626 17.801 1.00 92.88 388 HIS A N 1
ATOM 3051 C CA . HIS A 1 388 ? -7.745 13.586 17.979 1.00 92.88 388 HIS A CA 1
ATOM 3052 C C . HIS A 1 388 ? -7.219 14.989 17.727 1.00 92.88 388 HIS A C 1
ATOM 3054 O O . HIS A 1 388 ? -6.270 15.412 18.386 1.00 92.88 388 HIS A O 1
ATOM 3060 N N . VAL A 1 389 ? -7.781 15.662 16.729 1.00 94.69 389 VAL A N 1
ATOM 3061 C CA . VAL A 1 389 ? -7.297 16.942 16.202 1.00 94.69 389 VAL A CA 1
ATOM 3062 C C . VAL A 1 389 ? -8.446 17.935 16.068 1.00 94.69 389 VAL A C 1
ATOM 3064 O O . VAL A 1 389 ? -9.616 17.550 16.039 1.00 94.69 389 VAL A O 1
ATOM 3067 N N . ARG A 1 390 ? -8.105 19.224 16.012 1.00 94.56 390 ARG A N 1
ATOM 3068 C CA . ARG A 1 390 ? -9.093 20.287 15.842 1.00 94.56 390 ARG A CA 1
ATOM 3069 C C . ARG A 1 390 ? -9.467 20.460 14.370 1.00 94.56 390 ARG A C 1
ATOM 3071 O O . ARG A 1 390 ? -8.591 20.267 13.528 1.00 94.56 390 ARG A O 1
ATOM 3078 N N . PRO A 1 391 ? -10.702 20.872 14.046 1.00 94.62 391 PRO A N 1
ATOM 3079 C CA . PRO A 1 391 ? -11.132 21.060 12.661 1.00 94.62 391 PRO A CA 1
ATOM 3080 C C . PRO A 1 391 ? -10.228 22.033 11.899 1.00 94.62 391 PRO A C 1
ATOM 3082 O O . PRO A 1 391 ? -9.859 21.771 10.759 1.00 94.62 391 PRO A O 1
ATOM 3085 N N . GLU A 1 392 ? -9.779 23.103 12.561 1.00 93.06 392 GLU A N 1
ATOM 3086 C CA . GLU A 1 392 ? -8.964 24.158 11.944 1.00 93.06 392 GLU A CA 1
ATOM 3087 C C . GLU A 1 392 ? -7.534 23.705 11.608 1.00 93.06 392 GLU A C 1
ATOM 3089 O O . GLU A 1 392 ? -6.829 24.386 10.865 1.00 93.06 392 GLU A O 1
ATOM 3094 N N . THR A 1 393 ? -7.075 22.579 12.167 1.00 92.81 393 THR A N 1
ATOM 3095 C CA . THR A 1 393 ? -5.722 22.043 11.937 1.00 92.81 393 THR A CA 1
ATOM 3096 C C . THR A 1 393 ? -5.706 20.853 10.979 1.00 92.81 393 THR A C 1
ATOM 3098 O O . THR A 1 393 ? -4.636 20.293 10.719 1.00 92.81 393 THR A O 1
ATOM 3101 N N . VAL A 1 394 ? -6.869 20.456 10.452 1.00 94.12 394 VAL A N 1
ATOM 3102 C CA . VAL A 1 394 ? -6.997 19.354 9.498 1.00 94.12 394 VAL A CA 1
ATOM 3103 C C . VAL A 1 394 ? -6.714 19.852 8.087 1.00 94.12 394 VAL A C 1
ATOM 3105 O O . VAL A 1 394 ? -7.520 20.542 7.472 1.00 94.12 394 VAL A O 1
ATOM 3108 N N . ASP A 1 395 ? -5.580 19.420 7.549 1.00 93.12 395 ASP A N 1
ATOM 3109 C CA . ASP A 1 395 ? -5.301 19.481 6.119 1.00 93.12 395 ASP A CA 1
ATOM 3110 C C . ASP A 1 395 ? -5.963 18.279 5.418 1.00 93.12 395 ASP A C 1
ATOM 3112 O O . ASP A 1 395 ? -5.715 17.117 5.761 1.00 93.12 395 ASP A O 1
ATOM 3116 N N . ARG A 1 396 ? -6.832 18.564 4.440 1.00 92.62 396 ARG A N 1
ATOM 3117 C CA . ARG A 1 396 ? -7.589 17.560 3.679 1.00 92.62 396 ARG A CA 1
ATOM 3118 C C . ARG A 1 396 ? -6.692 16.700 2.804 1.00 92.62 396 ARG A C 1
ATOM 3120 O O . ARG A 1 396 ? -6.901 15.490 2.757 1.00 92.62 396 ARG A O 1
ATOM 3127 N N . ASP A 1 397 ? -5.679 17.282 2.172 1.00 92.81 397 ASP A N 1
ATOM 3128 C CA . ASP A 1 397 ? -4.730 16.523 1.357 1.00 92.81 397 ASP A CA 1
ATOM 3129 C C . ASP A 1 397 ? -3.925 15.576 2.236 1.00 92.81 397 ASP A C 1
ATOM 3131 O O . ASP A 1 397 ? -3.754 14.397 1.914 1.00 92.81 397 ASP A O 1
ATOM 3135 N N . ARG A 1 398 ? -3.544 16.042 3.426 1.00 92.81 398 ARG A N 1
ATOM 3136 C CA . ARG A 1 398 ? -2.867 15.195 4.403 1.00 92.81 398 ARG A CA 1
ATOM 3137 C C . ARG A 1 398 ? -3.748 14.053 4.910 1.00 92.81 398 ARG A C 1
ATOM 3139 O O . ARG A 1 398 ? -3.272 12.929 5.085 1.00 92.81 398 ARG A O 1
ATOM 3146 N N . LEU A 1 399 ? -5.030 14.315 5.148 1.00 93.00 399 LEU A N 1
ATOM 3147 C CA . LEU A 1 399 ? -5.997 13.291 5.542 1.00 93.00 399 LEU A CA 1
ATOM 3148 C C . LEU A 1 399 ? -6.175 12.233 4.438 1.00 93.00 399 LEU A C 1
ATOM 3150 O O . LEU A 1 399 ? -6.199 11.039 4.743 1.00 93.00 399 LEU A O 1
ATOM 3154 N N . VAL A 1 400 ? -6.212 12.656 3.169 1.00 94.44 400 VAL A N 1
ATOM 3155 C CA . VAL A 1 400 ? -6.219 11.772 1.990 1.00 94.44 400 VAL A CA 1
ATOM 3156 C C . VAL A 1 400 ? -4.938 10.934 1.925 1.00 94.44 400 VAL A C 1
ATOM 3158 O O . VAL A 1 400 ? -5.014 9.725 1.719 1.00 94.44 400 VAL A O 1
ATOM 3161 N N . GLU A 1 401 ? -3.759 11.518 2.152 1.00 92.38 401 GLU A N 1
ATOM 3162 C CA . GLU A 1 401 ? -2.484 10.782 2.187 1.00 92.38 401 GLU A CA 1
ATOM 3163 C C . GLU A 1 401 ? -2.448 9.710 3.287 1.00 92.38 401 GLU A C 1
ATOM 3165 O O . GLU A 1 401 ? -1.978 8.589 3.059 1.00 92.38 401 GLU A O 1
ATOM 3170 N N . LEU A 1 402 ? -2.964 10.024 4.480 1.00 93.38 402 LEU A N 1
ATOM 3171 C CA . LEU A 1 402 ? -3.088 9.065 5.583 1.00 93.38 402 LEU A CA 1
ATOM 3172 C C . LEU A 1 402 ? -4.047 7.928 5.227 1.00 93.38 402 LEU A C 1
ATOM 3174 O O . LEU A 1 402 ? -3.698 6.757 5.390 1.00 93.38 402 LEU A O 1
ATOM 3178 N N . ALA A 1 403 ? -5.216 8.269 4.686 1.00 92.88 403 ALA A N 1
ATOM 3179 C CA . ALA A 1 403 ? -6.229 7.316 4.258 1.00 92.88 403 ALA A CA 1
ATOM 3180 C C . ALA A 1 403 ? -5.723 6.388 3.138 1.00 92.88 403 ALA A C 1
ATOM 3182 O O . ALA A 1 403 ? -5.862 5.166 3.243 1.00 92.88 403 ALA A O 1
ATOM 3183 N N . ASN A 1 404 ? -5.032 6.942 2.135 1.00 92.19 404 ASN A N 1
ATOM 3184 C CA . ASN A 1 404 ? -4.299 6.193 1.108 1.00 92.19 404 ASN A CA 1
ATOM 3185 C C . ASN A 1 404 ? -3.273 5.243 1.737 1.00 92.19 404 ASN A C 1
ATOM 3187 O O . ASN A 1 404 ? -3.190 4.054 1.405 1.00 92.19 404 ASN A O 1
ATOM 3191 N N . GLY A 1 405 ? -2.532 5.744 2.723 1.00 89.56 405 GLY A N 1
ATOM 3192 C CA . GLY A 1 405 ? -1.634 4.950 3.543 1.00 89.56 405 GLY A CA 1
ATOM 3193 C C . GLY A 1 405 ? -2.332 3.760 4.210 1.00 89.56 405 GLY A C 1
ATOM 3194 O O . GLY A 1 405 ? -1.810 2.645 4.139 1.00 89.56 405 GLY A O 1
ATOM 3195 N N . TRP A 1 406 ? -3.516 3.942 4.798 1.00 91.00 406 TRP A N 1
ATOM 3196 C CA . TRP A 1 406 ? -4.266 2.862 5.448 1.00 91.00 406 TRP A CA 1
ATOM 3197 C C . TRP A 1 406 ? -4.799 1.814 4.465 1.00 91.00 406 TRP A C 1
ATOM 3199 O O . TRP A 1 406 ? -4.630 0.615 4.708 1.00 91.00 406 TRP A O 1
ATOM 3209 N N . VAL A 1 407 ? -5.410 2.219 3.345 1.00 89.94 407 VAL A N 1
ATOM 3210 C CA . VAL A 1 407 ? -5.960 1.267 2.351 1.00 89.94 407 VAL A CA 1
ATOM 3211 C C . VAL A 1 407 ? -4.864 0.510 1.589 1.00 89.94 407 VAL A C 1
ATOM 3213 O O . VAL A 1 407 ? -5.068 -0.627 1.144 1.00 89.94 407 VAL A O 1
ATOM 3216 N N . SER A 1 408 ? -3.655 1.076 1.507 1.00 85.69 408 SER A N 1
ATOM 3217 C CA . SER A 1 408 ? -2.483 0.394 0.941 1.00 85.69 408 SER A CA 1
ATOM 3218 C C . SER A 1 408 ? -1.933 -0.727 1.841 1.00 85.69 408 SER A C 1
ATOM 3220 O O . SER A 1 408 ? -1.247 -1.637 1.356 1.00 85.69 408 SER A O 1
ATOM 3222 N N . GLN A 1 409 ? -2.252 -0.693 3.139 1.00 82.06 409 GLN A N 1
ATOM 3223 C CA . GLN A 1 409 ? -1.768 -1.634 4.145 1.00 82.06 409 GLN A CA 1
ATOM 3224 C C . GLN A 1 409 ? -2.701 -2.831 4.337 1.00 82.06 409 GLN A C 1
ATOM 3226 O O . GLN A 1 409 ? -3.912 -2.775 4.125 1.00 82.06 409 GLN A O 1
ATOM 3231 N N . LEU A 1 410 ? -2.115 -3.945 4.782 1.00 77.12 410 LEU A N 1
ATOM 3232 C CA . LEU A 1 410 ? -2.829 -5.186 5.067 1.00 77.12 410 LEU A CA 1
ATOM 3233 C C . LEU A 1 410 ? -2.709 -5.532 6.557 1.00 77.12 410 LEU A C 1
ATOM 3235 O O . LEU A 1 410 ? -1.810 -6.275 6.954 1.00 77.12 410 LEU A O 1
ATOM 3239 N N . TYR A 1 411 ? -3.642 -5.025 7.368 1.00 74.12 411 TYR A N 1
ATOM 3240 C CA . TYR A 1 411 ? -3.632 -5.167 8.832 1.00 74.12 411 TYR A CA 1
ATOM 3241 C C . TYR A 1 411 ? -3.499 -6.628 9.309 1.00 74.12 411 TYR A C 1
ATOM 3243 O O . TYR A 1 411 ? -2.665 -6.952 10.154 1.00 74.12 411 TYR A O 1
ATOM 3251 N N . GLY A 1 412 ? -4.247 -7.556 8.695 1.00 59.31 412 GLY A N 1
ATOM 3252 C CA . GLY A 1 412 ? -4.297 -8.978 9.082 1.00 59.31 412 GLY A CA 1
ATOM 3253 C C . GLY A 1 412 ? -2.994 -9.790 8.928 1.00 59.31 412 GLY A C 1
ATOM 3254 O O . GLY A 1 412 ? -3.008 -11.007 9.145 1.00 59.31 412 GLY A O 1
ATOM 3255 N N . GLN A 1 413 ? -1.876 -9.168 8.527 1.00 55.00 413 GLN A N 1
ATOM 3256 C CA . GLN A 1 413 ? -0.541 -9.789 8.476 1.00 55.00 413 GLN A CA 1
ATOM 3257 C C . GLN A 1 413 ? 0.406 -9.367 9.614 1.00 55.00 413 GLN A C 1
ATOM 3259 O O . GLN A 1 413 ? 1.525 -9.878 9.674 1.00 55.00 413 GLN A O 1
ATOM 3264 N N . GLY A 1 414 ? -0.045 -8.507 10.536 1.00 57.12 414 GLY A N 1
ATOM 3265 C CA . GLY A 1 414 ? 0.680 -8.171 11.764 1.00 57.12 414 GLY A CA 1
ATOM 3266 C C . GLY A 1 414 ? 0.802 -9.341 12.764 1.00 57.12 414 GLY A C 1
ATOM 3267 O O . GLY A 1 414 ? 0.299 -10.444 12.516 1.00 57.12 414 GLY A O 1
ATOM 3268 N N . PRO A 1 415 ? 1.455 -9.127 13.922 1.00 51.31 415 PRO A N 1
ATOM 3269 C CA . PRO A 1 415 ? 1.756 -10.172 14.911 1.00 51.31 415 PRO A CA 1
ATOM 3270 C C . PRO A 1 415 ? 0.524 -10.945 15.419 1.00 51.31 415 PRO A C 1
ATOM 3272 O O . PRO A 1 415 ? 0.634 -12.150 15.659 1.00 51.31 415 PRO A O 1
ATOM 3275 N N . ASN A 1 416 ? -0.652 -10.307 15.473 1.00 57.75 416 ASN A N 1
ATOM 3276 C CA . ASN A 1 416 ? -1.910 -10.918 15.932 1.00 57.75 416 ASN A CA 1
ATOM 3277 C C . ASN A 1 416 ? -2.511 -11.915 14.917 1.00 57.75 416 ASN A C 1
ATOM 3279 O O . ASN A 1 416 ? -3.262 -12.817 15.287 1.00 57.75 416 ASN A O 1
ATOM 3283 N N . ARG A 1 417 ? -2.117 -11.830 13.632 1.00 67.81 417 ARG A N 1
ATOM 3284 C CA . ARG A 1 417 ? -2.482 -12.771 12.546 1.00 67.81 417 ARG A CA 1
ATOM 3285 C C . ARG A 1 417 ? -3.990 -12.990 12.350 1.00 67.81 417 ARG A C 1
ATOM 3287 O O . ARG A 1 417 ? -4.412 -14.086 11.962 1.00 67.81 417 ARG A O 1
ATOM 3294 N N . GLU A 1 418 ? -4.789 -11.955 12.566 1.00 81.44 418 GLU A N 1
ATOM 3295 C CA . GLU A 1 418 ? -6.239 -11.972 12.377 1.00 81.44 418 GLU A CA 1
ATOM 3296 C C . GLU A 1 418 ? -6.594 -11.979 10.884 1.00 81.44 418 GLU A C 1
ATOM 3298 O O . GLU A 1 418 ? -6.647 -10.955 10.204 1.00 81.44 418 GLU A O 1
ATOM 3303 N N . TRP A 1 419 ? -6.820 -13.178 10.344 1.00 84.06 419 TRP A N 1
ATOM 3304 C CA . TRP A 1 419 ? -7.020 -13.390 8.907 1.00 84.06 419 TRP A CA 1
ATOM 3305 C C . TRP A 1 419 ? -8.249 -12.668 8.331 1.00 84.06 419 TRP A C 1
ATOM 3307 O O . TRP A 1 419 ? -8.297 -12.453 7.118 1.00 84.06 419 TRP A O 1
ATOM 3317 N N . VAL A 1 420 ? -9.233 -12.335 9.174 1.00 86.25 420 VAL A N 1
ATOM 3318 C CA . VAL A 1 420 ? -10.511 -11.720 8.779 1.00 86.25 420 VAL A CA 1
ATOM 3319 C C . VAL A 1 420 ? -10.294 -10.352 8.155 1.00 86.25 420 VAL A C 1
ATOM 3321 O O . VAL A 1 420 ? -10.795 -10.115 7.063 1.00 86.25 420 VAL A O 1
ATOM 3324 N N . TYR A 1 421 ? -9.429 -9.522 8.741 1.00 86.75 421 TYR A N 1
ATOM 3325 C CA . TYR A 1 421 ? -9.087 -8.203 8.207 1.00 86.75 421 TYR A CA 1
ATOM 3326 C C . TYR A 1 421 ? -8.436 -8.274 6.819 1.00 86.75 421 TYR A C 1
ATOM 3328 O O . TYR A 1 421 ? -8.568 -7.355 6.023 1.00 86.75 421 TYR A O 1
ATOM 3336 N N . GLY A 1 422 ? -7.787 -9.393 6.470 1.00 83.06 422 GLY A N 1
ATOM 3337 C CA . GLY A 1 422 ? -7.267 -9.616 5.114 1.00 83.06 422 GLY A CA 1
ATOM 3338 C C . GLY A 1 422 ? -8.338 -9.929 4.057 1.00 83.06 422 GLY A C 1
ATOM 3339 O O . GLY A 1 422 ? -8.024 -9.985 2.866 1.00 83.06 422 GLY A O 1
ATOM 3340 N N . ARG A 1 423 ? -9.583 -10.180 4.480 1.00 84.12 423 ARG A N 1
ATOM 3341 C CA . ARG A 1 423 ? -10.755 -10.414 3.622 1.00 84.12 423 ARG A CA 1
ATOM 3342 C C . ARG A 1 423 ? -11.702 -9.215 3.567 1.00 84.12 423 ARG A C 1
ATOM 3344 O O . ARG A 1 423 ? -12.534 -9.191 2.669 1.00 84.12 423 ARG A O 1
ATOM 3351 N N . VAL A 1 424 ? -11.577 -8.270 4.496 1.00 87.94 424 VAL A N 1
ATOM 3352 C CA . VAL A 1 424 ? -12.392 -7.053 4.529 1.00 87.94 424 VAL A CA 1
ATOM 3353 C C . VAL A 1 424 ? -11.989 -6.132 3.361 1.00 87.94 424 VAL A C 1
ATOM 3355 O O . VAL A 1 424 ? -10.788 -5.924 3.149 1.00 87.94 424 VAL A O 1
ATOM 3358 N N . PRO A 1 425 ? -12.951 -5.594 2.587 1.00 88.25 425 PRO A N 1
ATOM 3359 C CA . PRO A 1 425 ? -12.718 -4.515 1.630 1.00 88.25 425 PRO A CA 1
ATOM 3360 C C . PRO A 1 425 ? -11.972 -3.351 2.280 1.00 88.25 425 PRO A C 1
ATOM 3362 O O . PRO A 1 425 ? -12.342 -2.903 3.364 1.00 88.25 425 PRO A O 1
ATOM 3365 N N . ARG A 1 426 ? -10.919 -2.866 1.625 1.00 90.69 426 ARG A N 1
ATOM 3366 C CA . ARG A 1 426 ? -10.059 -1.805 2.155 1.00 90.69 426 ARG A CA 1
ATOM 3367 C C . ARG A 1 426 ? -10.631 -0.463 1.728 1.00 90.69 426 ARG A C 1
ATOM 3369 O O . ARG A 1 426 ? -10.341 -0.016 0.630 1.00 90.69 426 ARG A O 1
ATOM 3376 N N . ARG A 1 427 ? -11.482 0.100 2.579 1.00 94.56 427 ARG A N 1
ATOM 3377 C CA . ARG A 1 427 ? -12.227 1.338 2.350 1.00 94.56 427 ARG A CA 1
ATOM 3378 C C . ARG A 1 427 ? -12.001 2.296 3.507 1.00 94.56 427 ARG A C 1
ATOM 3380 O O . ARG A 1 427 ? -11.485 1.906 4.562 1.00 94.56 427 ARG A O 1
ATOM 3387 N N . ILE A 1 428 ? -12.437 3.529 3.322 1.00 96.44 428 ILE A N 1
ATOM 3388 C CA . ILE A 1 428 ? -12.542 4.514 4.393 1.00 96.44 428 ILE A CA 1
ATOM 3389 C C . ILE A 1 428 ? -14.003 4.656 4.784 1.00 96.44 428 ILE A C 1
ATOM 3391 O O . ILE A 1 428 ? -14.878 4.681 3.927 1.00 96.44 428 ILE A O 1
ATOM 3395 N N . ILE A 1 429 ? -14.272 4.749 6.080 1.00 97.31 429 ILE A N 1
ATOM 3396 C CA . ILE A 1 429 ? -15.579 5.147 6.591 1.00 97.31 429 ILE A CA 1
ATOM 3397 C C . ILE A 1 429 ? -15.425 6.457 7.356 1.00 97.31 429 ILE A C 1
ATOM 3399 O O . ILE A 1 429 ? -14.511 6.603 8.176 1.00 97.31 429 ILE A O 1
ATOM 3403 N N . VAL A 1 430 ? -16.315 7.399 7.052 1.00 97.94 430 VAL A N 1
ATOM 3404 C CA . VAL A 1 430 ? -16.458 8.668 7.757 1.00 97.94 430 VAL A CA 1
ATOM 3405 C C . VAL A 1 430 ? -17.810 8.676 8.449 1.00 97.94 430 VAL A C 1
ATOM 3407 O O . VAL A 1 430 ? -18.850 8.538 7.802 1.00 97.94 430 VAL A O 1
ATOM 3410 N N . GLU A 1 431 ? -17.796 8.803 9.767 1.00 97.19 431 GLU A N 1
ATOM 3411 C CA . GLU A 1 431 ? -18.983 8.694 10.614 1.00 97.19 431 GLU A CA 1
ATOM 3412 C C . GLU A 1 431 ? -19.070 9.844 11.617 1.00 97.19 431 GLU A C 1
ATOM 3414 O O . GLU A 1 431 ? -18.122 10.615 11.794 1.00 97.19 431 GLU A O 1
ATOM 3419 N N . GLU A 1 432 ? -20.234 9.974 12.248 1.00 95.94 432 GLU A N 1
ATOM 3420 C CA . GLU A 1 432 ? -20.441 10.928 13.330 1.00 95.94 432 GLU A CA 1
ATOM 3421 C C . GLU A 1 432 ? -19.482 10.681 14.492 1.00 95.94 432 GLU A C 1
ATOM 3423 O O . GLU A 1 432 ? -19.178 9.542 14.854 1.00 95.94 432 GLU A O 1
ATOM 3428 N N . LEU A 1 433 ? -19.016 11.777 15.087 1.00 95.19 433 LEU A N 1
ATOM 3429 C CA . LEU A 1 433 ? -18.389 11.708 16.389 1.00 95.19 433 LEU A CA 1
ATOM 3430 C C . LEU A 1 433 ? -19.474 11.474 17.436 1.00 95.19 433 LEU A C 1
ATOM 3432 O O . LEU A 1 433 ? -20.419 12.251 17.535 1.00 95.19 433 LEU A O 1
ATOM 3436 N N . LEU A 1 434 ? -19.328 10.404 18.213 1.00 94.00 434 LEU A N 1
ATOM 3437 C CA . LEU A 1 434 ? -20.175 10.176 19.373 1.00 94.00 434 LEU A CA 1
ATOM 3438 C C . LEU A 1 434 ? -19.651 11.014 20.536 1.00 94.00 434 LEU A C 1
ATOM 3440 O O . LEU A 1 434 ? -18.461 10.958 20.855 1.00 94.00 434 LEU A O 1
ATOM 3444 N N . GLU A 1 435 ? -20.553 11.755 21.162 1.00 90.38 435 GLU A N 1
ATOM 3445 C CA . GLU A 1 435 ? -20.291 12.568 22.343 1.00 90.38 435 GLU A CA 1
ATOM 3446 C C . GLU A 1 435 ? -21.182 12.054 23.473 1.00 90.38 435 GLU A C 1
ATOM 3448 O O . GLU A 1 435 ? -22.369 11.797 23.273 1.00 90.38 435 GLU A O 1
ATOM 3453 N N . GLY A 1 436 ? -20.585 11.825 24.639 1.00 85.56 436 GLY A N 1
ATOM 3454 C CA . GLY A 1 436 ? -21.309 11.442 25.841 1.00 85.56 436 GLY A CA 1
ATOM 3455 C C . GLY A 1 436 ? -22.045 12.634 26.466 1.00 85.56 436 GLY A C 1
ATOM 3456 O O . GLY A 1 436 ? -21.881 13.770 26.011 1.00 85.56 436 GLY A O 1
ATOM 3457 N N . PRO A 1 437 ? -22.790 12.402 27.560 1.00 80.56 437 PRO A N 1
ATOM 3458 C CA . PRO A 1 437 ? -23.592 13.430 28.234 1.00 80.56 437 PRO A CA 1
ATOM 3459 C C . PRO A 1 437 ? -22.812 14.696 28.621 1.00 80.56 437 PRO A C 1
ATOM 3461 O O . PRO A 1 437 ? -23.351 15.799 28.596 1.00 80.56 437 PRO A O 1
ATOM 3464 N N . ASP A 1 438 ? -21.520 14.544 28.914 1.00 80.44 438 ASP A N 1
ATOM 3465 C CA . ASP A 1 438 ? -20.638 15.630 29.351 1.00 80.44 438 ASP A CA 1
ATOM 3466 C C . ASP A 1 438 ? -19.988 16.397 28.177 1.00 80.44 438 ASP A C 1
ATOM 3468 O O . ASP A 1 438 ? -19.065 17.189 28.379 1.00 80.44 438 ASP A O 1
ATOM 3472 N N . GLY A 1 439 ? -20.391 16.117 26.929 1.00 78.88 439 GLY A N 1
ATOM 3473 C CA . GLY A 1 439 ? -19.761 16.642 25.705 1.00 78.88 439 GLY A CA 1
ATOM 3474 C C . GLY A 1 439 ? -18.371 16.054 25.418 1.00 78.88 439 GLY A C 1
ATOM 3475 O O . GLY A 1 439 ? -17.669 16.485 24.502 1.00 78.88 439 GLY A O 1
ATOM 3476 N N . GLY A 1 440 ? -17.944 15.082 26.227 1.00 82.25 440 GLY A N 1
ATOM 3477 C CA . GLY A 1 440 ? -16.709 14.327 26.055 1.00 82.25 440 GLY A CA 1
ATOM 3478 C C . GLY A 1 440 ? -16.889 13.103 25.162 1.00 82.25 440 GLY A C 1
ATOM 3479 O O . GLY A 1 440 ? -17.976 12.790 24.694 1.00 82.25 440 GLY A O 1
ATOM 3480 N N . ILE A 1 441 ? -15.806 12.365 24.949 1.00 85.44 441 ILE A N 1
ATOM 3481 C CA . ILE A 1 441 ? -15.850 11.100 24.207 1.00 85.44 441 ILE A CA 1
ATOM 3482 C C . ILE A 1 441 ? -16.445 10.036 25.135 1.00 85.44 441 ILE A C 1
ATOM 3484 O O . ILE A 1 441 ? -15.905 9.872 26.231 1.00 85.44 441 ILE A O 1
ATOM 3488 N N . PRO A 1 442 ? -17.520 9.338 24.727 1.00 90.69 442 PRO A N 1
ATOM 3489 C CA . PRO A 1 442 ? -18.253 8.442 25.604 1.00 90.69 442 PRO A CA 1
ATOM 3490 C C . PRO A 1 442 ? -17.412 7.234 26.008 1.00 90.69 442 PRO A C 1
ATOM 3492 O O . PRO A 1 442 ? -16.505 6.795 25.286 1.00 90.69 442 PRO A O 1
ATOM 3495 N N . ASP A 1 443 ? -17.764 6.684 27.162 1.00 92.38 443 ASP A N 1
ATOM 3496 C CA . ASP A 1 443 ? -17.186 5.448 27.658 1.00 92.38 443 ASP A CA 1
ATOM 3497 C C . ASP A 1 443 ? -17.621 4.252 26.804 1.00 92.38 443 ASP A C 1
ATOM 3499 O O . ASP A 1 443 ? -18.717 4.207 26.246 1.00 92.38 443 ASP A O 1
ATOM 3503 N N . ASP A 1 444 ? -16.732 3.272 26.682 1.00 93.75 444 ASP A N 1
ATOM 3504 C CA . ASP A 1 444 ? -16.890 2.148 25.763 1.00 93.75 444 ASP A CA 1
ATOM 3505 C C . ASP A 1 444 ? -17.224 0.869 26.543 1.00 93.75 444 ASP A C 1
ATOM 3507 O O . ASP A 1 444 ? -16.346 0.279 27.190 1.00 93.75 444 ASP A O 1
ATOM 3511 N N . LEU A 1 445 ? -18.497 0.466 26.472 1.00 97.31 445 LEU A N 1
ATOM 3512 C CA . LEU A 1 445 ? -19.067 -0.696 27.154 1.00 97.31 445 LEU A CA 1
ATOM 3513 C C . LEU A 1 445 ? -19.011 -1.929 26.254 1.00 97.31 445 LEU A C 1
ATOM 3515 O O . LEU A 1 445 ? -19.660 -1.999 25.210 1.00 97.31 445 LEU A O 1
ATOM 3519 N N . LYS A 1 446 ? -18.267 -2.944 26.690 1.00 97.81 446 LYS A N 1
ATOM 3520 C CA . LYS A 1 446 ? -18.011 -4.164 25.925 1.00 97.81 446 LYS A CA 1
ATOM 3521 C C . LYS A 1 446 ? -18.627 -5.371 26.609 1.00 97.81 446 LYS A C 1
ATOM 3523 O O . LYS A 1 446 ? -18.161 -5.825 27.654 1.00 97.81 446 LYS A O 1
ATOM 3528 N N . PHE A 1 447 ? -19.644 -5.932 25.981 1.00 98.44 447 PHE A N 1
ATOM 3529 C CA . PHE A 1 447 ? -20.420 -7.063 26.465 1.00 98.44 447 PHE A CA 1
ATOM 3530 C C . PHE A 1 447 ? -19.836 -8.361 25.908 1.00 98.44 447 PHE A C 1
ATOM 3532 O O . PHE A 1 447 ? -19.782 -8.575 24.695 1.00 98.44 447 PHE A O 1
ATOM 3539 N N . PHE A 1 448 ? -19.390 -9.253 26.788 1.00 98.06 448 PHE A N 1
ATOM 3540 C CA . PHE A 1 448 ? -18.892 -10.575 26.420 1.00 98.06 448 PHE A CA 1
ATOM 3541 C C . PHE A 1 448 ? -20.058 -11.560 26.392 1.00 98.06 448 PHE A C 1
ATOM 3543 O O . PHE A 1 448 ? -20.535 -12.016 27.439 1.00 98.06 448 PHE A O 1
ATOM 3550 N N . VAL A 1 449 ? -20.499 -11.898 25.180 1.00 98.44 449 VAL A N 1
ATOM 3551 C CA . VAL A 1 449 ? -21.681 -12.728 24.957 1.00 98.44 449 VAL A CA 1
ATOM 3552 C C . VAL A 1 449 ? -21.270 -14.129 24.518 1.00 98.44 449 VAL A C 1
ATOM 3554 O O . VAL A 1 449 ? -20.595 -14.315 23.504 1.00 98.44 449 VAL A O 1
ATOM 3557 N N . PHE A 1 450 ? -21.685 -15.131 25.289 1.00 97.69 450 PHE A N 1
ATOM 3558 C CA . PHE A 1 450 ? -21.382 -16.544 25.069 1.00 97.69 450 PHE A CA 1
ATOM 3559 C C . PHE A 1 450 ? -22.678 -17.310 24.838 1.00 97.69 450 PHE A C 1
ATOM 3561 O O . PHE A 1 450 ? -23.545 -17.322 25.710 1.00 97.69 450 PHE A O 1
ATOM 3568 N N . HIS A 1 451 ? -22.808 -17.964 23.680 1.00 96.19 451 HIS A N 1
ATOM 3569 C CA . HIS A 1 451 ? -24.022 -18.707 23.300 1.00 96.19 451 HIS A CA 1
ATOM 3570 C C . HIS A 1 451 ? -25.311 -17.892 23.509 1.00 96.19 451 HIS A C 1
ATOM 3572 O O . HIS A 1 451 ? -26.272 -18.368 24.111 1.00 96.19 451 HIS A O 1
ATOM 3578 N N . GLY A 1 452 ? -25.289 -16.632 23.062 1.00 95.06 452 GLY A N 1
ATOM 3579 C CA . GLY A 1 452 ? -26.416 -15.703 23.169 1.00 95.06 452 GLY A CA 1
ATOM 3580 C C . GLY A 1 452 ? -26.675 -15.134 24.568 1.00 95.06 452 GLY A C 1
ATOM 3581 O O . GLY A 1 452 ? -27.697 -14.488 24.746 1.00 95.06 452 GLY A O 1
ATOM 3582 N N . ARG A 1 453 ? -25.795 -15.363 25.556 1.00 97.69 453 ARG A N 1
ATOM 3583 C CA . ARG A 1 453 ? -25.937 -14.814 26.916 1.00 97.69 453 ARG A CA 1
ATOM 3584 C C . ARG A 1 453 ? -24.770 -13.935 27.334 1.00 97.69 453 ARG A C 1
ATOM 3586 O O . ARG A 1 453 ? -23.617 -14.369 27.258 1.00 97.69 453 ARG A O 1
ATOM 3593 N N . CYS A 1 454 ? -25.061 -12.722 27.793 1.00 98.31 454 CYS A N 1
ATOM 3594 C CA . CYS A 1 454 ? -24.057 -11.820 28.343 1.00 98.31 454 CYS A CA 1
ATOM 3595 C C . CYS A 1 454 ? -23.566 -12.365 29.690 1.00 98.31 454 CYS A C 1
ATOM 3597 O O . CYS A 1 454 ? -24.359 -12.731 30.559 1.00 98.31 454 CYS A O 1
ATOM 3599 N N . ARG A 1 455 ? -22.244 -12.477 29.856 1.00 98.00 455 ARG A N 1
ATOM 3600 C CA . ARG A 1 455 ? -21.633 -12.988 31.098 1.00 98.00 455 ARG A CA 1
ATOM 3601 C C . ARG A 1 455 ? -20.740 -11.984 31.797 1.00 98.00 455 ARG A C 1
ATOM 3603 O O . ARG A 1 455 ? -20.614 -12.068 33.012 1.00 98.00 455 ARG A O 1
ATOM 3610 N N . TYR A 1 456 ? -20.140 -11.073 31.042 1.00 98.00 456 TYR A N 1
ATOM 3611 C CA . TYR A 1 456 ? -19.237 -10.062 31.569 1.00 98.00 456 TYR A CA 1
ATOM 3612 C C . TYR A 1 456 ? -19.386 -8.777 30.773 1.00 98.00 456 TYR A C 1
ATOM 3614 O O . TYR A 1 456 ? -19.642 -8.815 29.567 1.00 98.00 456 TYR A O 1
ATOM 3622 N N . ILE A 1 457 ? -19.172 -7.660 31.450 1.00 98.25 457 ILE A N 1
ATOM 3623 C CA . ILE A 1 457 ? -19.167 -6.322 30.874 1.00 98.25 457 ILE A CA 1
ATOM 3624 C C . ILE A 1 457 ? -17.810 -5.709 31.193 1.00 98.25 457 ILE A C 1
ATOM 3626 O O . ILE A 1 457 ? -17.322 -5.838 32.310 1.00 98.25 457 ILE A O 1
ATOM 3630 N N . GLN A 1 458 ? -17.178 -5.086 30.211 1.00 97.19 458 GLN A N 1
ATOM 3631 C CA . GLN A 1 458 ? -15.957 -4.314 30.392 1.00 97.19 458 GLN A CA 1
ATOM 3632 C C . GLN A 1 458 ? -16.264 -2.853 30.081 1.00 97.19 458 GLN A C 1
ATOM 3634 O O . GLN A 1 458 ? -16.808 -2.565 29.019 1.00 97.19 458 GLN A O 1
ATOM 3639 N N . LEU A 1 459 ? -15.887 -1.949 30.976 1.00 96.31 459 LEU A N 1
ATOM 3640 C CA . LEU A 1 459 ? -16.021 -0.507 30.812 1.00 96.31 459 LEU A CA 1
ATOM 3641 C C . LEU A 1 459 ? -14.630 0.097 30.607 1.00 96.31 459 LEU A C 1
ATOM 3643 O O . LEU A 1 459 ? -13.783 -0.001 31.493 1.00 96.31 459 LEU A O 1
ATOM 3647 N N . ASP A 1 460 ? -14.389 0.701 29.443 1.00 93.81 460 ASP A N 1
ATOM 3648 C CA . ASP A 1 460 ? -13.177 1.485 29.188 1.00 93.81 460 ASP A CA 1
ATOM 3649 C C . ASP A 1 460 ? -13.517 2.981 29.186 1.00 93.81 460 ASP A C 1
ATOM 3651 O O . ASP A 1 460 ? -14.173 3.455 28.253 1.00 93.81 460 ASP A O 1
ATOM 3655 N N . SER A 1 461 ? -12.987 3.724 30.160 1.00 91.50 461 SER A N 1
ATOM 3656 C CA . SER A 1 461 ? -13.235 5.165 30.307 1.00 91.50 461 SER A CA 1
ATOM 3657 C C . SER A 1 461 ? -11.984 6.007 30.051 1.00 91.50 461 SER A C 1
ATOM 3659 O O . SER A 1 461 ? -10.844 5.525 30.084 1.00 91.50 461 SER A O 1
ATOM 3661 N N . GLY A 1 462 ? -12.186 7.301 29.786 1.00 84.75 462 GLY A N 1
ATOM 3662 C CA . GLY A 1 462 ? -11.101 8.288 29.772 1.00 84.75 462 GLY A CA 1
ATOM 3663 C C . GLY A 1 462 ? -10.104 8.138 28.616 1.00 84.75 462 GLY A C 1
ATOM 3664 O O . GLY A 1 462 ? -8.905 8.344 28.806 1.00 84.75 462 GLY A O 1
ATOM 3665 N N . ARG A 1 463 ? -10.580 7.810 27.403 1.00 79.50 463 ARG A N 1
ATOM 3666 C CA . ARG A 1 463 ? -9.755 7.535 26.201 1.00 79.50 463 ARG A CA 1
ATOM 3667 C C . ARG A 1 463 ? -8.698 8.610 25.883 1.00 79.50 463 ARG A C 1
ATOM 3669 O O . ARG A 1 463 ? -7.633 8.264 25.379 1.00 79.50 463 ARG A O 1
ATOM 3676 N N . PHE A 1 464 ? -8.971 9.881 26.196 1.00 73.62 464 PHE A N 1
ATOM 3677 C CA . PHE A 1 464 ? -8.066 11.029 25.985 1.00 73.62 464 PHE A CA 1
ATOM 3678 C C . PHE A 1 464 ? -7.558 11.681 27.283 1.00 73.62 464 PHE A C 1
ATOM 3680 O O . PHE A 1 464 ? -6.902 12.726 27.250 1.00 73.62 464 PHE A O 1
ATOM 3687 N N . GLY A 1 465 ? -7.860 11.063 28.423 1.00 77.25 465 GLY A N 1
ATOM 3688 C CA . GLY A 1 465 ? -7.466 11.507 29.753 1.00 77.25 465 GLY A CA 1
ATOM 3689 C C . GLY A 1 465 ? -6.759 10.389 30.512 1.00 77.25 465 GLY A C 1
ATOM 3690 O O . GLY A 1 465 ? -5.907 9.681 29.971 1.00 77.25 465 GLY A O 1
ATOM 3691 N N . ARG A 1 466 ? -7.109 10.223 31.788 1.00 84.94 466 ARG A N 1
ATOM 3692 C CA . ARG A 1 466 ? -6.677 9.066 32.573 1.00 84.94 466 ARG A CA 1
ATOM 3693 C C . ARG A 1 466 ? -7.516 7.860 32.153 1.00 84.94 466 ARG A C 1
ATOM 3695 O O . ARG A 1 466 ? -8.674 7.759 32.537 1.00 84.94 466 ARG A O 1
ATOM 3702 N N . ARG A 1 467 ? -6.917 6.956 31.379 1.00 90.25 467 ARG A N 1
ATOM 3703 C CA . ARG A 1 467 ? -7.575 5.720 30.953 1.00 90.25 467 ARG A CA 1
ATOM 3704 C C . ARG A 1 467 ? -7.784 4.782 32.140 1.00 90.25 467 ARG A C 1
ATOM 3706 O O . ARG A 1 467 ? -6.809 4.421 32.804 1.00 90.25 467 ARG A O 1
ATOM 3713 N N . THR A 1 468 ? -9.019 4.344 32.336 1.00 94.06 468 THR A N 1
ATOM 3714 C CA . THR A 1 468 ? -9.379 3.295 33.296 1.00 94.06 468 THR A CA 1
ATOM 3715 C C . THR A 1 468 ? -10.047 2.130 32.582 1.00 94.06 468 THR A C 1
ATOM 3717 O O . THR A 1 468 ? -10.468 2.252 31.427 1.00 94.06 468 THR A O 1
ATOM 3720 N N . GLN A 1 469 ? -10.054 0.970 33.228 1.00 95.06 469 GLN A N 1
ATOM 3721 C CA . GLN A 1 469 ? -10.701 -0.221 32.702 1.00 95.06 469 GLN A CA 1
ATOM 3722 C C . GLN A 1 469 ? -11.237 -1.075 33.837 1.00 95.06 469 GLN A C 1
ATOM 3724 O O . GLN A 1 469 ? -10.454 -1.609 34.618 1.00 95.06 469 GLN A O 1
ATOM 3729 N N . ASP A 1 470 ? -12.544 -1.278 33.845 1.00 96.12 470 ASP A N 1
ATOM 3730 C CA . ASP A 1 470 ? -13.255 -2.004 34.887 1.00 96.12 470 ASP A CA 1
ATOM 3731 C C . ASP A 1 470 ? -14.047 -3.166 34.279 1.00 96.12 470 ASP A C 1
ATOM 3733 O O . ASP A 1 470 ? -14.436 -3.131 33.108 1.00 96.12 470 ASP A O 1
ATOM 3737 N N . PHE A 1 471 ? -14.256 -4.227 35.058 1.00 97.25 471 PHE A N 1
ATOM 3738 C CA . PHE A 1 471 ? -14.996 -5.412 34.630 1.00 97.25 471 PHE A CA 1
ATOM 3739 C C . PHE A 1 471 ? -16.128 -5.693 35.608 1.00 97.25 471 PHE A C 1
ATOM 3741 O O . PHE A 1 471 ? -15.930 -5.649 36.816 1.00 97.25 471 PHE A O 1
ATOM 3748 N N . PHE A 1 472 ? -17.294 -6.046 35.083 1.00 98.06 472 PHE A N 1
ATOM 3749 C CA . PHE A 1 472 ? -18.510 -6.254 35.852 1.00 98.06 472 PHE A CA 1
ATOM 3750 C C . PHE A 1 472 ? -19.221 -7.537 35.429 1.00 98.06 472 PHE A C 1
ATOM 3752 O O . PHE A 1 472 ? -19.089 -8.021 34.298 1.00 98.06 472 PHE A O 1
ATOM 3759 N N . LEU A 1 473 ? -20.009 -8.079 36.350 1.00 98.19 473 LEU A N 1
ATOM 3760 C CA . LEU A 1 473 ? -21.079 -9.018 36.029 1.00 98.19 473 LEU A CA 1
ATOM 3761 C C . LEU A 1 473 ? -22.285 -8.271 35.424 1.00 98.19 473 LEU A C 1
ATOM 3763 O O . LEU A 1 473 ? -22.372 -7.050 35.550 1.00 98.19 473 LEU A O 1
ATOM 3767 N N . PRO A 1 474 ? -23.242 -8.976 34.787 1.00 97.75 474 PRO A N 1
ATOM 3768 C CA . PRO A 1 474 ? -24.415 -8.337 34.183 1.00 97.75 474 PRO A CA 1
ATOM 3769 C C . PRO A 1 474 ? -25.303 -7.572 35.176 1.00 97.75 474 PRO A C 1
ATOM 3771 O O . PRO A 1 474 ? -26.027 -6.680 34.769 1.00 97.75 474 PRO A O 1
ATOM 3774 N N . ASP A 1 475 ? -25.222 -7.891 36.471 1.00 97.50 475 ASP A N 1
ATOM 3775 C CA . ASP A 1 475 ? -25.901 -7.175 37.561 1.00 97.50 475 ASP A CA 1
ATOM 3776 C C . ASP A 1 475 ? -25.064 -6.020 38.148 1.00 97.50 475 ASP A C 1
ATOM 3778 O O . ASP A 1 475 ? -25.306 -5.576 39.268 1.00 97.50 475 ASP A O 1
ATOM 3782 N N . TRP A 1 476 ? -24.056 -5.562 37.400 1.00 97.88 476 TRP A N 1
ATOM 3783 C CA . TRP A 1 476 ? -23.140 -4.474 37.742 1.00 97.88 476 TRP A CA 1
ATOM 3784 C C . TRP A 1 476 ? -22.259 -4.697 38.980 1.00 97.88 476 TRP A C 1
ATOM 3786 O O . TRP A 1 476 ? -21.674 -3.762 39.517 1.00 97.88 476 TRP A O 1
ATOM 3796 N N . ARG A 1 477 ? -22.090 -5.941 39.442 1.00 97.75 477 ARG A N 1
ATOM 3797 C CA . ARG A 1 477 ? -21.081 -6.236 40.472 1.00 97.75 477 ARG A CA 1
ATOM 3798 C C . ARG A 1 477 ? -19.675 -6.185 39.882 1.00 97.75 477 ARG A C 1
ATOM 3800 O O . ARG A 1 477 ? -19.379 -6.952 38.961 1.00 97.75 477 ARG A O 1
ATOM 3807 N N . HIS A 1 478 ? -18.814 -5.333 40.440 1.00 97.38 478 HIS A N 1
ATOM 3808 C CA . HIS A 1 478 ? -17.409 -5.205 40.043 1.00 97.38 478 HIS A CA 1
ATOM 3809 C C . HIS A 1 478 ? -16.626 -6.500 40.270 1.00 97.38 478 HIS A C 1
ATOM 3811 O O . HIS A 1 478 ? -16.805 -7.217 41.261 1.00 97.38 478 HIS A O 1
ATOM 3817 N N . LEU A 1 479 ? -15.759 -6.817 39.317 1.00 95.94 479 LEU A N 1
ATOM 3818 C CA . LEU A 1 479 ? -14.858 -7.952 39.360 1.00 95.94 479 LEU A CA 1
ATOM 3819 C C . LEU A 1 479 ? -13.448 -7.455 39.671 1.00 95.94 479 LEU A C 1
ATOM 3821 O O . LEU A 1 479 ? -12.945 -6.588 38.958 1.00 95.94 479 LEU A O 1
ATOM 3825 N N . PRO A 1 480 ? -12.737 -8.081 40.630 1.00 94.88 480 PRO A N 1
ATOM 3826 C CA . PRO A 1 480 ? -11.339 -7.768 40.900 1.00 94.88 480 PRO A CA 1
ATOM 3827 C C . PRO A 1 480 ? -10.445 -8.389 39.816 1.00 94.88 480 PRO A C 1
ATOM 3829 O O . PRO A 1 480 ? -9.704 -9.339 40.074 1.00 94.88 480 PRO A O 1
ATOM 3832 N N . LEU A 1 481 ? -10.602 -7.904 38.587 1.00 92.94 481 LEU A N 1
ATOM 3833 C CA . LEU A 1 481 ? -9.926 -8.287 37.357 1.00 92.94 481 LEU A CA 1
ATOM 3834 C C . LEU A 1 481 ? -9.303 -7.022 36.756 1.00 92.94 481 LEU A C 1
ATOM 3836 O O . LEU A 1 481 ? -9.999 -6.050 36.469 1.00 92.94 481 LEU A O 1
ATOM 3840 N N . SER A 1 482 ? -7.993 -7.042 36.535 1.00 88.44 482 SER A N 1
ATOM 3841 C CA . SER A 1 482 ? -7.307 -6.045 35.719 1.00 88.44 482 SER A CA 1
ATOM 3842 C C . SER A 1 482 ? -7.064 -6.598 34.317 1.00 88.44 482 SER A C 1
ATOM 3844 O O . SER A 1 482 ? -6.665 -7.752 34.148 1.00 88.44 482 SER A O 1
ATOM 3846 N N . GLY A 1 483 ? -7.287 -5.752 33.312 1.00 83.69 483 GLY A N 1
ATOM 3847 C CA . GLY A 1 483 ? -6.822 -5.964 31.941 1.00 83.69 483 GLY A CA 1
ATOM 3848 C C . GLY A 1 483 ? -5.629 -5.071 31.572 1.00 83.69 483 GLY A C 1
ATOM 3849 O O . GLY A 1 483 ? -5.387 -4.804 30.392 1.00 83.69 483 GLY A O 1
ATOM 3850 N N . GLY A 1 484 ? -4.887 -4.580 32.572 1.00 86.12 484 GLY A N 1
ATOM 3851 C CA . GLY A 1 484 ? -3.695 -3.743 32.414 1.00 86.12 484 GLY A CA 1
ATOM 3852 C C . GLY A 1 484 ? -3.866 -2.314 32.943 1.00 86.12 484 GLY A C 1
ATOM 3853 O O . GLY A 1 484 ? -3.062 -1.902 33.779 1.00 86.12 484 GLY A O 1
ATOM 3854 N N . PRO A 1 485 ? -4.862 -1.532 32.480 1.00 88.88 485 PRO A N 1
ATOM 3855 C CA . PRO A 1 485 ? -5.140 -0.210 33.039 1.00 88.88 485 PRO A CA 1
ATOM 3856 C C . PRO A 1 485 ? -5.597 -0.272 34.500 1.00 88.88 485 PRO A C 1
ATOM 3858 O O . PRO A 1 485 ? -6.030 -1.315 34.993 1.00 88.88 485 PRO A O 1
ATOM 3861 N N . ALA A 1 486 ? -5.509 0.875 35.176 1.00 91.88 486 ALA A N 1
ATOM 3862 C CA . ALA A 1 486 ? -6.038 1.040 36.523 1.00 91.88 486 ALA A CA 1
ATOM 3863 C C . ALA A 1 486 ? -7.574 1.060 36.518 1.00 91.88 486 ALA A C 1
ATOM 3865 O O . ALA A 1 486 ? -8.192 1.441 35.523 1.00 91.88 486 ALA A O 1
ATOM 3866 N N . TRP A 1 487 ? -8.171 0.707 37.651 1.00 94.94 487 TRP A N 1
ATOM 3867 C CA . TRP A 1 487 ? -9.600 0.890 37.888 1.00 94.94 487 TRP A CA 1
ATOM 3868 C C . TRP A 1 487 ? -9.951 2.369 38.053 1.00 94.94 487 TRP A C 1
ATOM 3870 O O . TRP A 1 487 ? -9.107 3.209 38.414 1.00 94.94 487 TRP A O 1
ATOM 3880 N N . ALA A 1 488 ? -11.203 2.691 37.753 1.00 92.31 488 ALA A N 1
ATOM 3881 C CA . ALA A 1 488 ? -11.781 3.964 38.134 1.00 92.31 488 ALA A CA 1
ATOM 3882 C C . ALA A 1 488 ? -11.861 4.086 39.663 1.00 92.31 488 ALA A C 1
ATOM 3884 O O . ALA A 1 488 ? -12.044 3.112 40.388 1.00 92.31 488 ALA A O 1
ATOM 3885 N N . ASP A 1 489 ? -11.647 5.309 40.141 1.00 90.81 489 ASP A N 1
ATOM 3886 C CA . ASP A 1 489 ? -11.769 5.663 41.551 1.00 90.81 489 ASP A CA 1
ATOM 3887 C C . ASP A 1 489 ? -12.423 7.053 41.626 1.00 90.81 489 ASP A C 1
ATOM 3889 O O . ASP A 1 489 ? -11.781 8.026 41.200 1.00 90.81 489 ASP A O 1
ATOM 3893 N N . PRO A 1 490 ? -13.690 7.156 42.077 1.00 91.81 490 PRO A N 1
ATOM 3894 C CA . PRO A 1 490 ? -14.534 6.071 42.609 1.00 91.81 490 PRO A CA 1
ATOM 3895 C C . PRO A 1 490 ? -15.004 5.054 41.546 1.00 91.81 490 PRO A C 1
ATOM 3897 O O . PRO A 1 490 ? -14.919 5.318 40.346 1.00 91.81 490 PRO A O 1
ATOM 3900 N N . GLU A 1 491 ? -15.512 3.897 41.998 1.00 93.12 491 GLU A N 1
ATOM 3901 C CA . GLU A 1 491 ? -16.135 2.884 41.128 1.00 93.12 491 GLU A CA 1
ATOM 3902 C C . GLU A 1 491 ? -17.327 3.495 40.358 1.00 93.12 491 GLU A C 1
ATOM 3904 O O . GLU A 1 491 ? -18.140 4.209 40.957 1.00 93.12 491 GLU A O 1
ATOM 3909 N N . PRO A 1 492 ? -17.449 3.245 39.042 1.00 93.06 492 PRO A N 1
ATOM 3910 C CA . PRO A 1 492 ? -18.468 3.869 38.211 1.00 93.06 492 PRO A CA 1
ATOM 3911 C C . PRO A 1 492 ? -19.849 3.247 38.438 1.00 93.06 492 PRO A C 1
ATOM 3913 O O . PRO A 1 492 ? -20.005 2.033 38.595 1.00 93.06 492 PRO A O 1
ATOM 3916 N N . SER A 1 493 ? -20.879 4.091 38.409 1.00 93.12 493 SER A N 1
ATOM 3917 C CA . SER A 1 493 ? -22.274 3.663 38.506 1.00 93.12 493 SER A CA 1
ATOM 3918 C C . SER A 1 493 ? -22.741 2.928 37.251 1.00 93.12 493 SER A C 1
ATOM 3920 O O . SER A 1 493 ? -22.240 3.169 36.152 1.00 93.12 493 SER A O 1
ATOM 3922 N N . ALA A 1 494 ? -23.749 2.069 37.415 1.00 93.88 494 ALA A N 1
ATOM 3923 C CA . ALA A 1 494 ? -24.402 1.402 36.296 1.00 93.88 494 ALA A CA 1
ATOM 3924 C C . ALA A 1 494 ? -25.006 2.426 35.321 1.00 93.88 494 ALA A C 1
ATOM 3926 O O . ALA A 1 494 ? -25.639 3.380 35.785 1.00 93.88 494 ALA A O 1
ATOM 3927 N N . PRO A 1 495 ? -24.864 2.226 33.997 1.00 92.62 495 PRO A N 1
ATOM 3928 C CA . PRO A 1 495 ? -25.624 2.974 33.007 1.00 92.62 495 PRO A CA 1
ATOM 3929 C C . PRO A 1 495 ? -27.122 2.810 33.260 1.00 92.62 495 PRO A C 1
ATOM 3931 O O . PRO A 1 495 ? -27.585 1.706 33.558 1.00 92.62 495 PRO A O 1
ATOM 3934 N N . GLU A 1 496 ? -27.897 3.880 33.098 1.00 92.31 496 GLU A N 1
ATOM 3935 C CA . GLU A 1 496 ? -29.347 3.840 33.339 1.00 92.31 496 GLU A CA 1
ATOM 3936 C C . GLU A 1 496 ? -30.051 2.810 32.444 1.00 92.31 496 GLU A C 1
ATOM 3938 O O . GLU A 1 496 ? -31.024 2.179 32.854 1.00 92.31 496 GLU A O 1
ATOM 3943 N N . ARG A 1 497 ? -29.529 2.599 31.230 1.00 95.19 497 ARG A N 1
ATOM 3944 C CA . ARG A 1 497 ? -30.085 1.683 30.224 1.00 95.19 497 ARG A CA 1
ATOM 3945 C C . ARG A 1 497 ? -29.371 0.331 30.172 1.00 95.19 497 ARG A C 1
ATOM 3947 O O . ARG A 1 497 ? -29.423 -0.349 29.148 1.00 95.19 497 ARG A O 1
ATOM 3954 N N . LEU A 1 498 ? -28.699 -0.079 31.250 1.00 97.25 498 LEU A N 1
ATOM 3955 C CA . LEU A 1 498 ? -27.893 -1.305 31.286 1.00 97.25 498 LEU A CA 1
ATOM 3956 C C . LEU A 1 498 ? -28.653 -2.548 30.788 1.00 97.25 498 LEU A C 1
ATOM 3958 O O . LEU A 1 498 ? -28.137 -3.280 29.943 1.00 97.25 498 LEU A O 1
ATOM 3962 N N . ASP A 1 499 ? -29.879 -2.765 31.268 1.00 98.06 499 ASP A N 1
ATOM 3963 C CA . ASP A 1 499 ? -30.697 -3.924 30.880 1.00 98.06 499 ASP A CA 1
ATOM 3964 C C . ASP A 1 499 ? -31.031 -3.922 29.379 1.00 98.06 499 ASP A C 1
ATOM 3966 O O . ASP A 1 499 ? -30.977 -4.963 28.719 1.00 98.06 499 ASP A O 1
ATOM 3970 N N . GLU A 1 500 ? -31.317 -2.744 28.816 1.00 97.81 500 GLU A N 1
ATOM 3971 C CA . GLU A 1 500 ? -31.564 -2.566 27.382 1.00 97.81 500 GLU A CA 1
ATOM 3972 C C . GLU A 1 500 ? -30.298 -2.878 26.570 1.00 97.81 500 GLU A C 1
ATOM 3974 O O . GLU A 1 500 ? -30.350 -3.611 25.581 1.00 97.81 500 GLU A O 1
ATOM 3979 N N . MET A 1 501 ? -29.134 -2.394 27.014 1.00 98.31 501 MET A N 1
ATOM 3980 C CA . MET A 1 501 ? -27.851 -2.677 26.363 1.00 98.31 501 MET A CA 1
ATOM 3981 C C . MET A 1 501 ? -27.507 -4.173 26.387 1.00 98.31 501 MET A C 1
ATOM 3983 O O . MET A 1 501 ? -26.999 -4.701 25.394 1.00 98.31 501 MET A O 1
ATOM 3987 N N . ILE A 1 502 ? -27.815 -4.873 27.486 1.00 98.56 502 ILE A N 1
ATOM 3988 C CA . ILE A 1 502 ? -27.632 -6.326 27.594 1.00 98.56 502 ILE A CA 1
ATOM 3989 C C . ILE A 1 502 ? -28.541 -7.061 26.599 1.00 98.56 502 ILE A C 1
ATOM 3991 O O . ILE A 1 502 ? -28.039 -7.920 25.870 1.00 98.56 502 ILE A O 1
ATOM 3995 N N . ASP A 1 503 ? -29.833 -6.717 26.512 1.00 98.38 503 ASP A N 1
ATOM 3996 C CA . ASP A 1 503 ? -30.757 -7.318 25.530 1.00 98.38 503 ASP A CA 1
ATOM 3997 C C . ASP A 1 503 ? -30.255 -7.122 24.091 1.00 98.38 503 ASP A C 1
ATOM 3999 O O . ASP A 1 503 ? -30.172 -8.075 23.307 1.00 98.38 503 ASP A O 1
ATOM 4003 N N . LEU A 1 504 ? -29.833 -5.900 23.754 1.00 98.25 504 LEU A N 1
ATOM 4004 C CA . LEU A 1 504 ? -29.282 -5.574 22.439 1.00 98.25 504 LEU A CA 1
ATOM 4005 C C . LEU A 1 504 ? -28.021 -6.393 22.130 1.00 98.25 504 LEU A C 1
ATOM 4007 O O . LEU A 1 504 ? -27.895 -6.938 21.025 1.00 98.25 504 LEU A O 1
ATOM 4011 N N . ALA A 1 505 ? -27.110 -6.528 23.096 1.00 98.31 505 ALA A N 1
ATOM 4012 C CA . ALA A 1 505 ? -25.904 -7.335 22.946 1.00 98.31 505 ALA A CA 1
ATOM 4013 C C . ALA A 1 505 ? -26.225 -8.827 22.743 1.00 98.31 505 ALA A C 1
ATOM 4015 O O . ALA A 1 505 ? -25.656 -9.465 21.850 1.00 98.31 505 ALA A O 1
ATOM 4016 N N . GLU A 1 506 ? -27.166 -9.387 23.509 1.00 98.19 506 GLU A N 1
ATOM 4017 C CA . GLU A 1 506 ? -27.613 -10.779 23.361 1.00 98.19 506 GLU A CA 1
ATOM 4018 C C . GLU A 1 506 ? -28.255 -11.032 21.988 1.00 98.19 506 GLU A C 1
ATOM 4020 O O . GLU A 1 506 ? -27.910 -12.006 21.306 1.00 98.19 506 GLU A O 1
ATOM 4025 N N . ARG A 1 507 ? -29.105 -10.113 21.513 1.00 97.38 507 ARG A N 1
ATOM 4026 C CA . ARG A 1 507 ? -29.736 -10.186 20.183 1.00 97.38 507 ARG A CA 1
ATOM 4027 C C . ARG A 1 507 ? -28.725 -10.094 19.044 1.00 97.38 507 ARG A C 1
ATOM 4029 O O . ARG A 1 507 ? -28.810 -10.857 18.078 1.00 97.38 507 ARG A O 1
ATOM 4036 N N . LEU A 1 508 ? -27.738 -9.202 19.145 1.00 96.38 508 LEU A N 1
ATOM 4037 C CA . LEU A 1 508 ? -26.654 -9.107 18.162 1.00 96.38 508 LEU A CA 1
ATOM 4038 C C . LEU A 1 508 ? -25.817 -10.392 18.103 1.00 96.38 508 LEU A C 1
ATOM 4040 O O . LEU A 1 508 ? -25.329 -10.751 17.030 1.00 96.38 508 LEU A O 1
ATOM 4044 N N . ALA A 1 509 ? -25.713 -11.124 19.211 1.00 95.31 509 ALA A N 1
ATOM 4045 C CA . ALA A 1 509 ? -24.902 -12.329 19.341 1.00 95.31 509 ALA A CA 1
ATOM 4046 C C . ALA A 1 509 ? -25.638 -13.660 19.090 1.00 95.31 509 ALA A C 1
ATOM 4048 O O . ALA A 1 509 ? -24.978 -14.703 19.108 1.00 95.31 509 ALA A O 1
ATOM 4049 N N . ALA A 1 510 ? -26.954 -13.650 18.843 1.00 87.31 510 ALA A N 1
ATOM 4050 C CA . ALA A 1 510 ? -27.832 -14.831 18.902 1.00 87.31 510 ALA A CA 1
ATOM 4051 C C . ALA A 1 510 ? -27.337 -16.088 18.144 1.00 87.31 510 ALA A C 1
ATOM 4053 O O . ALA A 1 510 ? -27.507 -17.203 18.626 1.00 87.31 510 ALA A O 1
ATOM 4054 N N . ASP A 1 511 ? -26.658 -15.926 17.003 1.00 82.00 511 ASP A N 1
ATOM 4055 C CA . ASP A 1 511 ? -26.176 -17.037 16.154 1.00 82.00 511 ASP A CA 1
ATOM 4056 C C . ASP A 1 511 ? -24.672 -17.330 16.304 1.00 82.00 511 ASP A C 1
ATOM 4058 O O . ASP A 1 511 ? -24.007 -17.846 15.391 1.00 82.00 511 ASP A O 1
ATOM 4062 N N . THR A 1 512 ? -24.090 -16.951 17.440 1.00 91.12 512 THR A N 1
ATOM 4063 C CA . THR A 1 512 ? -22.651 -17.061 17.683 1.00 91.12 512 THR A CA 1
ATOM 4064 C C . THR A 1 512 ? -22.348 -17.872 18.937 1.00 91.12 512 THR A C 1
ATOM 4066 O O . THR A 1 512 ? -23.070 -17.843 19.928 1.00 91.12 512 THR A O 1
ATOM 4069 N N . ASP A 1 513 ? -21.245 -18.619 18.891 1.00 94.62 513 ASP A N 1
ATOM 4070 C CA . ASP A 1 513 ? -20.709 -19.309 20.065 1.00 94.62 513 ASP A CA 1
ATOM 4071 C C . ASP A 1 513 ? -20.054 -18.323 21.042 1.00 94.62 513 ASP A C 1
ATOM 4073 O O . ASP A 1 513 ? -20.122 -18.507 22.256 1.00 94.62 513 ASP A O 1
ATOM 4077 N N . PHE A 1 514 ? -19.437 -17.275 20.496 1.00 96.81 514 PHE A N 1
ATOM 4078 C CA . PHE A 1 514 ? -18.906 -16.133 21.224 1.00 96.81 514 PHE A CA 1
ATOM 4079 C C . PHE A 1 514 ? -18.745 -14.930 20.289 1.00 96.81 514 PHE A C 1
ATOM 4081 O O . PHE A 1 514 ? -18.220 -15.072 19.175 1.00 96.81 514 PHE A O 1
ATOM 4088 N N . VAL A 1 515 ? -19.120 -13.753 20.783 1.00 96.56 515 VAL A N 1
ATOM 4089 C CA . VAL A 1 515 ? -18.780 -12.446 20.213 1.00 96.56 515 VAL A CA 1
ATOM 4090 C C . VAL A 1 515 ? -18.747 -11.415 21.344 1.00 96.56 515 VAL A C 1
ATOM 4092 O O . VAL A 1 515 ? -19.535 -11.491 22.288 1.00 96.56 515 VAL A O 1
ATOM 4095 N N . ARG A 1 516 ? -17.818 -10.462 21.268 1.00 97.56 516 ARG A N 1
ATOM 4096 C CA . ARG A 1 516 ? -17.853 -9.258 22.099 1.00 97.56 516 ARG A CA 1
ATOM 4097 C C . ARG A 1 516 ? -18.608 -8.175 21.335 1.00 97.56 516 ARG A C 1
ATOM 4099 O O . ARG A 1 516 ? -18.301 -7.946 20.162 1.00 97.56 516 ARG A O 1
ATOM 4106 N N . VAL A 1 517 ? -19.589 -7.572 21.990 1.00 98.31 517 VAL A N 1
ATOM 4107 C CA . VAL A 1 517 ? -20.415 -6.493 21.447 1.00 98.31 517 VAL A CA 1
ATOM 4108 C C . VAL A 1 517 ? -20.044 -5.208 22.163 1.00 98.31 517 VAL A C 1
ATOM 4110 O O . VAL A 1 517 ? -20.139 -5.158 23.384 1.00 98.31 517 VAL A O 1
ATOM 4113 N N . ASP A 1 518 ? -19.644 -4.190 21.419 1.00 97.75 518 ASP A N 1
ATOM 4114 C CA . ASP A 1 518 ? -19.278 -2.891 21.975 1.00 97.75 518 ASP A CA 1
ATOM 4115 C C . ASP A 1 518 ? -20.426 -1.914 21.700 1.00 97.75 518 ASP A C 1
ATOM 4117 O O . ASP A 1 518 ? -20.867 -1.780 20.552 1.00 97.75 518 ASP A O 1
ATOM 4121 N N . LEU A 1 519 ? -20.923 -1.262 22.748 1.00 97.88 519 LEU A N 1
ATOM 4122 C CA . LEU A 1 519 ? -22.006 -0.282 22.706 1.00 97.88 519 LEU A CA 1
ATOM 4123 C C . LEU A 1 519 ? -21.589 0.982 23.472 1.00 97.88 519 LEU A C 1
ATOM 4125 O O . LEU A 1 519 ? -20.757 0.937 24.377 1.00 97.88 519 LEU A O 1
ATOM 4129 N N . TYR A 1 520 ? -22.219 2.096 23.127 1.00 96.31 520 TYR A N 1
ATOM 4130 C CA . TYR A 1 520 ? -22.092 3.381 23.802 1.00 96.31 520 TYR A CA 1
ATOM 4131 C C . TYR A 1 520 ? -23.451 3.787 24.366 1.00 96.31 520 TYR A C 1
ATOM 4133 O O . TYR A 1 520 ? -24.467 3.618 23.689 1.00 96.31 520 TYR A O 1
ATOM 4141 N N . ASP A 1 521 ? -23.456 4.345 25.572 1.00 94.44 521 ASP A N 1
ATOM 4142 C CA . ASP A 1 521 ? -24.605 5.058 26.130 1.00 94.44 521 ASP A CA 1
ATOM 4143 C C . ASP A 1 521 ? -24.318 6.561 26.055 1.00 94.44 521 ASP A C 1
ATOM 4145 O O . ASP A 1 521 ? -23.354 7.044 26.652 1.00 94.44 521 ASP A O 1
ATOM 4149 N N . LEU A 1 522 ? -25.111 7.289 25.267 1.00 92.81 522 LEU A N 1
ATOM 4150 C CA . LEU A 1 522 ? -24.977 8.741 25.109 1.00 92.81 522 LEU A CA 1
ATOM 4151 C C . LEU A 1 522 ? -25.944 9.510 26.026 1.00 92.81 522 LEU A C 1
ATOM 4153 O O . LEU A 1 522 ? -26.054 10.729 25.935 1.00 92.81 522 LEU A O 1
ATOM 4157 N N . GLY A 1 523 ? -26.659 8.807 26.910 1.00 88.94 523 GLY A N 1
ATOM 4158 C CA . GLY A 1 523 ? -27.696 9.355 27.779 1.00 88.94 523 GLY A CA 1
ATOM 4159 C C . GLY A 1 523 ? -29.052 9.435 27.082 1.00 88.94 523 GLY A C 1
ATOM 4160 O O . GLY A 1 523 ? -30.043 8.914 27.596 1.00 88.94 523 GLY A O 1
ATOM 4161 N N . ASP A 1 524 ? -29.122 10.022 25.885 1.00 90.25 524 ASP A N 1
ATOM 4162 C CA . ASP A 1 524 ? -30.360 10.135 25.099 1.00 90.25 524 ASP A CA 1
ATOM 4163 C C . ASP A 1 524 ? -30.646 8.890 24.236 1.00 90.25 524 ASP A C 1
ATOM 4165 O O . ASP A 1 524 ? -31.814 8.517 24.061 1.00 90.25 524 ASP A O 1
ATOM 4169 N N . ARG A 1 525 ? -29.597 8.207 23.760 1.00 94.06 525 ARG A N 1
ATOM 4170 C CA . ARG A 1 525 ? -29.678 6.992 22.934 1.00 94.06 525 ARG A CA 1
ATOM 4171 C C . ARG A 1 525 ? -28.502 6.035 23.155 1.00 94.06 525 ARG A C 1
ATOM 4173 O O . ARG A 1 525 ? -27.405 6.443 23.526 1.00 94.06 525 ARG A O 1
ATOM 4180 N N . ILE A 1 526 ? -28.727 4.763 22.825 1.00 96.75 526 ILE A N 1
ATOM 4181 C CA . ILE A 1 526 ? -27.681 3.735 22.731 1.00 96.75 526 ILE A CA 1
ATOM 4182 C C . ILE A 1 526 ? -27.139 3.710 21.300 1.00 96.75 526 ILE A C 1
ATOM 4184 O O . ILE A 1 526 ? -27.906 3.805 20.339 1.00 96.75 526 ILE A O 1
ATOM 4188 N N . VAL A 1 527 ? -25.826 3.548 21.143 1.00 97.38 527 VAL A N 1
ATOM 4189 C CA . VAL A 1 527 ? -25.180 3.464 19.827 1.00 97.38 527 VAL A CA 1
ATOM 4190 C C . VAL A 1 527 ? -24.267 2.245 19.734 1.00 97.38 527 VAL A C 1
ATOM 4192 O O . VAL A 1 527 ? -23.512 1.927 20.647 1.00 97.38 527 VAL A O 1
ATOM 4195 N N . PHE A 1 528 ? -24.324 1.552 18.603 1.00 97.75 528 PHE A N 1
ATOM 4196 C CA . PHE A 1 528 ? -23.458 0.432 18.265 1.00 97.75 528 PHE A CA 1
ATOM 4197 C C . PHE A 1 528 ? -22.026 0.888 17.954 1.00 97.75 528 PHE A C 1
ATOM 4199 O O . PHE A 1 528 ? -21.821 1.786 17.136 1.00 97.75 528 PHE A O 1
ATOM 4206 N N . GLY A 1 529 ? -21.039 0.208 18.539 1.00 95.19 529 GLY A N 1
ATOM 4207 C CA . GLY A 1 529 ? -19.617 0.425 18.276 1.00 95.19 529 GLY A CA 1
ATOM 4208 C C . GLY A 1 529 ? -18.986 -0.632 17.368 1.00 95.19 529 GLY A C 1
ATOM 4209 O O . GLY A 1 529 ? -18.567 -0.335 16.246 1.00 95.19 529 GLY A O 1
ATOM 4210 N N . GLU A 1 530 ? -18.869 -1.869 17.856 1.00 95.56 530 GLU A N 1
ATOM 4211 C CA . GLU A 1 530 ? -18.137 -2.950 17.181 1.00 95.56 530 GLU A CA 1
ATOM 4212 C C . GLU A 1 530 ? -18.704 -4.341 17.527 1.00 95.56 530 GLU A C 1
ATOM 4214 O O . GLU A 1 530 ? -19.208 -4.581 18.622 1.00 95.56 530 GLU A O 1
ATOM 4219 N N . LEU A 1 531 ? -18.574 -5.291 16.592 1.00 95.44 531 LEU A N 1
ATOM 4220 C CA . LEU A 1 531 ? -18.642 -6.726 16.878 1.00 95.44 531 LEU A CA 1
ATOM 4221 C C . LEU A 1 531 ? -17.253 -7.329 16.686 1.00 95.44 531 LEU A C 1
ATOM 4223 O O . LEU A 1 531 ? -16.709 -7.278 15.585 1.00 95.44 531 LEU A O 1
ATOM 4227 N N . THR A 1 532 ? -16.694 -7.975 17.710 1.00 92.81 532 THR A N 1
ATOM 4228 C CA . THR A 1 532 ? -15.408 -8.670 17.560 1.00 92.81 532 THR A CA 1
ATOM 4229 C C . THR A 1 532 ? -15.447 -10.115 18.028 1.00 92.81 532 THR A C 1
ATOM 4231 O O . THR A 1 532 ? -15.913 -10.461 19.112 1.00 92.81 532 THR A O 1
ATOM 4234 N N . SER A 1 533 ? -14.912 -11.000 17.188 1.00 92.81 533 SER A N 1
ATOM 4235 C CA . SER A 1 533 ? -14.667 -12.401 17.546 1.00 92.81 533 SER A CA 1
ATOM 4236 C C . SER A 1 533 ? -13.298 -12.622 18.190 1.00 92.81 533 SER A C 1
ATOM 4238 O O . SER A 1 533 ? -13.063 -13.700 18.740 1.00 92.81 533 SER A O 1
ATOM 4240 N N . TYR A 1 534 ? -12.388 -11.647 18.090 1.00 90.44 534 TYR A N 1
ATOM 4241 C CA . TYR A 1 534 ? -10.978 -11.778 18.466 1.00 90.44 534 TYR A CA 1
ATOM 4242 C C . TYR A 1 534 ? -10.536 -10.625 19.385 1.00 90.44 534 TYR A C 1
ATOM 4244 O O . TYR A 1 534 ? -9.602 -9.893 19.054 1.00 90.44 534 TYR A O 1
ATOM 4252 N N . PRO A 1 535 ? -11.179 -10.435 20.553 1.00 89.88 535 PRO A N 1
ATOM 4253 C CA . PRO A 1 535 ? -10.793 -9.367 21.467 1.00 89.88 535 PRO A CA 1
ATOM 4254 C C . PRO A 1 535 ? -9.300 -9.461 21.815 1.00 89.88 535 PRO A C 1
ATOM 4256 O O . PRO A 1 535 ? -8.775 -10.548 22.074 1.00 89.88 535 PRO A O 1
ATOM 4259 N N . ALA A 1 536 ? -8.617 -8.312 21.761 1.00 83.75 536 ALA A N 1
ATOM 4260 C CA . ALA A 1 536 ? -7.171 -8.178 21.968 1.00 83.75 536 ALA A CA 1
ATOM 4261 C C . ALA A 1 536 ? -6.306 -9.126 21.103 1.00 83.75 536 ALA A C 1
ATOM 4263 O O . ALA A 1 536 ? -5.238 -9.560 21.535 1.00 83.75 536 ALA A O 1
ATOM 4264 N N . GLY A 1 537 ? -6.776 -9.528 19.915 1.00 82.69 537 GLY A N 1
ATOM 4265 C CA . GLY A 1 537 ? -6.067 -10.482 19.053 1.00 82.69 537 GLY A CA 1
ATOM 4266 C C . GLY A 1 537 ? -5.902 -11.883 19.667 1.00 82.69 537 GLY A C 1
ATOM 4267 O O . GLY A 1 537 ? -5.106 -12.685 19.177 1.00 82.69 537 GLY A O 1
ATOM 4268 N N . GLY A 1 538 ? -6.639 -12.194 20.741 1.00 83.31 538 GLY A N 1
ATOM 4269 C CA . GLY A 1 538 ? -6.516 -13.437 21.508 1.00 83.31 538 GLY A CA 1
ATOM 4270 C C . GLY A 1 538 ? -5.492 -13.413 22.647 1.00 83.31 538 GLY A C 1
ATOM 4271 O O . GLY A 1 538 ? -5.265 -14.461 23.252 1.00 83.31 538 GLY A O 1
ATOM 4272 N N . GLU A 1 539 ? -4.915 -12.251 22.966 1.00 82.88 539 GLU A N 1
ATOM 4273 C CA . GLU A 1 539 ? -3.932 -12.065 24.046 1.00 82.88 539 GLU A CA 1
ATOM 4274 C C . GLU A 1 539 ? -4.468 -11.193 25.194 1.00 82.88 539 GLU A C 1
ATOM 4276 O O . GLU A 1 539 ? -3.720 -10.432 25.801 1.00 82.88 539 GLU A O 1
ATOM 4281 N N . SER A 1 540 ? -5.766 -11.285 25.506 1.00 81.25 540 SER A N 1
ATOM 4282 C CA . SER A 1 540 ? -6.376 -10.519 26.602 1.00 81.25 540 SER A CA 1
ATOM 4283 C C . SER A 1 540 ? -5.591 -10.694 27.919 1.00 81.25 540 SER A C 1
ATOM 4285 O O . SER A 1 540 ? -5.443 -11.832 28.394 1.00 81.25 540 SER A O 1
ATOM 4287 N N . PRO A 1 541 ? -5.080 -9.606 28.519 1.00 79.75 541 PRO A N 1
ATOM 4288 C CA . PRO A 1 541 ? -4.216 -9.663 29.696 1.00 79.75 541 PRO A CA 1
ATOM 4289 C C . PRO A 1 541 ? -5.037 -9.805 30.988 1.00 79.75 541 PRO A C 1
ATOM 4291 O O . PRO A 1 541 ? -5.135 -8.870 31.760 1.00 79.75 541 PRO A O 1
ATOM 4294 N N . PHE A 1 542 ? -5.659 -10.964 31.219 1.00 89.56 542 PHE A N 1
ATOM 4295 C CA . PHE A 1 542 ? -6.350 -11.237 32.484 1.00 89.56 542 PHE A CA 1
ATOM 4296 C C . PHE A 1 542 ? -5.380 -11.326 33.668 1.00 89.56 542 PHE A C 1
ATOM 4298 O O . PHE A 1 542 ? -4.549 -12.235 33.699 1.00 89.56 542 PHE A O 1
ATOM 4305 N N . ASP A 1 543 ? -5.554 -10.458 34.662 1.00 90.62 543 ASP A N 1
ATOM 4306 C CA . ASP A 1 543 ? -4.892 -10.552 35.962 1.00 90.62 543 ASP A CA 1
ATOM 4307 C C . ASP A 1 543 ? -5.917 -10.431 37.108 1.00 90.62 543 ASP A C 1
ATOM 4309 O O . ASP A 1 543 ? -6.632 -9.430 37.177 1.00 90.62 543 ASP A O 1
ATOM 4313 N N . PRO A 1 544 ? -6.042 -11.427 38.006 1.00 94.31 544 PRO A N 1
ATOM 4314 C CA . PRO A 1 544 ? -5.335 -12.708 38.029 1.00 94.31 544 PRO A CA 1
ATOM 4315 C C . PRO A 1 544 ? -5.718 -13.654 36.880 1.00 94.31 544 PRO A C 1
ATOM 4317 O O . PRO A 1 544 ? -6.867 -13.720 36.441 1.00 94.31 544 PRO A O 1
ATOM 4320 N N . GLU A 1 545 ? -4.766 -14.503 36.478 1.00 92.69 545 GLU A N 1
ATOM 4321 C CA . GLU A 1 545 ? -4.898 -15.460 35.361 1.00 92.69 545 GLU A CA 1
ATOM 4322 C C . GLU A 1 545 ? -6.093 -16.430 35.505 1.00 92.69 545 GLU A C 1
ATOM 4324 O O . GLU A 1 545 ? -6.566 -16.981 34.510 1.00 92.69 545 GLU A O 1
ATOM 4329 N N . ARG A 1 546 ? -6.653 -16.609 36.714 1.00 94.94 546 ARG A N 1
ATOM 4330 C CA . ARG A 1 546 ? -7.867 -17.420 36.941 1.00 94.94 546 ARG A CA 1
ATOM 4331 C C . ARG A 1 546 ? -9.044 -16.995 36.051 1.00 94.94 546 ARG A C 1
ATOM 4333 O O . ARG A 1 546 ? -9.789 -17.858 35.590 1.00 94.94 546 ARG A O 1
ATOM 4340 N N . TYR A 1 547 ? -9.171 -15.702 35.742 1.00 95.50 547 TYR A N 1
ATOM 4341 C CA . TYR A 1 547 ? -10.251 -15.200 34.889 1.00 95.50 547 TYR A CA 1
ATOM 4342 C C . TYR A 1 547 ? -10.116 -15.655 33.435 1.00 95.50 547 TYR A C 1
ATOM 4344 O O . TYR A 1 547 ? -11.125 -15.833 32.759 1.00 95.50 547 TYR A O 1
ATOM 4352 N N . ASN A 1 548 ? -8.903 -15.959 32.960 1.00 94.81 548 ASN A N 1
ATOM 4353 C CA . ASN A 1 548 ? -8.723 -16.554 31.635 1.00 94.81 548 ASN A CA 1
ATOM 4354 C C . ASN A 1 548 ? -9.387 -17.945 31.552 1.00 94.81 548 ASN A C 1
ATOM 4356 O O . ASN A 1 548 ? -9.979 -18.304 30.531 1.00 94.81 548 ASN A O 1
ATOM 4360 N N . ALA A 1 549 ? -9.327 -18.738 32.628 1.00 94.44 549 ALA A N 1
ATOM 4361 C CA . ALA A 1 549 ? -10.036 -20.015 32.707 1.00 94.44 549 ALA A CA 1
ATOM 4362 C C . ALA A 1 549 ? -11.550 -19.819 32.893 1.00 94.44 549 ALA A C 1
ATOM 4364 O O . ALA A 1 549 ? -12.338 -20.505 32.239 1.00 94.44 549 ALA A O 1
ATOM 4365 N N . GLU A 1 550 ? -11.955 -18.862 33.730 1.00 96.00 550 GLU A N 1
ATOM 4366 C CA . GLU A 1 550 ? -13.362 -18.580 34.033 1.00 96.00 550 GLU A CA 1
ATOM 4367 C C . GLU A 1 550 ? -14.142 -18.092 32.804 1.00 96.00 550 GLU A C 1
ATOM 4369 O O . GLU A 1 550 ? -15.140 -18.710 32.430 1.00 96.00 550 GLU A O 1
ATOM 4374 N N . PHE A 1 551 ? -13.627 -17.086 32.086 1.00 96.06 551 PHE A N 1
ATOM 4375 C CA . PHE A 1 551 ? -14.192 -16.635 30.807 1.00 96.06 551 PHE A CA 1
ATOM 4376 C C . PHE A 1 551 ? -14.241 -17.786 29.798 1.00 96.06 551 PHE A C 1
ATOM 4378 O O . PHE A 1 551 ? -15.203 -17.943 29.046 1.00 96.06 551 PHE A O 1
ATOM 4385 N N . GLY A 1 552 ? -13.206 -18.632 29.799 1.00 95.00 552 GLY A N 1
ATOM 4386 C CA . GLY A 1 552 ? -13.154 -19.823 28.965 1.00 95.00 552 GLY A CA 1
ATOM 4387 C C . GLY A 1 552 ? -14.292 -20.797 29.265 1.00 95.00 552 GLY A C 1
ATOM 4388 O O . GLY A 1 552 ? -14.821 -21.394 28.330 1.00 95.00 552 GLY A O 1
ATOM 4389 N N . SER A 1 553 ? -14.695 -20.967 30.525 1.00 96.56 553 SER A N 1
ATOM 4390 C CA . SER A 1 553 ? -15.664 -21.990 30.950 1.00 96.56 553 SER A CA 1
ATOM 4391 C C . SER A 1 553 ? -17.046 -21.844 30.300 1.00 96.56 553 SER A C 1
ATOM 4393 O O . SER A 1 553 ? -17.669 -22.851 29.964 1.00 96.56 553 SER A O 1
ATOM 4395 N N . TRP A 1 554 ? -17.471 -20.612 30.008 1.00 96.75 554 TRP A N 1
ATOM 4396 C CA . TRP A 1 554 ? -18.752 -20.321 29.356 1.00 96.75 554 TRP A CA 1
ATOM 4397 C C . TRP A 1 554 ? -18.770 -20.644 27.862 1.00 96.75 554 TRP A C 1
ATOM 4399 O O . TRP A 1 554 ? -19.834 -20.803 27.262 1.00 96.75 554 TRP A O 1
ATOM 4409 N N . TRP A 1 555 ? -17.598 -20.770 27.240 1.00 96.38 555 TRP A N 1
ATOM 4410 C CA . TRP A 1 555 ? -17.492 -20.922 25.798 1.00 96.38 555 TRP A CA 1
ATOM 4411 C C . TRP A 1 555 ? -17.253 -22.371 25.375 1.00 96.38 555 TRP A C 1
ATOM 4413 O O . TRP A 1 555 ? -16.126 -22.869 25.340 1.00 96.38 555 TRP A O 1
ATOM 4423 N N . THR A 1 556 ? -18.307 -23.056 24.949 1.00 95.12 556 THR A N 1
ATOM 4424 C CA . THR A 1 556 ? -18.155 -24.325 24.218 1.00 95.12 556 THR A CA 1
ATOM 4425 C C . THR A 1 556 ? -17.854 -24.074 22.737 1.00 95.12 556 THR A C 1
ATOM 4427 O O . THR A 1 556 ? -18.724 -23.617 22.000 1.00 95.12 556 THR A O 1
ATOM 4430 N N . VAL A 1 557 ? -16.633 -24.382 22.282 1.00 93.88 557 VAL A N 1
ATOM 4431 C CA . VAL A 1 557 ? -16.263 -24.284 20.856 1.00 93.88 557 VAL A CA 1
ATOM 4432 C C . VAL A 1 557 ? -16.745 -25.515 20.069 1.00 93.88 557 VAL A C 1
ATOM 4434 O O . VAL A 1 557 ? -16.575 -26.648 20.533 1.00 93.88 557 VAL A O 1
ATOM 4437 N N . PRO A 1 558 ? -17.310 -25.355 18.859 1.00 91.56 558 PRO A N 1
ATOM 4438 C CA . PRO A 1 558 ? -17.729 -26.483 18.035 1.00 91.56 558 PRO A CA 1
ATOM 4439 C C . PRO A 1 558 ? -16.525 -27.237 17.458 1.00 91.56 558 PRO A C 1
ATOM 4441 O O . PRO A 1 558 ? -15.482 -26.661 17.155 1.00 91.56 558 PRO A O 1
ATOM 4444 N N . ARG A 1 559 ? -16.688 -28.544 17.204 1.00 86.00 559 ARG A N 1
ATOM 4445 C CA . ARG A 1 559 ? -15.635 -29.370 16.569 1.00 86.00 559 ARG A CA 1
ATOM 4446 C C . ARG A 1 559 ? -15.279 -28.894 15.158 1.00 86.00 559 ARG A C 1
ATOM 4448 O O . ARG A 1 559 ? -14.157 -29.121 14.701 1.00 86.00 559 ARG A O 1
ATOM 4455 N N . ARG A 1 560 ? -16.251 -28.314 14.451 1.00 83.81 560 ARG A N 1
ATOM 4456 C CA . ARG A 1 560 ? -16.114 -27.691 13.131 1.00 83.81 560 ARG A CA 1
ATOM 4457 C C . ARG A 1 560 ? -17.090 -26.524 13.048 1.00 83.81 560 ARG A C 1
ATOM 4459 O O . ARG A 1 560 ? -18.265 -26.706 13.347 1.00 83.81 560 ARG A O 1
ATOM 4466 N N . TYR A 1 561 ? -16.602 -25.376 12.603 1.00 84.56 561 TYR A N 1
ATOM 4467 C CA . TYR A 1 561 ? -17.451 -24.277 12.158 1.00 84.56 561 TYR A CA 1
ATOM 4468 C C . TYR A 1 561 ? -17.936 -24.611 10.744 1.00 84.56 561 TYR A C 1
ATOM 4470 O O . TYR A 1 561 ? -17.111 -24.976 9.902 1.00 84.56 561 TYR A O 1
ATOM 4478 N N . ARG A 1 562 ? -19.254 -24.608 10.536 1.00 71.06 562 ARG A N 1
ATOM 4479 C CA . ARG A 1 562 ? -19.887 -24.919 9.248 1.00 71.06 562 ARG A CA 1
ATOM 4480 C C . ARG A 1 562 ? -20.175 -23.653 8.472 1.00 71.06 562 ARG A C 1
ATOM 4482 O O . ARG A 1 562 ? -20.647 -22.698 9.123 1.00 71.06 562 ARG A O 1
#

Sequence (562 aa):
MTVETLETAAHPLVTVDVVVPVKDDAALLRRCLRSLRAQHTRPASIIVVDNGSRDRAEVAAIAERYDAVLIDEPMPGIPAANAAGFDHATATVVARLDADCVPPPDWVTRITEAFTTDPELAALTGPAVFIDGPRLLRAPLAALYLGAYRFFVGAALAQVPIFGSNCAILRATWEEIAEAVHREDAELHDDLDVSAHLGLHRRVRFDRSLGMGISMRPFTDTGSLALRMRRGWSTLRVHWPEDLPAVRWFHRSRRLRAILPDAPSAPRTVPWRERSRLVRAVRLWRTRRPVTFREKVRYKMLRDRRPLIVTFADKAAVRDLVASRIGPHLLPRVYGILDDPHELRDLELPESYVVKPTHGSGAAIVVSSSARPDARLPTEAGSWEYRHVRPETVDRDRLVELANGWVSQLYGQGPNREWVYGRVPRRIIVEELLEGPDGGIPDDLKFFVFHGRCRYIQLDSGRFGRRTQDFFLPDWRHLPLSGGPAWADPEPSAPERLDEMIDLAERLAADTDFVRVDLYDLGDRIVFGELTSYPAGGESPFDPERYNAEFGSWWTVPRRYR

Foldseek 3Di:
DDPPDDPPPDDPQAAEEEEEEDAQLLVLLLQALVLQLLAPDHHPAYEYEYQDHPVVVSNVVSCVVSVHHYHYQPQHAPLQSVLVRLVPDDGQKYWAAYSNKRFHNCLSVCVSVVCSVDVLAFKEAEFEWEPDDDPVCTVVVSCVVVVCCQVPLCLFLVHGFHDRRGMMGGSVLCVVQSVVQDRRDRLADNSSSSSNSSALPGHYDYDHPNYMYGHPVCVPDPVNVVSVVSNHVVSSPVCPDCRGSVNSVVVNVVVVVVPDDDPPDDFPQDPDDPPDPVVLVVLCVQLVPDQFLLSLLSVCLSFPPDVVQLCQLFPVNVQVLLCVQPRNVQAFAWQDKFLQLVVLLVRDDDQWKKKDKRLADAAIETEHPPFDAPWADDPDQLPSHYGYYYSVRDDSVSSSSNLVSQLVDQHCPPPLNRSSSSRHRTIMIMGGQQAAPVRHRFWKWKFKAALLATAKIWIWDDPPHQTAIWMAGLVRHTDPKDQPGHHDVPHDDDDPCSVVVRNSQSSSCNPHRIWMWIWTDRVVDIHGDGIHSQVVSSPRRIPVPVVRSVSSVRGDDDPHHD

Secondary structure (DSSP, 8-state):
--------PPPPP--EEEEEEESS-HHHHHHHHHHHHT-SSPPSEEEEEE-S-TTHHHHHHHHHHTTPEEEE--S-SHHHHHHHHHHH--SSEEEE--TT-B--TTHHHHHHHHHHH-TTEEEEE--EEESSS-HHHHHHHHHHHHHHHHHHHHHHHTSPPP-GGGEEEEHHHHHHHTTTS--S-TTS-HHHHHHHHTTTTSEEEE-TT--EEE-SHHHHSTTHHHHHHHHHHHHHHHTTTTT-HHHHHHHHHHHHHHHS--------------S-HHHHHHHHHHTSS--SHHHHHHHHHHH---HHHHHHH-TTHHHHHHHHHH-GGGSPPEEEEESSGGGGTT----SSEEEEETT-SS-EEEE-TTS-TT----SSTT---EEEE-GGG--HHHHHHHHHHHHHS-GGGSTT--TTTTTS---EEEEEPP--TTSSPPPEEEEEEETTEEEEEEEEE-TTSS-EEEEE-TT--B---BSSSBPPSSPPPPPTTHHHHHHHHHHHHTT-SEEEEEEEE-SS-EEEEEEESSGGGG----BSTHHHHHHHHT----SS--

pLDDT: mean 88.28, std 13.93, range [29.28, 98.75]

Radius of gyration: 34.29 Å; chains: 1; bounding box: 77×62×91 Å